Protein AF-A0A2D6LM91-F1 (afdb_monomer)

Structure (mmCIF, N/CA/C/O backbone):
data_AF-A0A2D6LM91-F1
#
_entry.id   AF-A0A2D6LM91-F1
#
loop_
_atom_site.group_PDB
_atom_site.id
_atom_site.type_symbol
_atom_site.label_atom_id
_atom_site.label_alt_id
_atom_site.label_comp_id
_atom_site.label_asym_id
_atom_site.label_entity_id
_atom_site.label_seq_id
_atom_site.pdbx_PDB_ins_code
_atom_site.Cartn_x
_atom_site.Cartn_y
_atom_site.Cartn_z
_atom_site.occupancy
_atom_site.B_iso_or_equiv
_atom_site.auth_seq_id
_atom_site.auth_comp_id
_atom_site.auth_asym_id
_atom_site.auth_atom_id
_atom_site.pdbx_PDB_model_num
ATOM 1 N N . MET A 1 1 ? 36.009 4.859 -90.977 1.00 39.59 1 MET A N 1
ATOM 2 C CA . MET A 1 1 ? 36.756 6.137 -90.877 1.00 39.59 1 MET A CA 1
ATOM 3 C C . MET A 1 1 ? 38.224 5.811 -91.125 1.00 39.59 1 MET A C 1
ATOM 5 O O . MET A 1 1 ? 38.986 5.700 -90.178 1.00 39.59 1 MET A O 1
ATOM 9 N N . ASP A 1 2 ? 38.650 5.380 -92.310 1.00 38.84 2 ASP A N 1
ATOM 10 C CA . ASP A 1 2 ? 38.504 5.938 -93.671 1.00 38.84 2 ASP A CA 1
ATOM 11 C C . ASP A 1 2 ? 39.080 7.343 -93.827 1.00 38.84 2 ASP A C 1
ATOM 13 O O . ASP A 1 2 ? 38.457 8.309 -93.394 1.00 38.84 2 ASP A O 1
ATOM 17 N N . SER A 1 3 ? 40.256 7.413 -94.463 1.00 40.16 3 SER A N 1
ATOM 18 C CA . SER A 1 3 ? 40.750 8.439 -95.414 1.00 40.16 3 SER A CA 1
ATOM 19 C C . SER A 1 3 ? 42.238 8.132 -95.680 1.00 40.16 3 SER A C 1
ATOM 21 O O . SER A 1 3 ? 43.041 8.197 -94.756 1.00 40.16 3 SER A O 1
ATOM 23 N N . GLN A 1 4 ? 42.622 7.497 -96.795 1.00 40.78 4 GLN A N 1
ATOM 24 C CA . GLN A 1 4 ? 42.906 8.073 -98.130 1.00 40.78 4 GLN A CA 1
ATOM 25 C C . GLN A 1 4 ? 43.958 9.200 -98.132 1.00 40.78 4 GLN A C 1
ATOM 27 O O . GLN A 1 4 ? 43.736 10.257 -97.558 1.00 40.78 4 GLN A O 1
ATOM 32 N N . GLY A 1 5 ? 45.123 8.952 -98.748 1.00 37.88 5 GLY A N 1
ATOM 33 C CA . GLY A 1 5 ? 45.613 9.672 -99.947 1.00 37.88 5 GLY A CA 1
ATOM 34 C C . GLY A 1 5 ? 46.953 10.359 -99.612 1.00 37.88 5 GLY A C 1
ATOM 35 O O . GLY A 1 5 ? 47.138 10.754 -98.472 1.00 37.88 5 GLY A O 1
ATOM 36 N N . SER A 1 6 ? 47.981 10.503 -100.450 1.00 39.81 6 SER A N 1
ATOM 37 C CA . SER A 1 6 ? 48.122 10.393 -101.901 1.00 39.81 6 SER A CA 1
ATOM 38 C C . SER A 1 6 ? 49.603 10.209 -102.278 1.00 39.81 6 SER A C 1
ATOM 40 O O . SER A 1 6 ? 50.510 10.588 -101.539 1.00 39.81 6 SER A O 1
ATOM 42 N N . LEU A 1 7 ? 49.803 9.640 -103.465 1.00 40.03 7 LEU A N 1
ATOM 43 C CA . LEU A 1 7 ? 51.051 9.473 -104.213 1.00 40.03 7 LEU A CA 1
ATOM 44 C C . LEU A 1 7 ? 51.684 10.815 -104.634 1.00 40.03 7 LEU A C 1
ATOM 46 O O . LEU A 1 7 ? 50.962 11.762 -104.935 1.00 40.03 7 LEU A O 1
ATOM 50 N N . SER A 1 8 ? 53.013 10.850 -104.796 1.00 40.34 8 SER A N 1
ATOM 51 C CA . SER A 1 8 ? 53.669 11.684 -105.815 1.00 40.34 8 SER A CA 1
ATOM 52 C C . SER A 1 8 ? 55.021 11.096 -106.236 1.00 40.34 8 SER A C 1
A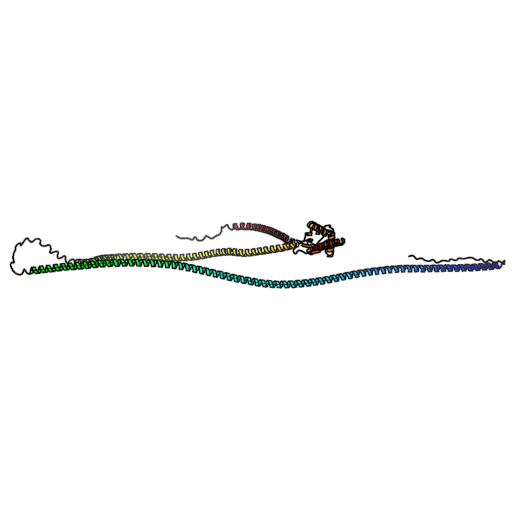TOM 54 O O . SER A 1 8 ? 55.717 10.434 -105.471 1.00 40.34 8 SER A O 1
ATOM 56 N N . SER A 1 9 ? 55.301 11.308 -107.511 1.00 37.00 9 SER A N 1
ATOM 57 C CA . SER A 1 9 ? 56.131 10.605 -108.482 1.00 37.00 9 SER A CA 1
ATOM 58 C C . SER A 1 9 ? 57.621 10.980 -108.517 1.00 37.00 9 SER A C 1
ATOM 60 O O . SER A 1 9 ? 58.015 12.107 -108.239 1.00 37.00 9 SER A O 1
ATOM 62 N N . VAL A 1 10 ? 58.415 10.008 -108.980 1.00 44.31 10 VAL A N 1
ATOM 63 C CA . VAL A 1 10 ? 59.812 10.064 -109.475 1.00 44.31 10 VAL A CA 1
ATOM 64 C C . VAL A 1 10 ? 59.932 11.045 -110.677 1.00 44.31 10 VAL A C 1
ATOM 66 O O . VAL A 1 10 ? 58.903 11.362 -111.276 1.00 44.31 10 VAL A O 1
ATOM 69 N N . PRO A 1 11 ? 61.137 11.493 -111.107 1.00 41.69 11 PRO A N 1
ATOM 70 C CA . PRO A 1 11 ? 61.817 10.748 -112.174 1.00 41.69 11 PRO A CA 1
ATOM 71 C C . PRO A 1 11 ? 63.355 10.668 -112.073 1.00 41.69 11 PRO A C 1
ATOM 73 O O . PRO A 1 11 ? 64.059 11.542 -111.580 1.00 41.69 11 PRO A O 1
ATOM 76 N N . ARG A 1 12 ? 63.832 9.552 -112.619 1.00 37.88 12 ARG A N 1
ATOM 77 C CA . ARG A 1 12 ? 65.200 9.077 -112.826 1.00 37.88 12 ARG A CA 1
ATOM 78 C C . ARG A 1 12 ? 65.598 9.471 -114.256 1.00 37.88 12 ARG A C 1
ATOM 80 O O . ARG A 1 12 ? 64.822 9.184 -115.164 1.00 37.88 12 ARG A O 1
ATOM 87 N N . GLN A 1 13 ? 66.768 10.064 -114.483 1.00 32.03 13 GLN A N 1
ATOM 88 C CA . GLN A 1 13 ? 67.328 10.234 -115.832 1.00 32.03 13 GLN A CA 1
ATOM 89 C C . GLN A 1 13 ? 68.817 9.866 -115.843 1.00 32.03 13 GLN A C 1
ATOM 91 O O . GLN A 1 13 ? 69.605 10.360 -115.045 1.00 32.03 13 GLN A O 1
ATOM 96 N N . HIS A 1 14 ? 69.156 8.959 -116.754 1.00 35.38 14 HIS A N 1
ATOM 97 C CA . HIS A 1 14 ? 70.492 8.565 -117.199 1.00 35.38 14 HIS A CA 1
ATOM 98 C C . HIS A 1 14 ? 70.474 8.605 -118.748 1.00 35.38 14 HIS A C 1
ATOM 100 O O . HIS A 1 14 ? 69.399 8.783 -119.327 1.00 35.38 14 HIS A O 1
ATOM 106 N N . PRO A 1 15 ? 71.638 8.525 -119.410 1.00 46.03 15 PRO A N 1
ATOM 107 C CA . PRO A 1 15 ? 72.042 9.396 -120.505 1.00 46.03 15 PRO A CA 1
ATOM 108 C C . PRO A 1 15 ? 71.783 8.773 -121.881 1.00 46.03 15 PRO A C 1
ATOM 110 O O . PRO A 1 15 ? 71.556 7.571 -121.999 1.00 46.03 15 PRO A O 1
ATOM 113 N N . SER A 1 16 ? 71.889 9.587 -122.927 1.00 34.00 16 SER A N 1
ATOM 114 C CA . SER A 1 16 ? 71.947 9.108 -124.306 1.00 34.00 16 SER A CA 1
ATOM 115 C C . SER A 1 16 ? 72.964 9.908 -125.110 1.00 34.00 16 SER A C 1
ATOM 117 O O . SER A 1 16 ? 72.944 11.139 -125.121 1.00 34.00 16 SER A O 1
ATOM 119 N N . ASP A 1 17 ? 73.836 9.141 -125.751 1.00 30.62 17 ASP A N 1
ATOM 120 C CA . ASP A 1 17 ? 74.862 9.502 -126.714 1.00 30.62 17 ASP A CA 1
ATOM 121 C C . ASP A 1 17 ? 74.346 10.357 -127.878 1.00 30.62 17 ASP A C 1
ATOM 123 O O . ASP A 1 17 ? 73.258 10.117 -128.397 1.00 30.62 17 ASP A O 1
ATOM 127 N N . THR A 1 18 ? 75.200 11.243 -128.395 1.00 42.41 18 THR A N 1
ATOM 128 C CA . THR A 1 18 ? 75.202 11.569 -129.828 1.00 42.41 18 THR A CA 1
ATOM 129 C C . THR A 1 18 ? 76.627 11.774 -130.331 1.00 42.41 18 THR A C 1
ATOM 131 O O . THR A 1 18 ? 77.363 12.660 -129.904 1.00 42.41 18 THR A O 1
ATOM 134 N N . THR A 1 19 ? 76.964 10.896 -131.263 1.00 36.47 19 THR A N 1
ATOM 135 C CA . THR A 1 19 ? 78.118 10.801 -132.152 1.00 36.47 19 THR A CA 1
ATOM 136 C C . THR A 1 19 ? 78.289 12.019 -133.067 1.00 36.47 19 THR A C 1
ATOM 138 O O . THR A 1 19 ? 77.338 12.425 -133.731 1.00 36.47 19 THR A O 1
ATOM 141 N N . GLY A 1 20 ? 79.520 12.521 -133.193 1.00 36.62 20 GLY A N 1
ATOM 142 C CA . GLY A 1 20 ? 79.939 13.493 -134.209 1.00 36.62 20 GLY A CA 1
ATOM 143 C C . GLY A 1 20 ? 81.249 13.049 -134.858 1.00 36.62 20 GLY A C 1
ATOM 144 O O . GLY A 1 20 ? 82.327 13.286 -134.328 1.00 36.62 20 GLY A O 1
ATOM 145 N N . SER A 1 21 ? 81.118 12.352 -135.985 1.00 33.28 21 SER A N 1
ATOM 146 C CA . SER A 1 21 ? 82.174 11.878 -136.884 1.00 33.28 21 SER A CA 1
ATOM 147 C C . SER A 1 21 ? 82.470 12.937 -137.951 1.00 33.28 21 SER A C 1
ATOM 149 O O . SER A 1 21 ? 81.521 13.378 -138.594 1.00 33.28 21 SER A O 1
ATOM 151 N N . ALA A 1 22 ? 83.740 13.310 -138.180 1.00 34.62 22 ALA A N 1
ATOM 152 C CA . ALA A 1 22 ? 84.210 13.816 -139.481 1.00 34.62 22 ALA A CA 1
ATOM 153 C C . ALA A 1 22 ? 85.750 13.936 -139.599 1.00 34.62 22 ALA A C 1
ATOM 155 O O . ALA A 1 22 ? 86.379 14.769 -138.956 1.00 34.62 22 ALA A O 1
ATOM 156 N N . ALA A 1 23 ? 86.285 13.153 -140.545 1.00 37.31 23 ALA A N 1
ATOM 157 C CA . ALA A 1 23 ? 87.358 13.467 -141.500 1.00 37.31 23 ALA A CA 1
ATOM 158 C C . ALA A 1 23 ? 88.812 13.668 -141.011 1.00 37.31 23 ALA A C 1
ATOM 160 O O . ALA A 1 23 ? 89.300 14.773 -140.786 1.00 37.31 23 ALA A O 1
ATOM 161 N N . VAL A 1 24 ? 89.540 12.547 -141.027 1.00 40.62 24 VAL A N 1
ATOM 162 C CA . VAL A 1 24 ? 91.002 12.411 -140.956 1.00 40.62 24 VAL A CA 1
ATOM 163 C C . VAL A 1 24 ? 91.647 12.856 -142.281 1.00 40.62 24 VAL A C 1
ATOM 165 O O . VAL A 1 24 ? 91.346 12.305 -143.339 1.00 40.62 24 VAL A O 1
ATOM 168 N N . LYS A 1 25 ? 92.555 13.838 -142.219 1.00 41.00 25 LYS A N 1
ATOM 169 C CA . LYS A 1 25 ? 93.574 14.141 -143.246 1.00 41.00 25 LYS A CA 1
ATOM 170 C C . LYS A 1 25 ? 94.855 13.347 -142.919 1.00 41.00 25 LYS A C 1
ATOM 172 O O . LYS A 1 25 ? 95.089 13.092 -141.742 1.00 41.00 25 LYS A O 1
ATOM 177 N N . PRO A 1 26 ? 95.681 12.938 -143.900 1.00 46.22 26 PRO A N 1
ATOM 178 C CA . PRO A 1 26 ? 96.886 12.150 -143.634 1.00 46.22 26 PRO A CA 1
ATOM 179 C C . PRO A 1 26 ? 97.956 13.014 -142.949 1.00 46.22 26 PRO A C 1
ATOM 181 O O . PRO A 1 26 ? 98.382 14.028 -143.501 1.00 46.22 26 PRO A O 1
ATOM 184 N N . LEU A 1 27 ? 98.338 12.623 -141.729 1.00 38.53 27 LEU A N 1
ATOM 185 C CA . LEU A 1 27 ? 99.221 13.378 -140.844 1.00 38.53 27 LEU A CA 1
ATOM 186 C C . LEU A 1 27 ? 100.698 13.014 -141.066 1.00 38.53 27 LEU A C 1
ATOM 188 O O . LEU A 1 27 ? 101.060 11.837 -141.075 1.00 38.53 27 LEU A O 1
ATOM 192 N N . GLY A 1 28 ? 101.542 14.036 -141.226 1.00 43.69 28 GLY A N 1
ATOM 193 C CA . GLY A 1 28 ? 103.000 13.917 -141.278 1.00 43.69 28 GLY A CA 1
ATOM 194 C C . GLY A 1 28 ? 103.593 13.640 -139.894 1.00 43.69 28 GLY A C 1
ATOM 195 O O . GLY A 1 28 ? 102.975 13.915 -138.870 1.00 43.69 28 GLY A O 1
ATOM 196 N N . THR A 1 29 ? 104.807 13.100 -139.850 1.00 54.94 29 THR A N 1
ATOM 197 C CA . THR A 1 29 ? 105.513 12.618 -138.647 1.00 54.94 29 THR A CA 1
ATOM 198 C C . THR A 1 29 ? 105.677 13.632 -137.499 1.00 54.94 29 THR A C 1
ATOM 200 O O . THR A 1 29 ? 105.970 13.212 -136.385 1.00 54.94 29 THR A O 1
ATOM 203 N N . GLU A 1 30 ? 105.424 14.929 -137.711 1.00 54.19 30 GLU A N 1
ATOM 204 C CA . GLU A 1 30 ? 105.335 15.945 -136.640 1.00 54.19 30 GLU A CA 1
ATOM 205 C C . GLU A 1 30 ? 104.031 15.869 -135.822 1.00 54.19 30 GLU A C 1
ATOM 207 O O . GLU A 1 30 ? 104.031 16.133 -134.626 1.00 54.19 30 GLU A O 1
ATOM 212 N N . GLN A 1 31 ? 102.923 15.415 -136.409 1.00 55.84 31 GLN A N 1
ATOM 213 C CA . GLN A 1 31 ? 101.627 15.347 -135.723 1.00 55.84 31 GLN A CA 1
ATOM 214 C C . GLN A 1 31 ? 101.467 14.128 -134.801 1.00 55.84 31 GLN A C 1
ATOM 216 O O . GLN A 1 31 ? 100.614 14.127 -133.916 1.00 55.84 31 GLN A O 1
ATOM 221 N N . VAL A 1 32 ? 102.287 13.087 -134.978 1.00 61.00 32 VAL A N 1
ATOM 222 C CA . VAL A 1 32 ? 102.331 11.950 -134.042 1.00 61.00 32 VAL A CA 1
ATOM 223 C C . VAL A 1 32 ? 102.897 12.398 -132.690 1.00 61.00 32 VAL A C 1
ATOM 225 O O . VAL A 1 32 ? 102.437 11.926 -131.655 1.00 61.00 32 VAL A O 1
ATOM 228 N N . LEU A 1 33 ? 103.831 13.355 -132.685 1.00 61.09 33 LEU A N 1
ATOM 229 C CA . LEU A 1 33 ? 104.359 13.973 -131.466 1.00 61.09 33 LEU A CA 1
ATOM 230 C C . LEU A 1 33 ? 103.324 14.883 -130.787 1.00 61.09 33 LEU A C 1
ATOM 232 O O . LEU A 1 33 ? 103.188 14.810 -129.568 1.00 61.09 33 LEU A O 1
ATOM 236 N N . ASP A 1 34 ? 102.528 15.637 -131.552 1.00 67.88 34 ASP A N 1
ATOM 237 C CA . ASP A 1 34 ? 101.407 16.418 -131.003 1.00 67.88 34 ASP A CA 1
ATOM 238 C C . ASP A 1 34 ? 100.311 15.524 -130.399 1.00 67.88 34 ASP A C 1
ATOM 240 O O . ASP A 1 34 ? 99.794 15.822 -129.326 1.00 67.88 34 ASP A O 1
ATOM 244 N N . LEU A 1 35 ? 99.991 14.386 -131.029 1.00 72.38 35 LEU A N 1
ATOM 245 C CA . LEU A 1 35 ? 99.043 13.395 -130.497 1.00 72.38 35 LEU A CA 1
ATOM 246 C C . LEU A 1 35 ? 99.548 12.724 -129.215 1.00 72.38 35 LEU A C 1
ATOM 248 O O . LEU A 1 35 ? 98.758 12.462 -128.308 1.00 72.38 35 LEU A O 1
ATOM 252 N N . VAL A 1 36 ? 100.852 12.453 -129.119 1.00 75.75 36 VAL A N 1
ATOM 253 C CA . VAL A 1 36 ? 101.470 11.941 -127.887 1.00 75.75 36 VAL A CA 1
ATOM 254 C C . VAL A 1 36 ? 101.452 13.016 -126.797 1.00 75.75 36 VAL A C 1
ATOM 256 O O . VAL A 1 36 ? 101.045 12.713 -125.678 1.00 75.75 36 VAL A O 1
ATOM 259 N N . GLY A 1 37 ? 101.762 14.274 -127.125 1.00 77.19 37 GLY A N 1
ATOM 260 C CA . GLY A 1 37 ? 101.629 15.406 -126.202 1.00 77.19 37 GLY A CA 1
ATOM 261 C C . GLY A 1 37 ? 100.185 15.635 -125.737 1.00 77.19 37 GLY A C 1
ATOM 262 O O . GLY A 1 37 ? 99.937 15.902 -124.559 1.00 77.19 37 GLY A O 1
ATOM 263 N N . GLU A 1 38 ? 99.202 15.450 -126.622 1.00 80.44 38 GLU A N 1
ATOM 264 C CA . GLU A 1 38 ? 97.782 15.528 -126.280 1.00 80.44 38 GLU A CA 1
ATOM 265 C C . GLU A 1 38 ? 97.333 14.343 -125.410 1.00 80.44 38 GLU A C 1
ATOM 267 O O . GLU A 1 38 ? 96.575 14.534 -124.459 1.00 80.44 38 GLU A O 1
ATOM 272 N N . LEU A 1 39 ? 97.819 13.125 -125.668 1.00 81.25 39 LEU A N 1
ATOM 273 C CA . LEU A 1 39 ? 97.549 11.957 -124.825 1.00 81.25 39 LEU A CA 1
ATOM 274 C C . LEU A 1 39 ? 98.181 12.092 -123.439 1.00 81.25 39 LEU A C 1
ATOM 276 O O . LEU A 1 39 ? 97.534 11.754 -122.450 1.00 81.25 39 LEU A O 1
ATOM 280 N N . GLU A 1 40 ? 99.399 12.619 -123.340 1.00 81.00 40 GLU A N 1
ATOM 281 C CA . GLU A 1 40 ? 100.050 12.915 -122.062 1.00 81.00 40 GLU A CA 1
ATOM 282 C C . GLU A 1 40 ? 99.308 14.013 -121.294 1.00 81.00 40 GLU A C 1
ATOM 284 O O . GLU A 1 40 ? 99.076 13.871 -120.090 1.00 81.00 40 GLU A O 1
ATOM 289 N N . SER A 1 41 ? 98.842 15.054 -121.989 1.00 83.94 41 SER A N 1
ATOM 290 C CA . SER A 1 41 ? 97.982 16.098 -121.424 1.00 83.94 41 SER A CA 1
ATOM 291 C C . SER A 1 41 ? 96.649 15.528 -120.923 1.00 83.94 41 SER A C 1
ATOM 293 O O . SER A 1 41 ? 96.255 15.768 -119.779 1.00 83.94 41 SER A O 1
ATOM 295 N N . ARG A 1 42 ? 95.985 14.674 -121.716 1.00 82.25 42 ARG A N 1
ATOM 296 C CA . ARG A 1 42 ? 94.746 13.977 -121.330 1.00 82.25 42 ARG A CA 1
ATOM 297 C C . ARG A 1 42 ? 94.963 13.004 -120.174 1.00 82.25 42 ARG A C 1
ATOM 299 O O . ARG A 1 42 ? 94.108 12.917 -119.299 1.00 82.25 42 ARG A O 1
ATOM 306 N N . LEU A 1 43 ? 96.093 12.300 -120.119 1.00 85.19 43 LEU A N 1
ATOM 307 C CA . LEU A 1 43 ? 96.448 11.416 -119.007 1.00 85.19 43 LEU A CA 1
ATOM 308 C C . LEU A 1 43 ? 96.761 12.221 -117.735 1.00 85.19 43 LEU A C 1
ATOM 310 O O . LEU A 1 43 ? 96.390 11.810 -116.635 1.00 85.19 43 LEU A O 1
ATOM 314 N N . GLY A 1 44 ? 97.397 13.386 -117.879 1.00 85.88 44 GLY A N 1
ATOM 315 C CA . GLY A 1 44 ? 97.590 14.368 -116.814 1.00 85.88 44 GLY A CA 1
ATOM 316 C C . GLY A 1 44 ? 96.257 14.877 -116.261 1.00 85.88 44 GLY A C 1
ATOM 317 O O . GLY A 1 44 ? 96.045 14.825 -115.047 1.00 85.88 44 GLY A O 1
ATOM 318 N N . ALA A 1 45 ? 95.333 15.259 -117.147 1.00 86.38 45 ALA A N 1
ATOM 319 C CA . ALA A 1 45 ? 93.974 15.673 -116.810 1.00 86.38 45 ALA A CA 1
ATOM 320 C C . ALA A 1 45 ? 93.167 14.537 -116.165 1.00 86.38 45 ALA A C 1
ATOM 322 O O . ALA A 1 45 ? 92.493 14.764 -115.167 1.00 86.38 45 ALA A O 1
ATOM 323 N N . LEU A 1 46 ? 93.292 13.296 -116.648 1.00 89.44 46 LEU A N 1
ATOM 324 C CA . LEU A 1 46 ? 92.630 12.125 -116.068 1.00 89.44 46 LEU A CA 1
ATOM 325 C C . LEU A 1 46 ? 93.168 11.810 -114.668 1.00 89.44 46 LEU A C 1
ATOM 327 O O . LEU A 1 46 ? 92.391 11.551 -113.757 1.00 89.44 46 LEU A O 1
ATOM 331 N N . LYS A 1 47 ? 94.488 11.872 -114.455 1.00 88.75 47 LYS A N 1
ATOM 332 C CA . LYS A 1 47 ? 95.097 11.709 -113.122 1.00 88.75 47 LYS A CA 1
ATOM 333 C C . LYS A 1 47 ? 94.719 12.847 -112.179 1.00 88.75 47 LYS A C 1
ATOM 335 O O . LYS A 1 47 ? 94.641 12.644 -110.968 1.00 88.75 47 LYS A O 1
ATOM 340 N N . GLN A 1 48 ? 94.557 14.062 -112.695 1.00 90.69 48 GLN A N 1
ATOM 341 C CA . GLN A 1 48 ? 94.067 15.198 -111.920 1.00 90.69 48 GLN A CA 1
ATOM 342 C C . GLN A 1 48 ? 92.597 15.002 -111.545 1.00 90.69 48 GLN A C 1
ATOM 344 O O . GLN A 1 48 ? 92.278 15.094 -110.365 1.00 90.69 48 GLN A O 1
ATOM 349 N N . TRP A 1 49 ? 91.754 14.609 -112.500 1.00 92.12 49 TRP A N 1
ATOM 350 C CA . TRP A 1 49 ? 90.354 14.261 -112.284 1.00 92.12 49 TRP A CA 1
ATOM 351 C C . TRP A 1 49 ? 90.203 13.085 -111.319 1.00 92.12 49 TRP A C 1
ATOM 353 O O . TRP A 1 49 ? 89.380 13.140 -110.423 1.00 92.12 49 TRP A O 1
ATOM 363 N N . GLN A 1 50 ? 91.038 12.048 -111.409 1.00 92.00 50 GLN A N 1
ATOM 364 C CA . GLN A 1 50 ? 91.034 10.928 -110.467 1.00 92.00 50 GLN A CA 1
ATOM 365 C C . GLN A 1 50 ? 91.411 11.386 -109.053 1.00 92.00 50 GLN A C 1
ATOM 367 O O . GLN A 1 50 ? 90.777 10.968 -108.090 1.00 92.00 50 GLN A O 1
ATOM 372 N N . ARG A 1 51 ? 92.415 12.263 -108.912 1.00 91.44 51 ARG A N 1
ATOM 373 C CA . ARG A 1 51 ? 92.771 12.864 -107.616 1.00 91.44 51 ARG A CA 1
ATOM 374 C C . ARG A 1 51 ? 91.646 13.742 -107.073 1.00 91.44 51 ARG A C 1
ATOM 376 O O . ARG A 1 51 ? 91.391 13.720 -105.877 1.00 91.44 51 ARG A O 1
ATOM 383 N N . GLU A 1 52 ? 90.981 14.503 -107.930 1.00 91.94 52 GLU A N 1
ATOM 384 C CA . GLU A 1 52 ? 89.844 15.352 -107.574 1.00 91.94 52 GLU A CA 1
ATOM 385 C C . GLU A 1 52 ? 88.617 14.524 -107.183 1.00 91.94 52 GLU A C 1
ATOM 387 O O . GLU A 1 52 ? 88.012 14.767 -106.146 1.00 91.94 52 GLU A O 1
ATOM 392 N N . ASN A 1 53 ? 88.317 13.466 -107.929 1.00 90.94 53 ASN A N 1
ATOM 393 C CA . ASN A 1 53 ? 87.227 12.551 -107.634 1.00 90.94 53 ASN A CA 1
ATOM 394 C C . ASN A 1 53 ? 87.510 11.752 -106.353 1.00 90.94 53 ASN A C 1
ATOM 396 O O . ASN A 1 53 ? 86.615 11.571 -105.536 1.00 90.94 53 ASN A O 1
ATOM 400 N N . GLN A 1 54 ? 88.766 11.361 -106.107 1.00 93.25 54 GLN A N 1
ATOM 401 C CA . GLN A 1 54 ? 89.168 10.766 -104.832 1.00 93.25 54 GLN A CA 1
ATOM 402 C C . GLN A 1 54 ? 88.983 11.756 -103.677 1.00 93.25 54 GLN A C 1
ATOM 404 O O . GLN A 1 54 ? 88.427 11.380 -102.654 1.00 93.25 54 GLN A O 1
ATOM 409 N N . ARG A 1 55 ? 89.351 13.034 -103.854 1.00 93.44 55 ARG A N 1
ATOM 410 C CA . ARG A 1 55 ? 89.076 14.082 -102.855 1.00 93.44 55 ARG A CA 1
ATOM 411 C C . ARG A 1 55 ? 87.579 14.260 -102.613 1.00 93.44 55 ARG A C 1
ATOM 413 O O . ARG A 1 55 ? 87.186 14.409 -101.462 1.00 93.44 55 ARG A O 1
ATOM 420 N N . HIS A 1 56 ? 86.745 14.220 -103.653 1.00 93.50 56 HIS A N 1
ATOM 421 C CA . HIS A 1 56 ? 85.290 14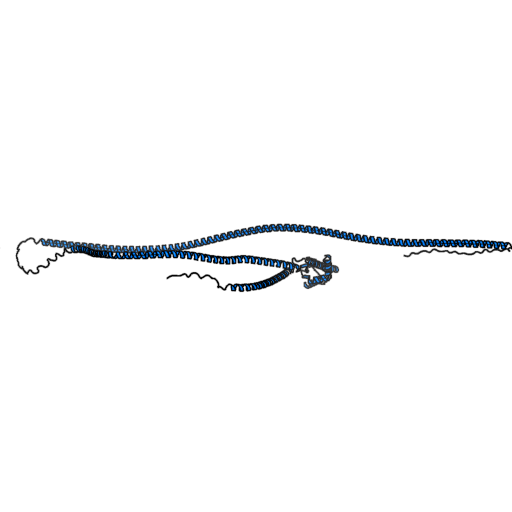.277 -103.505 1.00 93.50 56 HIS A CA 1
ATOM 422 C C . HIS A 1 56 ? 84.734 13.053 -102.779 1.00 93.50 56 HIS A C 1
ATOM 424 O O . HIS A 1 56 ? 83.879 13.210 -101.916 1.00 93.50 56 HIS A O 1
ATOM 430 N N . VAL A 1 57 ? 85.230 11.849 -103.070 1.00 93.00 57 VAL A N 1
ATOM 431 C CA . VAL A 1 57 ? 84.858 10.629 -102.340 1.00 93.00 57 VAL A CA 1
ATOM 432 C C . VAL A 1 57 ? 85.300 10.724 -100.881 1.00 93.00 57 VAL A C 1
ATOM 434 O O . VAL A 1 57 ? 84.508 10.457 -99.983 1.00 93.00 57 VAL A O 1
ATOM 437 N N . ASP A 1 58 ? 86.522 11.172 -100.611 1.00 93.44 58 ASP A N 1
ATOM 438 C CA . ASP A 1 58 ? 87.020 11.364 -99.249 1.00 93.44 58 ASP A CA 1
ATOM 439 C C . ASP A 1 58 ? 86.190 12.428 -98.507 1.00 93.44 58 ASP A C 1
ATOM 441 O O . ASP A 1 58 ? 85.829 12.237 -97.347 1.00 93.44 58 ASP A O 1
ATOM 445 N N . GLN A 1 59 ? 85.793 13.506 -99.189 1.00 94.56 59 GLN A N 1
ATOM 446 C CA . GLN A 1 59 ? 84.914 14.541 -98.647 1.00 94.56 59 GLN A CA 1
ATOM 447 C C . GLN A 1 59 ? 83.496 14.020 -98.386 1.00 94.56 59 GLN A C 1
ATOM 449 O O . GLN A 1 59 ? 82.945 14.287 -97.323 1.00 94.56 59 GLN A O 1
ATOM 454 N N . LEU A 1 60 ? 82.914 13.247 -99.304 1.00 92.50 60 LEU A N 1
ATOM 455 C CA . LEU A 1 60 ? 81.598 12.628 -99.131 1.00 92.50 60 LEU A CA 1
ATOM 456 C C . LEU A 1 60 ? 81.616 11.584 -98.016 1.00 92.50 60 LEU A C 1
ATOM 458 O O . LEU A 1 60 ? 80.678 11.525 -97.232 1.00 92.50 60 LEU A O 1
ATOM 462 N N . THR A 1 61 ? 82.684 10.792 -97.887 1.00 92.94 61 THR A N 1
ATOM 463 C CA . THR A 1 61 ? 82.823 9.847 -96.768 1.00 92.94 61 THR A CA 1
ATOM 464 C C . THR A 1 61 ? 83.045 10.572 -95.443 1.00 92.94 61 THR A C 1
ATOM 466 O O . THR A 1 61 ? 82.562 10.111 -94.413 1.00 92.94 61 THR A O 1
ATOM 469 N N . ALA A 1 62 ? 83.740 11.713 -95.434 1.00 92.12 62 ALA A N 1
ATOM 470 C CA . ALA A 1 62 ? 83.844 12.568 -94.255 1.00 92.12 62 ALA A CA 1
ATOM 471 C C . ALA A 1 62 ? 82.481 13.174 -93.875 1.00 92.12 62 ALA A C 1
ATOM 473 O O . ALA A 1 62 ? 82.099 13.098 -92.709 1.00 92.12 62 ALA A O 1
ATOM 474 N N . GLN A 1 63 ? 81.721 13.680 -94.852 1.00 94.31 63 GLN A N 1
ATOM 475 C CA . GLN A 1 63 ? 80.356 14.174 -94.651 1.00 94.31 63 GLN A CA 1
ATOM 476 C C . GLN A 1 63 ? 79.411 13.066 -94.178 1.00 94.31 63 GLN A C 1
ATOM 478 O O . GLN A 1 63 ? 78.631 13.288 -93.258 1.00 94.31 63 GLN A O 1
ATOM 483 N N . ASP A 1 64 ? 79.499 11.858 -94.737 1.00 94.25 64 ASP A N 1
ATOM 484 C CA . ASP A 1 64 ? 78.688 10.723 -94.295 1.00 94.25 64 ASP A CA 1
ATOM 485 C C . ASP A 1 64 ? 79.022 10.335 -92.848 1.00 94.25 64 ASP A C 1
ATOM 487 O O . ASP A 1 64 ? 78.116 10.157 -92.036 1.00 94.25 64 ASP A O 1
ATOM 491 N N . ARG A 1 65 ? 80.309 10.309 -92.468 1.00 93.69 65 ARG A N 1
ATOM 492 C CA . ARG A 1 65 ? 80.717 10.099 -91.066 1.00 93.69 65 ARG A CA 1
ATOM 493 C C . ARG A 1 65 ? 80.169 11.186 -90.139 1.00 93.69 65 ARG A C 1
ATOM 495 O O . ARG A 1 65 ? 79.713 10.864 -89.042 1.00 93.69 65 ARG A O 1
ATOM 502 N N . GLU A 1 66 ? 80.185 12.448 -90.562 1.00 95.12 66 GLU A N 1
ATOM 503 C CA . GLU A 1 66 ? 79.623 13.559 -89.787 1.00 95.12 66 GLU A CA 1
ATOM 504 C C . GLU A 1 66 ? 78.104 13.418 -89.620 1.00 95.12 66 GLU A C 1
ATOM 506 O O . GLU A 1 66 ? 77.596 13.481 -88.499 1.00 95.12 66 GLU A O 1
ATOM 511 N N . VAL A 1 67 ? 77.378 13.133 -90.704 1.00 94.75 67 VAL A N 1
ATOM 512 C CA . VAL A 1 67 ? 75.927 12.896 -90.683 1.00 94.75 67 VAL A CA 1
ATOM 513 C C . VAL A 1 67 ? 75.580 11.685 -89.816 1.00 94.75 67 VAL A C 1
ATOM 515 O O . VAL A 1 67 ? 74.623 11.735 -89.040 1.00 94.75 67 VAL A O 1
ATOM 518 N N . GLN A 1 68 ? 76.361 10.605 -89.879 1.00 93.94 68 GLN A N 1
ATOM 519 C CA . GLN A 1 68 ? 76.200 9.449 -88.994 1.00 93.94 68 GLN A CA 1
ATOM 520 C C . GLN A 1 68 ? 76.435 9.822 -87.524 1.00 93.94 68 GLN A C 1
ATOM 522 O O . GLN A 1 68 ? 75.662 9.397 -86.659 1.00 93.94 68 GLN A O 1
ATOM 527 N N . GLY A 1 69 ? 77.439 10.656 -87.237 1.00 94.69 69 GLY A N 1
ATOM 528 C CA . GLY A 1 69 ? 77.691 11.214 -85.908 1.00 94.69 69 GLY A CA 1
ATOM 529 C C . GLY A 1 69 ? 76.501 12.025 -85.389 1.00 94.69 69 GLY A C 1
ATOM 530 O O . GLY A 1 69 ? 75.963 11.723 -84.320 1.00 94.69 69 GLY A O 1
ATOM 531 N N . GLN A 1 70 ? 76.011 12.977 -86.188 1.00 95.44 70 GLN A N 1
ATOM 532 C CA . GLN A 1 70 ? 74.836 13.794 -85.871 1.00 95.44 70 GLN A CA 1
ATOM 533 C C . GLN A 1 70 ? 73.577 12.940 -85.674 1.00 95.44 70 GLN A C 1
ATOM 535 O O . GLN A 1 70 ? 72.802 13.170 -84.745 1.00 95.44 70 GLN A O 1
ATOM 540 N N . ARG A 1 71 ? 73.376 11.902 -86.496 1.00 95.38 71 ARG A N 1
ATOM 541 C CA . ARG A 1 71 ? 72.267 10.949 -86.347 1.00 95.38 71 ARG A CA 1
ATOM 542 C C . ARG A 1 71 ? 72.381 10.153 -85.048 1.00 95.38 71 ARG A C 1
ATOM 544 O O . ARG A 1 71 ? 71.367 9.925 -84.387 1.00 95.38 71 ARG A O 1
ATOM 551 N N . GLY A 1 72 ? 73.594 9.759 -84.663 1.00 95.06 72 GLY A N 1
ATOM 552 C CA . GLY A 1 72 ? 73.877 9.117 -83.381 1.00 95.06 72 GLY A CA 1
ATOM 553 C C . GLY A 1 72 ? 73.545 10.021 -82.191 1.00 95.06 72 GLY A C 1
ATOM 554 O O . GLY A 1 72 ? 72.871 9.587 -81.255 1.00 95.06 72 GLY A O 1
ATOM 555 N N . GLU A 1 73 ? 73.945 11.291 -82.240 1.00 95.81 73 GLU A N 1
ATOM 556 C CA . GLU A 1 73 ? 73.600 12.281 -81.213 1.00 95.81 73 GLU A CA 1
ATOM 557 C C . GLU A 1 73 ? 72.100 12.567 -81.147 1.00 95.81 73 GLU A C 1
ATOM 559 O O . GLU A 1 73 ? 71.525 12.617 -80.057 1.00 95.81 73 GLU A O 1
ATOM 564 N N . LEU A 1 74 ? 71.446 12.724 -82.300 1.00 95.62 74 LEU A N 1
ATOM 565 C CA . LEU A 1 74 ? 70.009 12.954 -82.372 1.00 95.62 74 LEU A CA 1
ATOM 566 C C . LEU A 1 74 ? 69.243 11.762 -81.797 1.00 95.62 74 LEU A C 1
ATOM 568 O O . LEU A 1 74 ? 68.313 11.965 -81.021 1.00 95.62 74 LEU A O 1
ATOM 572 N N . LYS A 1 75 ? 69.673 10.530 -82.093 1.00 96.25 75 LYS A N 1
ATOM 573 C CA . LYS A 1 75 ? 69.100 9.316 -81.501 1.00 96.25 75 LYS A CA 1
ATOM 574 C C . LYS A 1 75 ? 69.212 9.335 -79.975 1.00 96.25 75 LYS A C 1
ATOM 576 O O . LYS A 1 75 ? 68.202 9.179 -79.299 1.00 96.25 75 LYS A O 1
ATOM 581 N N . ARG A 1 76 ? 70.394 9.643 -79.425 1.00 95.81 76 ARG A N 1
ATOM 582 C CA . ARG A 1 76 ? 70.583 9.781 -77.967 1.00 95.81 76 ARG A CA 1
ATOM 583 C C . ARG A 1 76 ? 69.690 10.872 -77.365 1.00 95.81 76 ARG A C 1
ATOM 585 O O . ARG A 1 76 ? 69.120 10.670 -76.296 1.00 95.81 76 ARG A O 1
ATOM 592 N N . LYS A 1 77 ? 69.534 12.017 -78.044 1.00 96.69 77 LYS A N 1
ATOM 593 C CA . LYS A 1 77 ? 68.622 13.096 -77.618 1.00 96.69 77 LYS A CA 1
ATOM 594 C C . LYS A 1 77 ? 67.160 12.644 -77.643 1.00 96.69 77 LYS A C 1
ATOM 596 O O . LYS A 1 77 ? 66.424 12.953 -76.709 1.00 96.69 77 LYS A O 1
ATOM 601 N N . VAL A 1 78 ? 66.740 11.900 -78.666 1.00 96.56 78 VAL A N 1
ATOM 602 C CA . VAL A 1 78 ? 65.389 11.324 -78.762 1.00 96.56 78 VAL A CA 1
ATOM 603 C C . VAL A 1 78 ? 65.144 10.328 -77.630 1.00 96.56 78 VAL A C 1
ATOM 605 O O . VAL A 1 78 ? 64.127 10.449 -76.948 1.00 96.56 78 VAL A O 1
ATOM 608 N N . ASP A 1 79 ? 66.086 9.423 -77.364 1.00 95.06 79 ASP A N 1
ATOM 609 C CA . ASP A 1 79 ? 65.989 8.444 -76.275 1.00 95.06 79 ASP A CA 1
ATOM 610 C C . ASP A 1 79 ? 65.907 9.146 -74.907 1.00 95.06 79 ASP A C 1
ATOM 612 O O . ASP A 1 79 ? 65.033 8.840 -74.091 1.00 95.06 79 ASP A O 1
ATOM 616 N N . TYR A 1 80 ? 66.738 10.171 -74.681 1.00 96.62 80 TYR A N 1
ATOM 617 C CA . TYR A 1 80 ? 66.695 11.001 -73.472 1.00 96.62 80 TYR A CA 1
ATOM 618 C C . TYR A 1 80 ? 65.349 11.724 -73.302 1.00 96.62 80 TYR A C 1
ATOM 620 O O . TYR A 1 80 ? 64.765 11.719 -72.214 1.00 96.62 80 TYR A O 1
ATOM 628 N N . LEU A 1 81 ? 64.822 12.335 -74.367 1.00 96.56 81 LEU A N 1
ATOM 629 C CA . LEU A 1 81 ? 63.523 13.011 -74.332 1.00 96.56 81 LEU A CA 1
ATOM 630 C C . LEU A 1 81 ? 62.367 12.025 -74.146 1.00 96.56 81 LEU A C 1
ATOM 632 O O . LEU A 1 81 ? 61.393 12.371 -73.476 1.00 96.56 81 LEU A O 1
ATOM 636 N N . SER A 1 82 ? 62.465 10.816 -74.704 1.00 95.38 82 SER A N 1
ATOM 637 C CA . SER A 1 82 ? 61.498 9.741 -74.472 1.00 95.38 82 SER A CA 1
ATOM 638 C C . SER A 1 82 ? 61.486 9.349 -72.998 1.00 95.38 82 SER A C 1
ATOM 640 O O . SER A 1 82 ? 60.445 9.431 -72.351 1.00 95.38 82 SER A O 1
ATOM 642 N N . HIS A 1 83 ? 62.657 9.070 -72.423 1.00 96.19 83 HIS A N 1
ATOM 643 C CA . HIS A 1 83 ? 62.778 8.721 -71.010 1.00 96.19 83 HIS A CA 1
ATOM 644 C C . HIS A 1 83 ? 62.269 9.839 -70.083 1.00 96.19 83 HIS A C 1
ATOM 646 O O . HIS A 1 83 ? 61.531 9.595 -69.126 1.00 96.19 83 HIS A O 1
ATOM 652 N N . ARG A 1 84 ? 62.592 11.104 -70.390 1.00 96.88 84 ARG A N 1
ATOM 653 C CA . ARG A 1 84 ? 62.081 12.264 -69.640 1.00 96.88 84 ARG A CA 1
ATOM 654 C C . ARG A 1 84 ? 60.559 12.386 -69.743 1.00 96.88 84 ARG A C 1
ATOM 656 O O . ARG A 1 84 ? 59.912 12.728 -68.753 1.00 96.88 84 ARG A O 1
ATOM 663 N N . ARG A 1 85 ? 59.979 12.113 -70.914 1.00 97.19 85 ARG A N 1
ATOM 664 C CA . ARG A 1 85 ? 58.526 12.125 -71.133 1.00 97.19 85 ARG A CA 1
ATOM 665 C C . ARG A 1 85 ? 57.834 11.038 -70.320 1.00 97.19 85 ARG A C 1
ATOM 667 O O . ARG A 1 85 ? 56.830 11.334 -69.675 1.00 97.19 85 ARG A O 1
ATOM 674 N N . ASP A 1 86 ? 58.390 9.831 -70.291 1.00 96.06 86 ASP A N 1
ATOM 675 C CA . ASP A 1 86 ? 57.856 8.724 -69.495 1.00 96.06 86 ASP A CA 1
ATOM 676 C C . ASP A 1 86 ? 57.919 9.036 -67.998 1.00 96.06 86 ASP A C 1
ATOM 678 O O . ASP A 1 86 ? 56.920 8.878 -67.293 1.00 96.06 86 ASP A O 1
ATOM 682 N N . ARG A 1 87 ? 59.030 9.612 -67.521 1.00 97.62 87 ARG A N 1
ATOM 683 C CA . ARG A 1 87 ? 59.151 10.087 -66.135 1.00 97.62 87 ARG A CA 1
ATOM 684 C C . ARG A 1 87 ? 58.110 11.158 -65.796 1.00 97.62 87 ARG A C 1
ATOM 686 O O . ARG A 1 87 ? 57.475 11.087 -64.746 1.00 97.62 87 ARG A O 1
ATOM 693 N N . LEU A 1 88 ? 57.884 12.133 -66.679 1.00 95.50 88 LEU A N 1
ATOM 694 C CA . LEU A 1 88 ? 56.843 13.152 -66.485 1.00 95.50 88 LEU A CA 1
ATOM 695 C C . LEU A 1 88 ? 55.434 12.545 -66.486 1.00 95.50 88 LEU A C 1
ATOM 697 O O . LEU A 1 88 ? 54.581 12.978 -65.709 1.00 95.50 88 LEU A O 1
ATOM 701 N N . ARG A 1 89 ? 55.184 11.527 -67.318 1.00 96.62 89 ARG A N 1
ATOM 702 C CA . ARG A 1 89 ? 53.916 10.786 -67.341 1.00 96.62 89 ARG A CA 1
ATOM 703 C C . ARG A 1 89 ? 53.683 10.050 -66.022 1.00 96.62 89 ARG A C 1
ATOM 705 O O . ARG A 1 89 ? 52.590 10.150 -65.471 1.00 96.62 89 ARG A O 1
ATOM 712 N N . GLN A 1 90 ? 54.713 9.392 -65.489 1.00 95.88 90 GLN A N 1
ATOM 713 C CA . GLN A 1 90 ? 54.673 8.732 -64.181 1.00 95.88 90 GLN A CA 1
ATOM 714 C C . GLN A 1 90 ? 54.427 9.734 -63.047 1.00 95.88 90 GLN A C 1
ATOM 716 O O . GLN A 1 90 ? 53.547 9.515 -62.219 1.00 95.88 90 GLN A O 1
ATOM 721 N N . MET A 1 91 ? 55.128 10.873 -63.035 1.00 96.25 91 MET A N 1
ATOM 722 C CA . MET A 1 91 ? 54.902 11.929 -62.039 1.00 96.25 91 MET A CA 1
ATOM 723 C C . MET A 1 91 ? 53.478 12.488 -62.110 1.00 96.25 91 MET A C 1
ATOM 725 O O . MET A 1 91 ? 52.839 12.674 -61.077 1.00 96.25 91 MET A O 1
ATOM 729 N N . ARG A 1 92 ? 52.947 12.720 -63.318 1.00 97.00 92 ARG A N 1
ATOM 730 C CA . ARG A 1 92 ? 51.564 13.181 -63.504 1.00 97.00 92 ARG A CA 1
ATOM 731 C C . ARG A 1 92 ? 50.556 12.153 -62.989 1.00 97.00 92 ARG A C 1
ATOM 733 O O . ARG A 1 92 ? 49.599 12.541 -62.326 1.00 97.00 92 ARG A O 1
ATOM 740 N N . ALA A 1 93 ? 50.786 10.866 -63.250 1.00 94.75 93 ALA A N 1
ATOM 741 C CA . ALA A 1 93 ? 49.950 9.791 -62.724 1.00 94.75 93 ALA A CA 1
ATOM 742 C C . ALA A 1 93 ? 49.991 9.737 -61.185 1.00 94.75 93 ALA A C 1
ATOM 744 O O . ALA A 1 93 ? 48.939 9.688 -60.553 1.00 94.75 93 ALA A O 1
ATOM 745 N N . ALA A 1 94 ? 51.178 9.844 -60.578 1.00 95.44 94 ALA A N 1
ATOM 746 C CA . ALA A 1 94 ? 51.343 9.862 -59.123 1.00 95.44 94 ALA A CA 1
ATOM 747 C C . ALA A 1 94 ? 50.666 11.079 -58.463 1.00 95.44 94 ALA A C 1
ATOM 749 O O . ALA A 1 94 ? 50.032 10.947 -57.417 1.00 95.44 94 ALA A O 1
ATOM 750 N N . ILE A 1 95 ? 50.750 12.263 -59.082 1.00 96.25 95 ILE A N 1
ATOM 751 C CA . ILE A 1 95 ? 50.027 13.461 -58.626 1.00 96.25 95 ILE A CA 1
ATOM 752 C C . ILE A 1 95 ? 48.512 13.246 -58.729 1.00 96.25 95 ILE A C 1
ATOM 754 O O . ILE A 1 95 ? 47.787 13.591 -57.797 1.00 96.25 95 ILE A O 1
ATOM 758 N N . GLY A 1 96 ? 48.037 12.642 -59.823 1.00 96.00 96 GLY A N 1
ATOM 759 C CA . GLY A 1 96 ? 46.630 12.273 -59.991 1.00 96.00 96 GLY A CA 1
ATOM 760 C C . GLY A 1 96 ? 46.135 11.353 -58.873 1.00 96.00 96 GLY A C 1
ATOM 761 O O . GLY A 1 96 ? 45.128 11.657 -58.239 1.00 96.00 96 GLY A O 1
ATOM 762 N N . GLN A 1 97 ? 46.890 10.295 -58.560 1.00 95.88 97 GLN A N 1
ATOM 763 C CA . GLN A 1 97 ? 46.570 9.374 -57.463 1.00 95.88 97 GLN A CA 1
ATOM 764 C C . GLN A 1 97 ? 46.536 10.080 -56.102 1.00 95.88 97 GLN A C 1
ATOM 766 O O . GLN A 1 97 ? 45.554 9.954 -55.370 1.00 95.88 97 GLN A O 1
ATOM 771 N N . ARG A 1 98 ? 47.553 10.892 -55.780 1.00 96.19 98 ARG A N 1
ATOM 772 C CA . ARG A 1 98 ? 47.579 11.663 -54.525 1.00 96.19 98 ARG A CA 1
ATOM 773 C C . ARG A 1 98 ? 46.401 12.625 -54.409 1.00 96.19 98 ARG A C 1
ATOM 775 O O . ARG A 1 98 ? 45.843 12.764 -53.327 1.00 96.19 98 ARG A O 1
ATOM 782 N N . ARG A 1 99 ? 45.991 13.265 -55.509 1.00 97.06 99 ARG A N 1
ATOM 783 C CA . ARG A 1 99 ? 44.812 14.141 -55.524 1.00 97.06 99 ARG A CA 1
ATOM 784 C C . ARG A 1 99 ? 43.537 13.362 -55.203 1.00 97.06 99 ARG A C 1
ATOM 786 O O . ARG A 1 99 ? 42.775 13.806 -54.354 1.00 97.06 99 ARG A O 1
ATOM 793 N N . THR A 1 100 ? 43.340 12.196 -55.821 1.00 95.38 100 THR A N 1
ATOM 794 C CA . THR A 1 100 ? 42.178 11.342 -55.518 1.00 95.38 100 THR A CA 1
ATOM 795 C C . THR A 1 100 ? 42.200 10.811 -54.083 1.00 95.38 100 THR A C 1
ATOM 797 O O . THR A 1 100 ? 41.158 10.732 -53.439 1.00 95.38 100 THR A O 1
ATOM 800 N N . GLU A 1 101 ? 43.379 10.495 -53.539 1.00 96.81 101 GLU A N 1
ATOM 801 C CA . GLU A 1 101 ? 43.520 10.070 -52.144 1.00 96.81 101 GLU A CA 1
ATOM 802 C C . GLU A 1 101 ? 43.171 11.205 -51.172 1.00 96.81 101 GLU A C 1
ATOM 804 O O . GLU A 1 101 ? 42.446 10.977 -50.204 1.00 96.81 101 GLU A O 1
ATOM 809 N N . LEU A 1 102 ? 43.642 12.427 -51.439 1.00 96.12 102 LEU A N 1
ATOM 810 C CA . LEU A 1 102 ? 43.310 13.606 -50.638 1.00 96.12 102 LEU A CA 1
ATOM 811 C C . LEU A 1 102 ? 41.814 13.922 -50.686 1.00 96.12 102 LEU A C 1
ATOM 813 O O . LEU A 1 102 ? 41.224 14.133 -49.633 1.00 96.12 102 LEU A O 1
ATOM 817 N N . GLU A 1 103 ? 41.191 13.869 -51.865 1.00 96.62 103 GLU A N 1
ATOM 818 C CA . GLU A 1 103 ? 39.744 14.073 -52.011 1.00 96.62 103 GLU A CA 1
ATOM 819 C C . GLU A 1 103 ? 38.945 13.020 -51.223 1.00 96.62 103 GLU A C 1
ATOM 821 O O . GLU A 1 103 ? 37.973 13.335 -50.536 1.00 96.62 103 GLU A O 1
ATOM 826 N N . ASN A 1 104 ? 39.381 11.758 -51.256 1.00 95.44 104 ASN A N 1
ATOM 827 C CA . ASN A 1 104 ? 38.760 10.702 -50.460 1.00 95.44 104 ASN A CA 1
ATOM 828 C C . ASN A 1 104 ? 38.948 10.941 -48.955 1.00 95.44 104 ASN A C 1
ATOM 830 O O . ASN A 1 104 ? 37.997 10.784 -48.189 1.00 95.44 104 ASN A O 1
ATOM 834 N N . ARG A 1 105 ? 40.142 11.360 -48.515 1.00 96.19 105 ARG A N 1
ATOM 835 C CA . ARG A 1 105 ? 40.397 11.704 -47.108 1.00 96.19 105 ARG A CA 1
ATOM 836 C C . ARG A 1 105 ? 39.529 12.874 -46.655 1.00 96.19 105 ARG A C 1
ATOM 838 O O . ARG A 1 105 ? 38.913 12.773 -45.598 1.00 96.19 105 ARG A O 1
ATOM 845 N N . GLU A 1 106 ? 39.413 13.925 -47.457 1.00 96.56 106 GLU A N 1
ATOM 846 C CA . GLU A 1 106 ? 38.547 15.077 -47.189 1.00 96.56 106 GLU A CA 1
ATOM 847 C C . GLU A 1 106 ? 37.085 14.648 -47.012 1.00 96.56 106 GLU A C 1
ATOM 849 O O . GLU A 1 106 ? 36.475 14.960 -45.989 1.00 96.56 106 GLU A O 1
ATOM 854 N N . LYS A 1 107 ? 36.559 13.804 -47.913 1.00 95.50 107 LYS A N 1
ATOM 855 C CA . LYS A 1 107 ? 35.216 13.214 -47.767 1.00 95.50 107 LYS A CA 1
ATOM 856 C C . LYS A 1 107 ? 35.070 12.418 -46.466 1.00 95.50 107 LYS A C 1
ATOM 858 O O . LYS A 1 107 ? 34.044 12.524 -45.793 1.00 95.50 107 LYS A O 1
ATOM 863 N N . THR A 1 108 ? 36.082 11.639 -46.069 1.00 96.19 108 THR A N 1
ATOM 864 C CA . THR A 1 108 ? 36.029 10.898 -44.794 1.00 96.19 108 THR A CA 1
ATOM 865 C C . THR A 1 108 ? 36.090 11.808 -43.569 1.00 96.19 108 THR A C 1
ATOM 867 O O . THR A 1 108 ? 35.432 11.509 -42.572 1.00 96.19 108 THR A O 1
ATOM 870 N N . PHE A 1 109 ? 36.838 12.914 -43.625 1.00 96.06 109 PHE A N 1
ATOM 871 C CA . PHE A 1 109 ? 36.885 13.899 -42.545 1.00 96.06 109 PHE A CA 1
ATOM 872 C C . PHE A 1 109 ? 35.559 14.642 -42.418 1.00 96.06 109 PHE A C 1
ATOM 874 O O . PHE A 1 109 ? 35.007 14.655 -41.321 1.00 96.06 109 PHE A O 1
ATOM 881 N N . ALA A 1 110 ? 34.984 15.120 -43.523 1.00 95.50 110 ALA A N 1
ATOM 882 C CA . ALA A 1 110 ? 33.660 15.740 -43.530 1.00 95.50 110 ALA A CA 1
ATOM 883 C C . ALA A 1 110 ? 32.582 14.792 -42.967 1.00 95.50 110 ALA A C 1
ATOM 885 O O . ALA A 1 110 ? 31.761 15.180 -42.136 1.00 95.50 110 ALA A O 1
ATOM 886 N N . ALA A 1 111 ? 32.623 13.506 -43.336 1.00 94.62 111 ALA A N 1
ATOM 887 C CA . ALA A 1 111 ? 31.712 12.502 -42.785 1.00 94.62 111 ALA A CA 1
ATOM 888 C C . ALA A 1 111 ? 31.920 12.261 -41.276 1.00 94.62 111 ALA A C 1
ATOM 890 O O . ALA A 1 111 ? 30.958 12.014 -40.545 1.00 94.62 111 ALA A O 1
ATOM 891 N N . ARG A 1 112 ? 33.166 12.311 -40.786 1.00 96.50 112 ARG A N 1
ATOM 892 C CA . ARG A 1 112 ? 33.474 12.204 -39.349 1.00 96.50 112 ARG A CA 1
ATOM 893 C C . ARG A 1 112 ? 33.004 13.434 -38.582 1.00 96.50 112 ARG A C 1
ATOM 895 O O . ARG A 1 112 ? 32.413 13.269 -37.520 1.00 96.50 112 ARG A O 1
ATOM 902 N N . GLU A 1 113 ? 33.212 14.625 -39.126 1.00 96.88 113 GLU A N 1
ATOM 903 C CA . GLU A 1 113 ? 32.750 15.883 -38.545 1.00 96.88 113 GLU A CA 1
ATOM 904 C C . GLU A 1 113 ? 31.223 15.897 -38.421 1.00 96.88 113 GLU A C 1
ATOM 906 O O . GLU A 1 113 ? 30.705 16.092 -37.325 1.00 96.88 113 GLU A O 1
ATOM 911 N N . ALA A 1 114 ? 30.500 15.519 -39.480 1.00 94.50 114 ALA A N 1
ATOM 912 C CA . ALA A 1 114 ? 29.043 15.372 -39.444 1.00 94.50 114 ALA A CA 1
ATOM 913 C C . ALA A 1 114 ? 28.560 14.340 -38.401 1.00 94.50 114 ALA A C 1
ATOM 915 O O . ALA A 1 114 ? 27.509 14.501 -37.778 1.00 94.50 114 ALA A O 1
ATOM 916 N N . ARG A 1 115 ? 29.321 13.260 -38.171 1.00 96.44 115 ARG A N 1
ATOM 917 C CA . ARG A 1 115 ? 29.014 12.294 -37.100 1.00 96.44 115 ARG A CA 1
ATOM 918 C C . ARG A 1 115 ? 29.248 12.883 -35.712 1.00 96.44 115 ARG A C 1
ATOM 920 O O . ARG A 1 115 ? 28.479 12.575 -34.804 1.00 96.44 115 ARG A O 1
ATOM 927 N N . LEU A 1 116 ? 30.299 13.681 -35.531 1.00 95.75 116 LEU A N 1
ATOM 928 C CA . LEU A 1 116 ? 30.596 14.336 -34.258 1.00 95.75 116 LEU A CA 1
ATOM 929 C C . LEU A 1 116 ? 29.562 15.412 -33.931 1.00 95.75 116 LEU A C 1
ATOM 931 O O . LEU A 1 116 ? 29.066 15.426 -32.810 1.00 95.75 116 LEU A O 1
ATOM 935 N N . THR A 1 117 ? 29.158 16.232 -34.902 1.00 96.06 117 THR A N 1
ATOM 936 C CA . THR A 1 117 ? 28.103 17.235 -34.697 1.00 96.06 117 THR A CA 1
ATOM 937 C C . THR A 1 117 ? 26.764 16.583 -34.348 1.00 96.06 117 THR A C 1
ATOM 939 O O . THR A 1 117 ? 26.091 17.021 -33.419 1.00 96.06 117 THR A O 1
ATOM 942 N N . ASN A 1 118 ? 26.413 15.468 -34.998 1.00 96.06 118 ASN A N 1
ATOM 943 C CA . ASN A 1 118 ? 25.222 14.690 -34.649 1.00 96.06 118 ASN A CA 1
ATOM 944 C C . ASN A 1 118 ? 25.314 14.106 -33.226 1.00 96.06 118 ASN A C 1
ATOM 946 O O . ASN A 1 118 ? 24.367 14.211 -32.448 1.00 96.06 118 ASN A O 1
ATOM 950 N N . LYS A 1 119 ? 26.465 13.534 -32.844 1.00 96.88 119 LYS A N 1
ATOM 951 C CA . LYS A 1 119 ? 26.688 13.067 -31.465 1.00 96.88 119 LYS A CA 1
ATOM 952 C C . LYS A 1 119 ? 26.577 14.206 -30.451 1.00 96.88 119 LYS A C 1
ATOM 954 O O . LYS A 1 119 ? 25.960 14.002 -29.413 1.00 96.88 119 LYS A O 1
ATOM 959 N N . GLN A 1 120 ? 27.114 15.385 -30.759 1.00 96.88 120 GLN A N 1
ATOM 960 C CA . GLN A 1 120 ? 27.015 16.559 -29.894 1.00 96.88 120 GLN A CA 1
ATOM 961 C C . GLN A 1 120 ? 25.561 17.005 -29.716 1.00 96.88 120 GLN A C 1
ATOM 963 O O . GLN A 1 120 ? 25.123 17.215 -28.591 1.00 96.88 120 GLN A O 1
ATOM 968 N N . ALA A 1 121 ? 24.788 17.076 -30.803 1.00 95.25 121 ALA A N 1
ATOM 969 C CA . ALA A 1 121 ? 23.366 17.401 -30.733 1.00 95.25 121 ALA A CA 1
ATOM 970 C C . ALA A 1 121 ? 22.588 16.381 -29.882 1.00 95.25 121 ALA A C 1
ATOM 972 O O . ALA A 1 121 ? 21.764 16.762 -29.057 1.00 95.25 121 ALA A O 1
ATOM 973 N N . LYS A 1 122 ? 22.894 15.083 -30.016 1.00 96.38 122 LYS A N 1
ATOM 974 C CA . LYS A 1 122 ? 22.297 14.035 -29.172 1.00 96.38 122 LYS A CA 1
ATOM 975 C C . LYS A 1 122 ? 22.660 14.182 -27.696 1.00 96.38 122 LYS A C 1
ATOM 977 O O . LYS A 1 122 ? 21.794 13.974 -26.856 1.00 96.38 122 LYS A O 1
ATOM 982 N N . LEU A 1 123 ? 23.912 14.518 -27.381 1.00 96.56 123 LEU A N 1
ATOM 983 C CA . LEU A 1 123 ? 24.340 14.747 -25.999 1.00 96.56 123 LEU A CA 1
ATOM 984 C C . LEU A 1 123 ? 23.626 15.950 -25.382 1.00 96.56 123 LEU A C 1
ATOM 986 O O . LEU A 1 123 ? 23.143 15.835 -24.261 1.00 96.56 123 LEU A O 1
ATOM 990 N N . ASN A 1 124 ? 23.489 17.049 -26.126 1.00 95.81 124 ASN A N 1
ATOM 991 C CA . ASN A 1 124 ? 22.743 18.219 -25.666 1.00 95.81 124 ASN A CA 1
ATOM 992 C C . ASN A 1 124 ? 21.265 17.869 -25.410 1.00 95.81 124 ASN A C 1
ATOM 994 O O . ASN A 1 124 ? 20.748 18.162 -24.340 1.00 95.81 124 ASN A O 1
ATOM 998 N N . ASN A 1 125 ? 20.617 17.138 -26.325 1.00 96.25 125 ASN A N 1
ATOM 999 C CA . ASN A 1 125 ? 19.229 16.702 -26.133 1.00 96.25 125 ASN A CA 1
ATOM 1000 C C . ASN A 1 125 ? 19.061 15.792 -24.902 1.00 96.25 125 ASN A C 1
ATOM 1002 O O . ASN A 1 125 ? 18.090 15.927 -24.164 1.00 96.25 125 ASN A O 1
ATOM 1006 N N . LEU A 1 126 ? 19.999 14.866 -24.668 1.00 96.88 126 LEU A N 1
ATOM 1007 C CA . LEU A 1 126 ? 19.985 14.017 -23.471 1.00 96.88 126 LEU A CA 1
ATOM 1008 C C . LEU A 1 126 ? 20.202 14.834 -22.195 1.00 96.88 126 LEU A C 1
ATOM 1010 O O . LEU A 1 126 ? 19.591 14.540 -21.172 1.00 96.88 126 LEU A O 1
ATOM 1014 N N . GLN A 1 127 ? 21.059 15.854 -22.242 1.00 96.81 127 GLN A N 1
ATOM 1015 C CA . GLN A 1 127 ? 21.278 16.763 -21.122 1.00 96.81 127 GLN A CA 1
ATOM 1016 C C . GLN A 1 127 ? 20.009 17.560 -20.793 1.00 96.81 127 GLN A C 1
ATOM 1018 O O . GLN A 1 127 ? 19.647 17.654 -19.620 1.00 96.81 127 GLN A O 1
ATOM 1023 N N . ASP A 1 128 ? 19.299 18.053 -21.809 1.00 96.25 128 ASP A N 1
ATOM 1024 C CA . ASP A 1 128 ? 18.020 18.745 -21.634 1.00 96.25 128 ASP A CA 1
ATOM 1025 C C . ASP A 1 128 ? 16.948 17.806 -21.056 1.00 96.25 128 ASP A C 1
ATOM 1027 O O . ASP A 1 128 ? 16.231 18.179 -20.127 1.00 96.25 128 ASP A O 1
ATOM 1031 N N . GLU A 1 129 ? 16.874 16.558 -21.535 1.00 96.69 129 GLU A N 1
ATOM 1032 C CA . GLU A 1 129 ? 15.948 15.548 -21.008 1.00 96.69 129 GLU A CA 1
ATOM 1033 C C . GLU A 1 129 ? 16.254 15.199 -19.541 1.00 96.69 129 GLU A C 1
ATOM 1035 O O . GLU A 1 129 ? 15.341 15.097 -18.717 1.00 96.69 129 GLU A O 1
ATOM 1040 N N . ILE A 1 130 ? 17.535 15.057 -19.185 1.00 95.88 130 ILE A N 1
ATOM 1041 C CA . ILE A 1 130 ? 17.960 14.860 -17.793 1.00 95.88 130 ILE A CA 1
ATOM 1042 C C . ILE A 1 130 ? 17.547 16.063 -16.938 1.00 95.88 130 ILE A C 1
ATOM 1044 O O . ILE A 1 130 ? 17.001 15.862 -15.853 1.00 95.88 130 ILE A O 1
ATOM 1048 N N . GLY A 1 131 ? 17.744 17.291 -17.427 1.00 97.31 131 GLY A N 1
ATOM 1049 C CA . GLY A 1 131 ? 17.318 18.511 -16.738 1.00 97.31 131 GLY A CA 1
ATOM 1050 C C . GLY A 1 131 ? 15.807 18.543 -16.487 1.00 97.31 131 GLY A C 1
ATOM 1051 O O . GLY A 1 131 ? 15.371 18.761 -15.358 1.00 97.31 131 GLY A O 1
ATOM 1052 N N . GLN A 1 132 ? 15.000 18.224 -17.503 1.00 96.56 132 GLN A N 1
ATOM 1053 C CA . GLN A 1 132 ? 13.541 18.144 -17.375 1.00 96.56 132 GLN A CA 1
ATOM 1054 C C . GLN A 1 132 ? 13.105 17.081 -16.360 1.00 96.56 132 GLN A C 1
ATOM 1056 O O . GLN A 1 132 ? 12.261 17.354 -15.503 1.00 96.56 132 GLN A O 1
ATOM 1061 N N . ARG A 1 133 ? 13.708 15.885 -16.401 1.00 96.19 133 ARG A N 1
ATOM 1062 C CA . ARG A 1 133 ? 13.423 14.817 -15.430 1.00 96.19 133 ARG A CA 1
ATOM 1063 C C . ARG A 1 133 ? 13.820 15.215 -14.010 1.00 96.19 133 ARG A C 1
ATOM 1065 O O . ARG A 1 133 ? 13.086 14.907 -13.078 1.00 96.19 133 ARG A O 1
ATOM 1072 N N . GLN A 1 134 ? 14.939 15.916 -13.827 1.00 96.19 134 GLN A N 1
ATOM 1073 C CA . GLN A 1 134 ? 15.342 16.441 -12.519 1.00 96.19 134 GLN A CA 1
ATOM 1074 C C . GLN A 1 134 ? 14.341 17.473 -11.990 1.00 96.19 134 GLN A C 1
ATOM 1076 O O . GLN A 1 134 ? 13.966 17.402 -10.821 1.00 96.19 134 GLN A O 1
ATOM 1081 N N . SER A 1 135 ? 13.852 18.385 -12.836 1.00 94.88 135 SER A N 1
ATOM 1082 C CA . SER A 1 135 ? 12.801 19.333 -12.447 1.00 94.88 135 SER A CA 1
ATOM 1083 C C . SER A 1 135 ? 11.487 18.630 -12.090 1.00 94.88 135 SER A C 1
ATOM 1085 O O . SER A 1 135 ? 10.861 18.989 -11.095 1.00 94.88 135 SER A O 1
ATOM 1087 N N . GLN A 1 136 ? 11.092 17.601 -12.847 1.00 96.81 136 GLN A N 1
ATOM 1088 C CA . GLN A 1 136 ? 9.897 16.800 -12.564 1.00 96.81 136 GLN A CA 1
ATOM 1089 C C . GLN A 1 136 ? 10.021 16.007 -11.255 1.00 96.81 136 GLN A C 1
ATOM 1091 O O . GLN A 1 136 ? 9.081 15.961 -10.468 1.00 96.81 136 GLN A O 1
ATOM 1096 N N . LEU A 1 137 ? 11.180 15.401 -10.988 1.00 95.94 137 LEU A N 1
ATOM 1097 C CA . LEU A 1 137 ? 11.437 14.747 -9.704 1.00 95.94 137 LEU A CA 1
ATOM 1098 C C . LEU A 1 137 ? 11.429 15.766 -8.560 1.00 95.94 137 LEU A C 1
ATOM 1100 O O . LEU A 1 137 ? 10.877 15.489 -7.500 1.00 95.94 137 LEU A O 1
ATOM 1104 N N . GLY A 1 138 ? 11.982 16.961 -8.778 1.00 97.56 138 GLY A N 1
ATOM 1105 C CA . GLY A 1 138 ? 11.941 18.054 -7.809 1.00 97.56 138 GLY A CA 1
ATOM 1106 C C . GLY A 1 138 ? 10.515 18.474 -7.445 1.00 97.56 138 GLY A C 1
ATOM 1107 O O . GLY A 1 138 ? 10.211 18.627 -6.261 1.00 97.56 138 GLY A O 1
ATOM 1108 N N . SER A 1 139 ? 9.621 18.606 -8.431 1.00 95.81 139 SER A N 1
ATOM 1109 C CA . SER A 1 139 ? 8.215 18.938 -8.174 1.00 95.81 139 SER A CA 1
ATOM 1110 C C . SER A 1 139 ? 7.458 17.799 -7.486 1.00 95.81 139 SER A C 1
ATOM 1112 O O . SER A 1 139 ? 6.700 18.064 -6.557 1.00 95.81 139 SER A O 1
ATOM 1114 N N . GLN A 1 140 ? 7.714 16.541 -7.858 1.00 96.44 140 GLN A N 1
ATOM 1115 C CA . GLN A 1 140 ? 7.136 15.374 -7.178 1.00 96.44 140 GLN A CA 1
ATOM 1116 C C . GLN A 1 140 ? 7.590 15.270 -5.718 1.00 96.44 140 GLN A C 1
ATOM 1118 O O . GLN A 1 140 ? 6.774 15.013 -4.840 1.00 96.44 140 GLN A O 1
ATOM 1123 N N . ILE A 1 141 ? 8.871 15.520 -5.430 1.00 96.38 141 ILE A N 1
ATOM 1124 C CA . ILE A 1 141 ? 9.386 15.552 -4.052 1.00 96.38 141 ILE A CA 1
ATO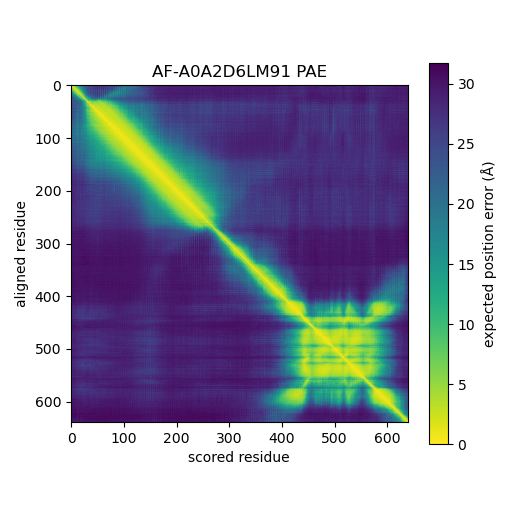M 1125 C C . ILE A 1 141 ? 8.705 16.664 -3.244 1.00 96.38 141 ILE A C 1
ATOM 1127 O O . ILE A 1 141 ? 8.400 16.465 -2.070 1.00 96.38 141 ILE A O 1
ATOM 1131 N N . ALA A 1 142 ? 8.469 17.832 -3.847 1.00 94.88 142 ALA A N 1
ATOM 1132 C CA . ALA A 1 142 ? 7.760 18.920 -3.179 1.00 94.88 142 ALA A CA 1
ATOM 1133 C C . ALA A 1 142 ? 6.293 18.562 -2.888 1.00 94.88 142 ALA A C 1
ATOM 1135 O O . ALA A 1 142 ? 5.826 18.841 -1.789 1.00 94.88 142 ALA A O 1
ATOM 1136 N N . GLN A 1 143 ? 5.607 17.903 -3.828 1.00 96.88 143 GLN A N 1
ATOM 1137 C CA . GLN A 1 143 ? 4.241 17.402 -3.632 1.00 96.88 143 GLN A CA 1
ATOM 1138 C C . GLN A 1 143 ? 4.177 16.360 -2.516 1.00 96.88 143 GLN A C 1
ATOM 1140 O O . GLN A 1 143 ? 3.410 16.536 -1.581 1.00 96.88 143 GLN A O 1
ATOM 1145 N N . PHE A 1 144 ? 5.055 15.352 -2.529 1.00 96.62 144 PHE A N 1
ATOM 1146 C CA . PHE A 1 144 ? 5.073 14.339 -1.470 1.00 96.62 144 PHE A CA 1
ATOM 1147 C C . PHE A 1 144 ? 5.327 14.925 -0.079 1.00 96.62 144 PHE A C 1
ATOM 1149 O O . PHE A 1 144 ? 4.751 14.448 0.891 1.00 96.62 144 PHE A O 1
ATOM 1156 N N . LYS A 1 145 ? 6.156 15.970 0.033 1.00 96.62 145 LYS A N 1
ATOM 1157 C CA . LYS A 1 145 ? 6.363 16.673 1.308 1.00 96.62 145 LYS A CA 1
ATOM 1158 C C . LYS A 1 145 ? 5.127 17.436 1.777 1.00 96.62 145 LYS A C 1
ATOM 1160 O O . LYS A 1 145 ? 4.964 17.620 2.978 1.00 96.62 145 LYS A O 1
ATOM 1165 N N . GLU A 1 146 ? 4.310 17.933 0.855 1.00 96.75 146 GLU A N 1
ATOM 1166 C CA . GLU A 1 146 ? 3.060 18.603 1.207 1.00 96.75 146 GLU A CA 1
ATOM 1167 C C . GLU A 1 146 ? 2.001 17.584 1.633 1.00 96.75 146 GLU A C 1
ATOM 1169 O O . GLU A 1 146 ? 1.412 17.743 2.699 1.00 96.75 146 GLU A O 1
ATOM 1174 N N . ASP A 1 147 ? 1.869 16.482 0.893 1.00 95.88 147 ASP A N 1
ATOM 1175 C CA . ASP A 1 147 ? 0.992 15.365 1.258 1.00 95.88 147 ASP A CA 1
ATOM 1176 C C . ASP A 1 147 ? 1.374 14.786 2.634 1.00 95.88 147 ASP A C 1
ATOM 1178 O O . ASP A 1 147 ? 0.511 14.518 3.466 1.00 95.88 147 ASP A O 1
ATOM 1182 N N . GLU A 1 148 ? 2.674 14.636 2.924 1.00 97.00 148 GLU A N 1
ATOM 1183 C CA . GLU A 1 148 ? 3.173 14.183 4.231 1.00 97.00 148 GLU A CA 1
ATOM 1184 C C . GLU A 1 148 ? 2.739 15.122 5.370 1.00 97.00 148 GLU A C 1
ATOM 1186 O O . GLU A 1 148 ? 2.283 14.658 6.417 1.00 97.00 148 GLU A O 1
ATOM 1191 N N . ARG A 1 149 ? 2.798 16.445 5.157 1.00 95.75 149 ARG A N 1
ATOM 1192 C CA . ARG A 1 149 ? 2.299 17.431 6.132 1.00 95.75 149 ARG A CA 1
ATOM 1193 C C . ARG A 1 149 ? 0.789 17.352 6.307 1.00 95.75 149 ARG A C 1
ATOM 1195 O O . ARG A 1 149 ? 0.310 17.506 7.432 1.00 95.75 149 ARG A O 1
ATOM 1202 N N . GLU A 1 150 ? 0.045 17.131 5.226 1.00 97.06 150 GLU A N 1
ATOM 1203 C CA . GLU A 1 150 ? -1.405 16.965 5.288 1.00 97.06 150 GLU A CA 1
ATOM 1204 C C . GLU A 1 150 ? -1.772 15.714 6.093 1.00 97.06 150 GLU A C 1
ATOM 1206 O O . GLU A 1 150 ? -2.586 15.798 7.015 1.00 97.06 150 GLU A O 1
ATOM 1211 N N . PHE A 1 151 ? -1.118 14.579 5.829 1.00 96.38 151 PHE A N 1
ATOM 1212 C CA . PHE A 1 151 ? -1.327 13.344 6.584 1.00 96.38 151 PHE A CA 1
ATOM 1213 C C . PHE A 1 151 ? -0.962 13.492 8.062 1.00 96.38 151 PHE A C 1
ATOM 1215 O O . PHE A 1 151 ? -1.707 13.017 8.921 1.00 96.38 151 PHE A O 1
ATOM 1222 N N . ASP A 1 152 ? 0.128 14.188 8.389 1.00 96.12 152 ASP A N 1
ATOM 1223 C CA . ASP A 1 152 ? 0.477 14.498 9.779 1.00 96.12 152 ASP A CA 1
ATOM 1224 C C . ASP A 1 152 ? -0.573 15.393 10.453 1.00 96.12 152 ASP A C 1
ATOM 1226 O O . ASP A 1 152 ? -0.907 15.197 11.629 1.00 96.12 152 ASP A O 1
ATOM 1230 N N . GLY A 1 153 ? -1.132 16.356 9.715 1.00 96.31 153 GLY A N 1
ATOM 1231 C CA . GLY A 1 153 ? -2.256 17.178 10.159 1.00 96.31 153 GLY A CA 1
ATOM 1232 C C . GLY A 1 153 ? -3.498 16.336 10.453 1.00 96.31 153 GLY A C 1
ATOM 1233 O O . GLY A 1 153 ? -4.035 16.390 11.561 1.00 96.31 153 GLY A O 1
ATOM 1234 N N . GLN A 1 154 ? -3.909 15.493 9.504 1.00 96.75 154 GLN A N 1
ATOM 1235 C CA . GLN A 1 154 ? -5.043 14.579 9.661 1.00 96.75 154 GLN A CA 1
ATOM 1236 C C . GLN A 1 154 ? -4.832 13.617 10.837 1.00 96.75 154 GLN A C 1
ATOM 1238 O O . GLN A 1 154 ? -5.738 13.420 11.648 1.00 96.75 154 GLN A O 1
ATOM 1243 N N . ARG A 1 155 ? -3.624 13.065 10.997 1.00 96.69 155 ARG A N 1
ATOM 1244 C CA . ARG A 1 155 ? -3.274 12.173 12.109 1.00 96.69 155 ARG A CA 1
ATOM 1245 C C . ARG A 1 155 ? -3.423 12.859 13.465 1.00 96.69 155 ARG A C 1
ATOM 1247 O O . ARG A 1 155 ? -3.939 12.239 14.394 1.00 96.69 155 ARG A O 1
ATOM 1254 N N . LYS A 1 156 ? -3.016 14.128 13.589 1.00 96.56 156 LYS A N 1
ATOM 1255 C CA . LYS A 1 156 ? -3.234 14.921 14.812 1.00 96.56 156 LYS A CA 1
ATOM 1256 C C . LYS A 1 156 ? -4.721 15.133 15.087 1.00 96.56 156 LYS A C 1
ATOM 1258 O O . LYS A 1 156 ? -5.141 14.958 16.227 1.00 96.56 156 LYS A O 1
ATOM 1263 N N . THR A 1 157 ? -5.519 15.434 14.063 1.00 96.88 157 THR A N 1
ATOM 1264 C CA . THR A 1 157 ? -6.977 15.579 14.208 1.00 96.88 157 THR A CA 1
ATOM 1265 C C . THR A 1 157 ? -7.636 14.273 14.653 1.00 96.88 157 THR A C 1
ATOM 1267 O O . THR A 1 157 ? -8.402 14.277 15.614 1.00 96.88 157 THR A O 1
ATOM 1270 N N . TYR A 1 158 ? -7.298 13.138 14.032 1.00 95.75 158 TYR A N 1
ATOM 1271 C CA . TYR A 1 158 ? -7.815 11.831 14.449 1.00 95.75 158 TYR A CA 1
ATOM 1272 C C . TYR A 1 158 ? -7.377 11.458 15.865 1.00 95.75 158 TYR A C 1
ATOM 1274 O O . TYR A 1 158 ? -8.196 10.983 16.645 1.00 95.75 158 TYR A O 1
ATOM 1282 N N . SER A 1 159 ? -6.121 11.725 16.231 1.00 96.19 159 SER A N 1
ATOM 1283 C CA . SER A 1 159 ? -5.647 11.533 17.604 1.00 96.19 159 SER A CA 1
ATOM 1284 C C . SER A 1 159 ? -6.425 12.390 18.605 1.00 96.19 159 SER A C 1
ATOM 1286 O O . SER A 1 159 ? -6.712 11.919 19.701 1.00 96.19 159 SER A O 1
ATOM 1288 N N . GLY A 1 160 ? -6.782 13.624 18.237 1.00 97.38 160 GLY A N 1
ATOM 1289 C CA . GLY A 1 160 ? -7.630 14.493 19.052 1.00 97.38 160 GLY A CA 1
ATOM 1290 C C . GLY A 1 160 ? -9.044 13.937 19.222 1.00 97.38 160 GLY A C 1
ATOM 1291 O O . GLY A 1 160 ? -9.547 13.888 20.339 1.00 97.38 160 GLY A O 1
ATOM 1292 N N . HIS A 1 161 ? -9.663 13.448 18.143 1.00 96.94 161 HIS A N 1
ATOM 1293 C CA . HIS A 1 161 ? -10.981 12.810 18.215 1.00 96.94 161 HIS A CA 1
ATOM 1294 C C . HIS A 1 161 ? -10.978 11.531 19.058 1.00 96.94 161 HIS A C 1
ATOM 1296 O O . HIS A 1 161 ? -11.929 11.299 19.793 1.00 96.94 161 HIS A O 1
ATOM 1302 N N . ILE A 1 162 ? -9.922 10.714 18.981 1.00 96.38 162 ILE A N 1
ATOM 1303 C CA . ILE A 1 162 ? -9.792 9.513 19.818 1.00 96.38 162 ILE A CA 1
ATOM 1304 C C . ILE A 1 162 ? -9.720 9.905 21.298 1.00 96.38 162 ILE A C 1
ATOM 1306 O O . ILE A 1 162 ? -10.474 9.359 22.095 1.00 96.38 162 ILE A O 1
ATOM 1310 N N . ALA A 1 163 ? -8.895 10.894 21.654 1.00 94.94 163 ALA A N 1
ATOM 1311 C CA . ALA A 1 163 ? -8.797 11.373 23.034 1.00 94.94 163 ALA A CA 1
ATOM 1312 C C . ALA A 1 163 ? -10.130 11.950 23.554 1.00 94.94 163 ALA A C 1
ATOM 1314 O O . ALA A 1 163 ? -10.488 11.752 24.714 1.00 94.94 163 ALA A O 1
ATOM 1315 N N . GLU A 1 164 ? -10.889 12.639 22.696 1.00 96.88 164 GLU A N 1
ATOM 1316 C CA . GLU A 1 164 ? -12.224 13.140 23.040 1.00 96.88 164 GLU A CA 1
ATOM 1317 C C . GLU A 1 164 ? -13.237 11.999 23.231 1.00 96.88 164 GLU A C 1
ATOM 1319 O O . GLU A 1 164 ? -14.001 12.010 24.194 1.00 96.88 164 GLU A O 1
ATOM 1324 N N . LEU A 1 165 ? -13.214 10.975 22.373 1.00 96.06 165 LEU A N 1
ATOM 1325 C CA . LEU A 1 165 ? -14.062 9.789 22.528 1.00 96.06 165 LEU A CA 1
ATOM 1326 C C . LEU A 1 165 ? -13.731 9.006 23.804 1.00 96.06 165 LEU A C 1
ATOM 1328 O O . LEU A 1 165 ? -14.642 8.572 24.505 1.00 96.06 165 LEU A O 1
ATOM 1332 N N . GLU A 1 166 ? -12.449 8.857 24.143 1.00 95.81 166 GLU A N 1
ATOM 1333 C CA . GLU A 1 166 ? -12.014 8.240 25.403 1.00 95.81 166 GLU A CA 1
ATOM 1334 C C . GLU A 1 166 ? -12.517 9.032 26.617 1.00 95.81 166 GLU A C 1
ATOM 1336 O O . GLU A 1 166 ? -13.006 8.446 27.584 1.00 95.81 166 GLU A O 1
ATOM 1341 N N . ARG A 1 167 ? -12.472 10.370 26.551 1.00 96.81 167 ARG A N 1
ATOM 1342 C CA . ARG A 1 167 ? -13.020 11.245 27.595 1.00 96.81 167 ARG A CA 1
ATOM 1343 C C . ARG A 1 167 ? -14.531 11.065 27.751 1.00 96.81 167 ARG A C 1
ATOM 1345 O O . ARG A 1 167 ? -15.009 10.947 28.878 1.00 96.81 167 ARG A O 1
ATOM 1352 N N . GLN A 1 168 ? -15.272 11.020 26.646 1.00 96.38 168 GLN A N 1
ATOM 1353 C CA . GLN A 1 168 ? -16.721 10.799 26.665 1.00 96.38 168 GLN A CA 1
ATOM 1354 C C . GLN A 1 168 ? -17.079 9.417 27.211 1.00 96.38 168 GLN A C 1
ATOM 1356 O O . GLN A 1 168 ? -18.018 9.295 27.994 1.00 96.38 168 GLN A O 1
ATOM 1361 N N . HIS A 1 169 ? -16.315 8.385 26.854 1.00 95.12 169 HIS A N 1
ATOM 1362 C CA . HIS A 1 169 ? -16.507 7.049 27.407 1.00 95.12 169 HIS A CA 1
ATOM 1363 C C . HIS A 1 169 ? -16.266 7.033 28.920 1.00 95.12 169 HIS A C 1
ATOM 1365 O O . HIS A 1 169 ? -17.067 6.462 29.653 1.00 95.12 169 HIS A O 1
ATOM 1371 N N . ALA A 1 170 ? -15.206 7.685 29.407 1.00 93.62 170 ALA A N 1
ATOM 1372 C CA . ALA A 1 170 ? -14.944 7.789 30.842 1.00 93.62 170 ALA A CA 1
ATOM 1373 C C . ALA A 1 170 ? -16.076 8.527 31.582 1.00 93.62 170 ALA A C 1
ATOM 1375 O O . ALA A 1 170 ? -16.494 8.097 32.656 1.00 93.62 170 ALA A O 1
ATOM 1376 N N . GLU A 1 171 ? -16.617 9.599 30.993 1.00 96.38 171 GLU A N 1
ATOM 1377 C CA . GLU A 1 171 ? -17.763 10.322 31.556 1.00 96.38 171 GLU A CA 1
ATOM 1378 C C . GLU A 1 171 ? -19.036 9.460 31.582 1.00 96.38 171 GLU A C 1
ATOM 1380 O O . GLU A 1 171 ? -19.779 9.482 32.564 1.00 96.38 171 GLU A O 1
ATOM 1385 N N . LEU A 1 172 ? -19.292 8.674 30.532 1.00 94.38 172 LEU A N 1
ATOM 1386 C CA . LEU A 1 172 ? -20.428 7.752 30.483 1.00 94.38 172 LEU A CA 1
ATOM 1387 C C . LEU A 1 172 ? -20.315 6.647 31.530 1.00 94.38 172 LEU A C 1
ATOM 1389 O O . LEU A 1 172 ? -21.279 6.413 32.251 1.00 94.38 172 LEU A O 1
ATOM 1393 N N . THR A 1 173 ? -19.140 6.038 31.677 1.00 95.81 173 THR A N 1
ATOM 1394 C CA . THR A 1 173 ? -18.882 5.031 32.714 1.00 95.81 173 THR A CA 1
ATOM 1395 C C . THR A 1 173 ? -19.093 5.610 34.114 1.00 95.81 173 THR A C 1
ATOM 1397 O O . THR A 1 173 ? -19.774 5.004 34.935 1.00 95.81 173 THR A O 1
ATOM 1400 N N . GLN A 1 174 ? -18.614 6.830 34.375 1.00 95.50 174 GLN A N 1
ATOM 1401 C CA . GLN A 1 174 ? -18.879 7.505 35.648 1.00 95.50 174 GLN A CA 1
ATOM 1402 C C . GLN A 1 174 ? -20.385 7.733 35.870 1.00 95.50 174 GLN A C 1
ATOM 1404 O O . GLN A 1 174 ? -20.889 7.558 36.979 1.00 95.50 174 GLN A O 1
ATOM 1409 N N . ARG A 1 175 ? -21.132 8.117 34.826 1.00 94.56 175 ARG A N 1
ATOM 1410 C CA . ARG A 1 175 ? -22.593 8.268 34.920 1.00 94.56 175 ARG A CA 1
ATOM 1411 C C . ARG A 1 175 ? -23.283 6.938 35.206 1.00 94.56 175 ARG A C 1
ATOM 1413 O O . ARG A 1 175 ? -24.179 6.915 36.045 1.00 94.56 175 ARG A O 1
ATOM 1420 N N . GLU A 1 176 ? -22.867 5.851 34.567 1.00 94.69 176 GLU A N 1
ATOM 1421 C CA . GLU A 1 176 ? -23.377 4.503 34.845 1.00 94.69 176 GLU A CA 1
ATOM 1422 C C . GLU A 1 176 ? -23.146 4.103 36.307 1.00 94.69 176 GLU A C 1
ATOM 1424 O O . GLU A 1 176 ? -24.090 3.683 36.974 1.00 94.69 176 GLU A O 1
ATOM 1429 N N . GLU A 1 177 ? -21.949 4.336 36.851 1.00 94.00 177 GLU A N 1
ATOM 1430 C CA . GLU A 1 177 ? -21.655 4.091 38.270 1.00 94.00 177 GLU A CA 1
ATOM 1431 C C . GLU A 1 177 ? -22.571 4.913 39.192 1.00 94.00 177 GLU A C 1
ATOM 1433 O O . GLU A 1 177 ? -23.146 4.383 40.144 1.00 94.00 177 GLU A O 1
ATOM 1438 N N . THR A 1 178 ? -22.785 6.201 38.891 1.00 95.56 178 THR A N 1
ATOM 1439 C CA . THR A 1 178 ? -23.703 7.033 39.690 1.00 95.56 178 THR A CA 1
ATOM 1440 C C . THR A 1 178 ? -25.160 6.578 39.600 1.00 95.56 178 THR A C 1
ATOM 1442 O O . THR A 1 178 ? -25.901 6.715 40.577 1.00 95.56 178 THR A O 1
ATOM 1445 N N . LEU A 1 179 ? -25.587 6.036 38.454 1.00 93.69 179 LEU A N 1
ATOM 1446 C CA . LEU A 1 179 ? -26.928 5.483 38.283 1.00 93.69 179 LEU A CA 1
ATOM 1447 C C . LEU A 1 179 ? -27.089 4.180 39.065 1.00 93.69 179 LEU A C 1
ATOM 1449 O O . LEU A 1 179 ? -28.106 4.040 39.738 1.00 93.69 179 LEU A O 1
ATOM 1453 N N . CYS A 1 180 ? -26.078 3.309 39.063 1.00 94.88 180 CYS A N 1
ATOM 1454 C CA . CYS A 1 180 ? -26.053 2.086 39.868 1.00 94.88 180 CYS A CA 1
ATOM 1455 C C . CYS A 1 180 ? -26.196 2.405 41.365 1.00 94.88 180 CYS A C 1
ATOM 1457 O O . CYS A 1 180 ? -27.096 1.893 42.024 1.00 94.88 180 CYS A O 1
ATOM 1459 N N . CYS A 1 181 ? -25.404 3.351 41.885 1.00 92.56 181 CYS A N 1
ATOM 1460 C CA . CYS A 1 181 ? -25.534 3.813 43.273 1.00 92.56 181 CYS A CA 1
ATOM 1461 C C . CYS A 1 181 ? -26.935 4.368 43.578 1.00 92.56 181 CYS A C 1
ATOM 1463 O O . CYS A 1 181 ? -27.458 4.206 44.682 1.00 92.56 181 CYS A O 1
ATOM 1465 N N . ARG A 1 182 ? -27.557 5.060 42.612 1.00 95.06 182 ARG A N 1
ATOM 1466 C CA . ARG A 1 182 ? -28.905 5.612 42.788 1.00 95.06 182 ARG A CA 1
ATOM 1467 C C . ARG A 1 182 ? -29.980 4.528 42.759 1.00 95.06 182 ARG A C 1
ATOM 1469 O O . ARG A 1 182 ? -30.965 4.653 43.479 1.00 95.06 182 ARG A O 1
ATOM 1476 N N . GLU A 1 183 ? -29.801 3.498 41.945 1.00 95.25 183 GLU A N 1
ATOM 1477 C CA . GLU A 1 183 ? -30.687 2.338 41.878 1.00 95.25 183 GLU A CA 1
ATOM 1478 C C . GLU A 1 183 ? -30.634 1.531 43.180 1.00 95.25 183 GLU A C 1
ATOM 1480 O O . GLU A 1 183 ? -31.677 1.294 43.783 1.00 95.25 183 GLU A O 1
ATOM 1485 N N . GLU A 1 184 ? -29.437 1.255 43.705 1.00 93.50 184 GLU A N 1
ATOM 1486 C CA . GLU A 1 184 ? -29.264 0.608 45.014 1.00 93.50 184 GLU A CA 1
ATOM 1487 C C . GLU A 1 184 ? -29.913 1.412 46.153 1.00 93.50 184 GLU A C 1
ATOM 1489 O O . GLU A 1 184 ? -30.578 0.849 47.026 1.00 93.50 184 GLU A O 1
ATOM 1494 N N . ALA A 1 185 ? -29.778 2.744 46.136 1.00 92.62 185 ALA A N 1
ATOM 1495 C CA . ALA A 1 185 ? -30.429 3.611 47.116 1.00 92.62 185 ALA A CA 1
ATOM 1496 C C . ALA A 1 185 ? -31.967 3.568 47.015 1.00 92.62 185 ALA A C 1
ATOM 1498 O O . ALA A 1 185 ? -32.656 3.598 48.038 1.00 92.62 185 ALA A O 1
ATOM 1499 N N . LEU A 1 186 ? -32.518 3.486 45.798 1.00 93.44 186 LEU A N 1
ATOM 1500 C CA . LEU A 1 186 ? -33.960 3.337 45.580 1.00 93.44 186 LEU A CA 1
ATOM 1501 C C . LEU A 1 186 ? -34.467 1.966 46.037 1.00 93.44 186 LEU A C 1
ATOM 1503 O O . LEU A 1 186 ? -35.534 1.892 46.649 1.00 93.44 186 LEU A O 1
ATOM 1507 N N . ASP A 1 187 ? -33.704 0.901 45.799 1.00 94.06 187 ASP A N 1
ATOM 1508 C CA . ASP A 1 187 ? -34.025 -0.444 46.277 1.00 94.06 187 ASP A CA 1
ATOM 1509 C C . ASP A 1 187 ? -34.020 -0.514 47.802 1.00 94.06 187 ASP A C 1
ATOM 1511 O O . ASP A 1 187 ? -34.949 -1.070 48.397 1.00 94.06 187 ASP A O 1
ATOM 1515 N N . HIS A 1 188 ? -33.032 0.109 48.446 1.00 94.31 188 HIS A N 1
ATOM 1516 C CA . HIS A 1 188 ? -32.993 0.219 49.899 1.00 94.31 188 HIS A CA 1
ATOM 1517 C C . HIS A 1 188 ? -34.216 0.971 50.437 1.00 94.31 188 HIS A C 1
ATOM 1519 O O . HIS A 1 188 ? -34.940 0.440 51.279 1.00 94.31 188 HIS A O 1
ATOM 1525 N N . GLY A 1 189 ? -34.527 2.146 49.876 1.00 94.12 189 GLY A N 1
ATOM 1526 C CA . GLY A 1 189 ? -35.724 2.904 50.253 1.00 94.12 189 GLY A CA 1
ATOM 1527 C C . GLY A 1 189 ? -37.027 2.127 50.013 1.00 94.12 189 GLY A C 1
ATOM 1528 O O . GLY A 1 189 ? -37.959 2.197 50.813 1.00 94.12 189 GLY A O 1
ATOM 1529 N N . SER A 1 190 ? -37.102 1.321 48.951 1.00 95.50 190 SER A N 1
ATOM 1530 C CA . SER A 1 190 ? -38.246 0.438 48.687 1.00 95.50 190 SER A CA 1
ATOM 1531 C C . SER A 1 190 ? -38.382 -0.663 49.744 1.00 95.50 190 SER A C 1
ATOM 1533 O O . SER A 1 190 ? -39.492 -0.966 50.190 1.00 95.50 190 SER A O 1
ATOM 1535 N N . GLN A 1 191 ? -37.269 -1.259 50.178 1.00 93.69 191 GLN A N 1
ATOM 1536 C CA . GLN A 1 191 ? -37.259 -2.246 51.260 1.00 93.69 191 GLN A CA 1
ATOM 1537 C C . GLN A 1 191 ? -37.680 -1.624 52.596 1.00 93.69 191 GLN A C 1
ATOM 1539 O O . GLN A 1 191 ? -38.520 -2.208 53.278 1.00 93.69 191 GLN A O 1
ATOM 1544 N N . GLU A 1 192 ? -37.183 -0.432 52.932 1.00 95.19 192 GLU A N 1
ATOM 1545 C CA . GLU A 1 192 ? -37.605 0.316 54.125 1.00 95.19 192 GLU A CA 1
ATOM 1546 C C . GLU A 1 192 ? -39.106 0.639 54.107 1.00 95.19 192 GLU A C 1
ATOM 1548 O O . GLU A 1 192 ? -39.802 0.491 55.111 1.00 95.19 192 GLU A O 1
ATOM 1553 N N . LEU A 1 193 ? -39.655 1.025 52.952 1.00 93.56 193 LEU A N 1
ATOM 1554 C CA . LEU A 1 193 ? -41.097 1.246 52.820 1.00 93.56 193 LEU A CA 1
ATOM 1555 C C . LEU A 1 193 ? -41.899 -0.049 53.006 1.00 93.56 193 LEU A C 1
ATOM 1557 O O . LEU A 1 193 ? -42.974 -0.022 53.609 1.00 93.56 193 LEU A O 1
ATOM 1561 N N . LYS A 1 194 ? -41.389 -1.193 52.533 1.00 95.06 194 LYS A N 1
ATOM 1562 C CA . LYS A 1 194 ? -42.025 -2.503 52.756 1.00 95.06 194 LYS A CA 1
ATOM 1563 C C . LYS A 1 194 ? -42.002 -2.904 54.229 1.00 95.06 194 LYS A C 1
ATOM 1565 O O . LYS A 1 194 ? -43.021 -3.383 54.726 1.00 95.06 194 LYS A O 1
ATOM 1570 N N . THR A 1 195 ? -40.886 -2.706 54.932 1.00 94.75 195 THR A N 1
ATOM 1571 C CA . THR A 1 195 ? -40.799 -3.018 56.368 1.00 94.75 195 THR A CA 1
ATOM 1572 C C . THR A 1 195 ? -41.715 -2.110 57.179 1.00 94.75 195 THR A C 1
ATOM 1574 O O . THR A 1 195 ? -42.499 -2.614 57.981 1.00 94.75 195 THR A O 1
ATOM 1577 N N . LEU A 1 196 ? -41.730 -0.803 56.896 1.00 94.94 196 LEU A N 1
ATOM 1578 C CA . LEU A 1 196 ? -42.669 0.144 57.503 1.00 94.94 196 LEU A CA 1
ATOM 1579 C C . LEU A 1 196 ? -44.127 -0.228 57.222 1.00 94.94 196 LEU A C 1
ATOM 1581 O O . LEU A 1 196 ? -44.962 -0.161 58.122 1.00 94.94 196 LEU A O 1
ATOM 1585 N N . SER A 1 197 ? -44.449 -0.656 55.999 1.00 94.44 197 SER A N 1
ATOM 1586 C CA . SER A 1 197 ? -45.793 -1.134 55.665 1.00 94.44 197 SER A CA 1
ATOM 1587 C C . SER A 1 197 ? -46.177 -2.360 56.496 1.00 94.44 197 SER A C 1
ATOM 1589 O O . SER A 1 197 ? -47.292 -2.414 57.009 1.00 94.44 197 SER A O 1
ATOM 1591 N N . PHE A 1 198 ? -45.268 -3.324 56.667 1.00 93.88 198 PHE A N 1
ATOM 1592 C CA . PHE A 1 198 ? -45.508 -4.509 57.494 1.00 93.88 198 PHE A CA 1
ATOM 1593 C C . PHE A 1 198 ? -45.672 -4.151 58.979 1.00 93.88 198 PHE A C 1
ATOM 1595 O O . PHE A 1 198 ? -46.586 -4.644 59.641 1.00 93.88 198 PHE A O 1
ATOM 1602 N N . GLU A 1 199 ? -44.845 -3.242 59.501 1.00 95.44 199 GLU A N 1
ATOM 1603 C CA . GLU A 1 199 ? -44.987 -2.727 60.864 1.00 95.44 199 GLU A CA 1
ATOM 1604 C C . GLU A 1 199 ? -46.320 -1.999 61.072 1.00 95.44 199 GLU A C 1
ATOM 1606 O O . GLU A 1 199 ? -46.964 -2.172 62.108 1.00 95.44 199 GLU A O 1
ATOM 1611 N N . LEU A 1 200 ? -46.760 -1.194 60.100 1.00 92.94 200 LEU A N 1
ATOM 1612 C CA . LEU A 1 200 ? -48.059 -0.524 60.148 1.00 92.94 200 LEU A CA 1
ATOM 1613 C C . LEU A 1 200 ? -49.217 -1.526 60.090 1.00 92.94 200 LEU A C 1
ATOM 1615 O O . LEU A 1 200 ? -50.191 -1.357 60.825 1.00 92.94 200 LEU A O 1
ATOM 1619 N N . GLU A 1 201 ? -49.115 -2.577 59.275 1.00 95.06 201 GLU A N 1
ATOM 1620 C CA . GLU A 1 201 ? -50.094 -3.669 59.223 1.00 95.06 201 GLU A CA 1
ATOM 1621 C C . GLU A 1 201 ? -50.179 -4.391 60.579 1.00 95.06 201 GLU A C 1
ATOM 1623 O O . GLU A 1 201 ? -51.276 -4.560 61.115 1.00 95.06 201 GLU A O 1
ATOM 1628 N N . SER A 1 202 ? -49.033 -4.713 61.192 1.00 94.12 202 SER A N 1
ATOM 1629 C CA . SER A 1 202 ? -48.955 -5.320 62.529 1.00 94.12 202 SER A CA 1
ATOM 1630 C C . SER A 1 202 ? -49.559 -4.413 63.604 1.00 94.12 202 SER A C 1
ATOM 1632 O O . SER A 1 202 ? -50.398 -4.842 64.396 1.00 94.12 202 SER A O 1
ATOM 1634 N N . LYS A 1 203 ? -49.206 -3.120 63.613 1.00 93.19 203 LYS A N 1
ATOM 1635 C CA . LYS A 1 203 ? -49.798 -2.146 64.546 1.00 93.19 203 LYS A CA 1
ATOM 1636 C C . LYS A 1 203 ? -51.306 -2.031 64.339 1.00 93.19 203 LYS A C 1
ATOM 1638 O O . LYS A 1 203 ? -52.058 -1.919 65.305 1.00 93.19 203 LYS A O 1
ATOM 1643 N N . ARG A 1 204 ? -51.779 -2.094 63.092 1.00 96.00 204 ARG A N 1
ATOM 1644 C CA . ARG A 1 204 ? -53.211 -2.089 62.774 1.00 96.00 204 ARG A CA 1
ATOM 1645 C C . ARG A 1 204 ? -53.912 -3.338 63.310 1.00 96.00 204 ARG A C 1
ATOM 1647 O O . ARG A 1 204 ? -55.023 -3.211 63.828 1.00 96.00 204 ARG A O 1
ATOM 1654 N N . THR A 1 205 ? -53.310 -4.523 63.201 1.00 94.12 205 THR A N 1
ATOM 1655 C CA . THR A 1 205 ? -53.880 -5.752 63.776 1.00 94.12 205 THR A CA 1
ATOM 1656 C C . THR A 1 205 ? -53.893 -5.718 65.300 1.00 94.12 205 THR A C 1
ATOM 1658 O O . THR A 1 205 ? -54.907 -6.085 65.893 1.00 94.12 205 THR A O 1
ATOM 1661 N N . ASP A 1 206 ? -52.844 -5.187 65.928 1.00 94.00 206 ASP A N 1
ATOM 1662 C CA . ASP A 1 206 ? -52.769 -5.034 67.384 1.00 94.00 206 ASP A CA 1
ATOM 1663 C C . ASP A 1 206 ? -53.842 -4.074 67.900 1.00 94.00 206 ASP A C 1
ATOM 1665 O O . ASP A 1 206 ? -54.547 -4.388 68.858 1.00 94.00 206 ASP A O 1
ATOM 1669 N N . ILE A 1 207 ? -54.035 -2.933 67.228 1.00 92.94 207 ILE A N 1
ATOM 1670 C CA . ILE A 1 207 ? -55.100 -1.977 67.559 1.00 92.94 207 ILE A CA 1
ATOM 1671 C C . ILE A 1 207 ? -56.478 -2.635 67.422 1.00 92.94 207 ILE A C 1
ATOM 1673 O O . ILE A 1 207 ? -57.310 -2.490 68.317 1.00 92.94 207 ILE A O 1
ATOM 1677 N N . LYS A 1 208 ? -56.728 -3.407 66.354 1.00 93.88 208 LYS A N 1
ATOM 1678 C CA . LYS A 1 208 ? -57.986 -4.164 66.212 1.00 93.88 208 LYS A CA 1
ATOM 1679 C C . LYS A 1 208 ? -58.177 -5.156 67.359 1.00 93.88 208 LYS A C 1
ATOM 1681 O O . LYS A 1 208 ? -59.271 -5.253 67.914 1.00 93.88 208 LYS A O 1
ATOM 1686 N N . GLN A 1 209 ? -57.127 -5.875 67.750 1.00 94.69 209 GLN A N 1
ATOM 1687 C CA . GLN A 1 209 ? -57.197 -6.815 68.866 1.00 94.69 209 GLN A CA 1
ATOM 1688 C C . GLN A 1 209 ? -57.455 -6.096 70.198 1.00 94.69 209 GLN A C 1
ATOM 1690 O O . GLN A 1 209 ? -58.273 -6.559 70.993 1.00 94.69 209 GLN A O 1
ATOM 1695 N N . GLN A 1 210 ? -56.808 -4.952 70.437 1.00 91.81 210 GLN A N 1
ATOM 1696 C CA . GLN A 1 210 ? -57.073 -4.106 71.602 1.00 91.81 210 GLN A CA 1
ATOM 1697 C C . GLN A 1 210 ? -58.517 -3.604 71.613 1.00 91.81 210 GLN A C 1
ATOM 1699 O O . GLN A 1 210 ? -59.160 -3.642 72.659 1.00 91.81 210 GLN A O 1
ATOM 1704 N N . GLN A 1 211 ? -59.055 -3.209 70.460 1.00 94.25 211 GLN A N 1
ATOM 1705 C CA . GLN A 1 211 ? -60.445 -2.786 70.330 1.00 94.25 211 GLN A CA 1
ATOM 1706 C C . GLN A 1 211 ? -61.416 -3.922 70.683 1.00 94.25 211 GLN A C 1
ATOM 1708 O O . GLN A 1 211 ? -62.345 -3.701 71.456 1.00 94.25 211 GLN A O 1
ATOM 1713 N N . HIS A 1 212 ? -61.174 -5.149 70.205 1.00 92.50 212 HIS A N 1
ATOM 1714 C CA . HIS A 1 212 ? -61.971 -6.318 70.597 1.00 92.50 212 HIS A CA 1
ATOM 1715 C C . HIS A 1 212 ? -61.858 -6.638 72.093 1.00 92.50 212 HIS A C 1
ATOM 1717 O O . HIS A 1 212 ? -62.866 -6.934 72.729 1.00 92.50 212 HIS A O 1
ATOM 1723 N N . ARG A 1 213 ? -60.659 -6.538 72.687 1.00 94.25 213 ARG A N 1
ATOM 1724 C CA . ARG A 1 213 ? -60.476 -6.725 74.139 1.00 94.25 213 ARG A CA 1
ATOM 1725 C C . ARG A 1 213 ? -61.228 -5.669 74.947 1.00 94.25 213 ARG A C 1
ATOM 1727 O O . ARG A 1 213 ? -61.891 -6.016 75.917 1.00 94.25 213 ARG A O 1
ATOM 1734 N N . ALA A 1 214 ? -61.160 -4.404 74.537 1.00 90.06 214 ALA A N 1
ATOM 1735 C CA . ALA A 1 214 ? -61.892 -3.319 75.182 1.00 90.06 214 ALA A CA 1
ATOM 1736 C C . ALA A 1 214 ? -63.415 -3.498 75.047 1.00 90.06 214 ALA A C 1
ATOM 1738 O O . ALA A 1 214 ? -64.146 -3.238 75.999 1.00 90.06 214 ALA A O 1
ATOM 1739 N N . GLN A 1 215 ? -63.893 -3.981 73.895 1.00 94.38 215 GLN A N 1
ATOM 1740 C CA . GLN A 1 215 ? -65.299 -4.329 73.674 1.00 94.38 215 GLN A CA 1
ATOM 1741 C C . GLN A 1 215 ? -65.750 -5.449 74.627 1.00 94.38 215 GLN A C 1
ATOM 1743 O O . GLN A 1 215 ? -66.727 -5.272 75.347 1.00 94.38 215 GLN A O 1
ATOM 1748 N N . ALA A 1 216 ? -64.994 -6.547 74.711 1.00 91.50 216 ALA A N 1
ATOM 1749 C CA . ALA A 1 216 ? -65.299 -7.661 75.611 1.00 91.50 216 ALA A CA 1
ATOM 1750 C C . ALA A 1 216 ? -65.272 -7.244 77.094 1.00 91.50 216 ALA A C 1
ATOM 1752 O O . ALA A 1 216 ? -66.119 -7.663 77.876 1.00 91.50 216 ALA A O 1
ATOM 1753 N N . GLN A 1 217 ? -64.334 -6.374 77.492 1.00 92.50 217 GLN A N 1
ATOM 1754 C CA . GLN A 1 217 ? -64.314 -5.803 78.844 1.00 92.50 217 GLN A CA 1
ATOM 1755 C C . GLN A 1 217 ? -65.549 -4.942 79.128 1.00 92.50 217 GLN A C 1
ATOM 1757 O O . GLN A 1 217 ? -66.078 -4.994 80.234 1.00 92.50 217 GLN A O 1
ATOM 1762 N N . ARG A 1 218 ? -66.026 -4.163 78.149 1.00 93.19 218 ARG A N 1
ATOM 1763 C CA . ARG A 1 218 ? -67.265 -3.384 78.289 1.00 93.19 218 ARG A CA 1
ATOM 1764 C C . ARG A 1 218 ? -68.488 -4.281 78.452 1.00 93.19 218 ARG A C 1
ATOM 1766 O O . ARG A 1 218 ? -69.323 -3.976 79.293 1.00 93.19 218 ARG A O 1
ATOM 1773 N N . GLU A 1 219 ? -68.576 -5.370 77.692 1.00 92.25 219 GLU A N 1
ATOM 1774 C CA . GLU A 1 219 ? -69.647 -6.368 77.827 1.00 92.25 219 GLU A CA 1
ATOM 1775 C C . GLU A 1 219 ? -69.601 -7.037 79.207 1.00 92.25 219 GLU A C 1
ATOM 1777 O O . GLU A 1 219 ? -70.600 -7.037 79.919 1.00 92.25 219 GLU A O 1
ATOM 1782 N N . MET A 1 220 ? -68.418 -7.469 79.659 1.00 92.56 220 MET A N 1
ATOM 1783 C CA . MET A 1 220 ? -68.239 -8.037 81.000 1.00 92.56 220 MET A CA 1
ATOM 1784 C C . MET A 1 220 ? -68.624 -7.049 82.114 1.00 92.56 220 MET A C 1
ATOM 1786 O O . MET A 1 220 ? -69.251 -7.439 83.096 1.00 92.56 220 MET A O 1
ATOM 1790 N N . LEU A 1 221 ? -68.271 -5.766 81.978 1.00 90.56 221 LEU A N 1
ATOM 1791 C CA . LEU A 1 221 ? -68.675 -4.726 82.931 1.00 90.56 221 LEU A CA 1
ATOM 1792 C C . LEU A 1 221 ? -70.188 -4.471 82.900 1.00 90.56 221 LEU A C 1
ATOM 1794 O O . LEU A 1 221 ? -70.776 -4.217 83.949 1.00 90.56 221 LEU A O 1
ATOM 1798 N N . ALA A 1 222 ? -70.826 -4.549 81.730 1.00 92.12 222 ALA A N 1
ATOM 1799 C CA . ALA A 1 222 ? -72.277 -4.435 81.606 1.00 92.12 222 ALA A CA 1
ATOM 1800 C C . ALA A 1 222 ? -72.992 -5.613 82.289 1.00 92.12 222 ALA A C 1
ATOM 1802 O O . ALA A 1 222 ? -73.945 -5.391 83.038 1.00 92.12 222 ALA A O 1
ATOM 1803 N N . ASP A 1 223 ? -72.487 -6.837 82.119 1.00 92.06 223 ASP A N 1
ATOM 1804 C CA . ASP A 1 223 ? -72.999 -8.028 82.804 1.00 92.06 223 ASP A CA 1
ATOM 1805 C C . ASP A 1 223 ? -72.823 -7.922 84.324 1.00 92.06 223 ASP A C 1
ATOM 1807 O O . ASP A 1 223 ? -73.752 -8.200 85.086 1.00 92.06 223 ASP A O 1
ATOM 1811 N N . GLN A 1 224 ? -71.657 -7.453 84.784 1.00 92.00 224 GLN A N 1
ATOM 1812 C CA . GLN A 1 224 ? -71.413 -7.190 86.204 1.00 92.00 224 GLN A CA 1
ATOM 1813 C C . GLN A 1 224 ? -72.366 -6.128 86.758 1.00 92.00 224 GLN A C 1
ATOM 1815 O O . GLN A 1 224 ? -72.922 -6.315 87.838 1.00 92.00 224 GLN A O 1
ATOM 1820 N N . ALA A 1 225 ? -72.602 -5.038 86.025 1.00 89.50 225 ALA A N 1
ATOM 1821 C CA . ALA A 1 225 ? -73.567 -4.016 86.420 1.00 89.50 225 ALA A CA 1
ATOM 1822 C C . ALA A 1 225 ? -74.996 -4.583 86.500 1.00 89.50 225 ALA A C 1
ATOM 1824 O O . ALA A 1 225 ? -75.716 -4.303 87.459 1.00 89.50 225 ALA A O 1
ATOM 1825 N N . ALA A 1 226 ? -75.395 -5.435 85.551 1.00 90.00 226 ALA A N 1
ATOM 1826 C CA . ALA A 1 226 ? -76.684 -6.123 85.588 1.00 90.00 226 ALA A CA 1
ATOM 1827 C C . ALA A 1 226 ? -76.800 -7.076 86.792 1.00 90.00 226 ALA A C 1
ATOM 1829 O O . ALA A 1 226 ? -77.842 -7.123 87.450 1.00 90.00 226 ALA A O 1
ATOM 1830 N N . GLN A 1 227 ? -75.726 -7.796 87.131 1.00 92.69 227 GLN A N 1
ATOM 1831 C CA . GLN A 1 227 ? -75.681 -8.664 88.307 1.00 92.69 227 GLN A CA 1
ATOM 1832 C C . GLN A 1 227 ? -75.752 -7.867 89.614 1.00 92.69 227 GLN A C 1
ATOM 1834 O O . GLN A 1 227 ? -76.491 -8.259 90.517 1.00 92.69 227 GLN A O 1
ATOM 1839 N N . ILE A 1 228 ? -75.040 -6.741 89.708 1.00 89.88 228 ILE A N 1
ATOM 1840 C CA . ILE A 1 228 ? -75.127 -5.819 90.848 1.00 89.88 228 ILE A CA 1
ATOM 1841 C C . ILE A 1 228 ? -76.558 -5.302 90.997 1.00 89.88 228 ILE A C 1
ATOM 1843 O O . ILE A 1 228 ? -77.090 -5.349 92.100 1.00 89.88 228 ILE A O 1
ATOM 1847 N N . ASN A 1 229 ? -77.213 -4.888 89.909 1.00 92.62 229 ASN A N 1
ATOM 1848 C CA . ASN A 1 229 ? -78.610 -4.445 89.954 1.00 92.62 229 ASN A CA 1
ATOM 1849 C C . ASN A 1 229 ? -79.553 -5.558 90.430 1.00 92.62 229 ASN A C 1
ATOM 1851 O O . ASN A 1 229 ? -80.429 -5.311 91.252 1.00 92.62 229 ASN A O 1
ATOM 1855 N N . LYS A 1 230 ? -79.351 -6.803 89.981 1.00 92.00 230 LYS A N 1
ATOM 1856 C CA . LYS A 1 230 ? -80.138 -7.950 90.458 1.00 92.00 230 LYS A CA 1
ATOM 1857 C C . LYS A 1 230 ? -79.944 -8.196 91.957 1.00 92.00 230 LYS A C 1
ATOM 1859 O O . LYS A 1 230 ? -80.927 -8.393 92.666 1.00 92.00 230 LYS A O 1
ATOM 1864 N N . LEU A 1 231 ? -78.696 -8.179 92.431 1.00 90.69 231 LEU A N 1
ATOM 1865 C CA . LEU A 1 231 ? -78.377 -8.295 93.858 1.00 90.69 231 LEU A CA 1
ATOM 1866 C C . LEU A 1 231 ? -78.971 -7.128 94.653 1.00 90.69 231 LEU A C 1
ATOM 1868 O O . LEU A 1 231 ? -79.478 -7.337 95.749 1.00 90.69 231 LEU A O 1
ATOM 1872 N N . HIS A 1 232 ? -78.960 -5.917 94.096 1.00 92.12 232 HIS A N 1
ATOM 1873 C CA . HIS A 1 232 ? -79.570 -4.747 94.715 1.00 92.12 232 HIS A CA 1
ATOM 1874 C C . HIS A 1 232 ? -81.079 -4.940 94.905 1.00 92.12 232 HIS A C 1
ATOM 1876 O O . HIS A 1 232 ? -81.557 -4.800 96.025 1.00 92.12 232 HIS A O 1
ATOM 1882 N N . CYS A 1 233 ? -81.803 -5.380 93.869 1.00 88.31 233 CYS A N 1
ATOM 1883 C CA . CYS A 1 233 ? -83.229 -5.703 93.983 1.00 88.31 233 CYS A CA 1
ATOM 1884 C C . CYS A 1 233 ? -83.507 -6.827 94.996 1.00 88.31 233 CYS A C 1
ATOM 1886 O O . CYS A 1 233 ? -84.510 -6.779 95.702 1.00 88.31 233 CYS A O 1
ATOM 1888 N N . GLN A 1 234 ? -82.630 -7.835 95.092 1.00 91.50 234 GLN A N 1
ATOM 1889 C CA . GLN A 1 234 ? -82.751 -8.885 96.111 1.00 91.50 234 GLN A CA 1
ATOM 1890 C C . GLN A 1 234 ? -82.602 -8.315 97.523 1.00 91.50 234 GLN A C 1
ATOM 1892 O O . GLN A 1 234 ? -83.457 -8.563 98.369 1.00 91.50 234 GLN A O 1
ATOM 1897 N N . VAL A 1 235 ? -81.578 -7.493 97.762 1.00 89.62 235 VAL A N 1
ATOM 1898 C CA . VAL A 1 235 ? -81.373 -6.826 99.055 1.00 89.62 235 VAL A CA 1
ATOM 1899 C C . VAL A 1 235 ? -82.543 -5.904 99.395 1.00 89.62 235 VAL A C 1
ATOM 1901 O O . VAL A 1 235 ? -82.964 -5.867 100.546 1.00 89.62 235 VAL A O 1
ATOM 1904 N N . G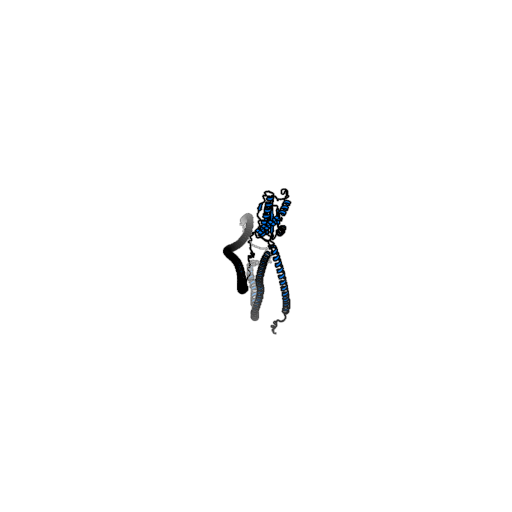LU A 1 236 ? -83.095 -5.170 98.426 1.00 90.06 236 GLU A N 1
ATOM 1905 C CA . GLU A 1 236 ? -84.295 -4.352 98.643 1.00 90.06 236 GLU A CA 1
ATOM 1906 C C . GLU A 1 236 ? -85.511 -5.205 99.021 1.00 90.06 236 GLU A C 1
ATOM 1908 O O . GLU A 1 236 ? -86.237 -4.844 99.945 1.00 90.06 236 GLU A O 1
ATOM 1913 N N . SER A 1 237 ? -85.708 -6.360 98.376 1.00 89.12 237 SER A N 1
ATOM 1914 C CA . SER A 1 237 ? -86.797 -7.275 98.736 1.00 89.12 237 SER A CA 1
ATOM 1915 C C . SER A 1 237 ? -86.616 -7.884 100.130 1.00 89.12 237 SER A C 1
ATOM 1917 O O . SER A 1 237 ? -87.568 -7.924 100.903 1.00 89.12 237 SER A O 1
ATOM 1919 N N . GLU A 1 238 ? -85.391 -8.274 100.496 1.00 88.94 238 GLU A N 1
ATOM 1920 C CA . GLU A 1 238 ? -85.083 -8.791 101.833 1.00 88.94 238 GLU A CA 1
ATOM 1921 C C . GLU A 1 238 ? -85.242 -7.706 102.902 1.00 88.94 238 GLU A C 1
ATOM 1923 O O . GLU A 1 238 ? -85.728 -7.985 103.995 1.00 88.94 238 GLU A O 1
ATOM 1928 N N . ARG A 1 239 ? -84.874 -6.455 102.595 1.00 90.25 239 ARG A N 1
ATOM 1929 C CA . ARG A 1 239 ? -85.137 -5.309 103.476 1.00 90.25 239 ARG A CA 1
ATOM 1930 C C . ARG A 1 239 ? -86.631 -5.100 103.688 1.00 90.25 239 ARG A C 1
ATOM 1932 O O . ARG A 1 239 ? -87.036 -4.951 104.831 1.00 90.25 239 ARG A O 1
ATOM 1939 N N . ALA A 1 240 ? -87.440 -5.158 102.631 1.00 86.44 240 ALA A N 1
ATOM 1940 C CA . ALA A 1 240 ? -88.893 -5.055 102.754 1.00 86.44 240 ALA A CA 1
ATOM 1941 C C . ALA A 1 240 ? -89.491 -6.207 103.587 1.00 86.44 240 ALA A C 1
ATOM 1943 O O . ALA A 1 240 ? -90.381 -5.979 104.403 1.00 86.44 240 ALA A O 1
ATOM 1944 N N . GLU A 1 241 ? -88.981 -7.437 103.440 1.00 88.62 241 GLU A N 1
ATOM 1945 C CA . GLU A 1 241 ? -89.372 -8.561 104.302 1.00 88.62 241 GLU A CA 1
ATOM 1946 C C . GLU A 1 241 ? -88.960 -8.356 105.764 1.00 88.62 241 GLU A C 1
ATOM 1948 O O . GLU A 1 241 ? -89.702 -8.735 106.672 1.00 88.62 241 GLU A O 1
ATOM 1953 N N . LEU A 1 242 ? -87.772 -7.798 106.013 1.00 85.56 242 LEU A N 1
ATOM 1954 C CA . LEU A 1 242 ? -87.310 -7.480 107.362 1.00 85.56 242 LEU A CA 1
ATOM 1955 C C . LEU A 1 242 ? -88.145 -6.367 107.996 1.00 85.56 242 LEU A C 1
ATOM 1957 O O . LEU A 1 242 ? -88.488 -6.504 109.165 1.00 85.56 242 LEU A O 1
ATOM 1961 N N . ASP A 1 243 ? -88.516 -5.329 107.246 1.00 88.00 243 ASP A N 1
ATOM 1962 C CA . ASP A 1 243 ? -89.415 -4.272 107.720 1.00 88.00 243 ASP A CA 1
ATOM 1963 C C . ASP A 1 243 ? -90.792 -4.847 108.084 1.00 88.00 243 ASP A C 1
ATOM 1965 O O . ASP A 1 243 ? -91.329 -4.548 109.147 1.00 88.00 243 ASP A O 1
ATOM 1969 N N . ASP A 1 244 ? -91.341 -5.753 107.271 1.00 88.19 244 ASP A N 1
ATOM 1970 C CA . ASP A 1 244 ? -92.600 -6.437 107.587 1.00 88.19 244 ASP A CA 1
ATOM 1971 C C . ASP A 1 244 ? -92.477 -7.358 108.817 1.00 88.19 244 ASP A C 1
ATOM 1973 O O . ASP A 1 244 ? -93.373 -7.420 109.663 1.00 88.19 244 ASP A O 1
ATOM 1977 N N . ARG A 1 245 ? -91.340 -8.050 108.977 1.00 88.75 245 ARG A N 1
ATOM 1978 C CA . ARG A 1 245 ? -91.044 -8.801 110.210 1.00 88.75 245 ARG A CA 1
ATOM 1979 C C . ARG A 1 245 ? -90.906 -7.878 111.417 1.00 88.75 245 ARG A C 1
ATOM 1981 O O . ARG A 1 245 ? -91.345 -8.263 112.496 1.00 88.75 245 ARG A O 1
ATOM 1988 N N . GLN A 1 246 ? -90.322 -6.695 111.250 1.00 89.88 246 GLN A N 1
ATOM 1989 C CA . GLN A 1 246 ? -90.185 -5.698 112.306 1.00 89.88 246 GLN A CA 1
ATOM 1990 C C . GLN A 1 246 ? -91.561 -5.188 112.743 1.00 89.88 246 GLN A C 1
ATOM 1992 O O . GLN A 1 246 ? -91.847 -5.208 113.933 1.00 89.88 246 GLN A O 1
ATOM 1997 N N . VAL A 1 247 ? -92.449 -4.861 111.798 1.00 88.38 247 VAL A N 1
ATOM 1998 C CA . VAL A 1 247 ? -93.846 -4.498 112.089 1.00 88.38 247 VAL A CA 1
ATOM 1999 C C . VAL A 1 247 ? -94.560 -5.622 112.840 1.00 88.38 247 VAL A C 1
ATOM 2001 O O . VAL A 1 247 ? -95.220 -5.365 113.842 1.00 88.38 247 VAL A O 1
ATOM 2004 N N . ARG A 1 248 ? -94.384 -6.883 112.422 1.00 90.06 248 ARG A N 1
ATOM 2005 C CA . ARG A 1 248 ? -94.953 -8.038 113.136 1.00 90.06 248 ARG A CA 1
ATOM 2006 C C . ARG A 1 248 ? -94.394 -8.202 114.548 1.00 90.06 248 ARG A C 1
ATOM 2008 O O . ARG A 1 248 ? -95.142 -8.572 115.449 1.00 90.06 248 ARG A O 1
ATOM 2015 N N . LEU A 1 249 ? -93.102 -7.947 114.756 1.00 82.88 249 LEU A N 1
ATOM 2016 C CA . LEU A 1 249 ? -92.494 -7.954 116.089 1.00 82.88 249 LEU A CA 1
ATOM 2017 C C . LEU A 1 249 ? -93.018 -6.805 116.954 1.00 82.88 249 LEU A C 1
ATOM 2019 O O . LEU A 1 249 ? -93.301 -7.037 118.125 1.00 82.88 249 LEU A O 1
ATOM 2023 N N . ASP A 1 250 ? -93.194 -5.609 116.394 1.00 83.75 250 ASP A N 1
ATOM 2024 C CA . ASP A 1 250 ? -93.777 -4.461 117.095 1.00 83.75 250 ASP A CA 1
ATOM 2025 C C . ASP A 1 250 ? -95.247 -4.732 117.462 1.00 83.75 250 ASP A C 1
ATOM 2027 O O . ASP A 1 250 ? -95.697 -4.402 118.557 1.00 83.75 250 ASP A O 1
ATOM 2031 N N . GLU A 1 251 ? -95.988 -5.423 116.595 1.00 86.00 251 GLU A N 1
ATOM 2032 C CA . GLU A 1 251 ? -97.361 -5.860 116.852 1.00 86.00 251 GLU A CA 1
ATOM 2033 C C . GLU A 1 251 ? -97.420 -6.948 117.939 1.00 86.00 251 GLU A C 1
ATOM 2035 O O . GLU A 1 251 ? -98.247 -6.874 118.849 1.00 86.00 251 GLU A O 1
ATOM 2040 N N . GLN A 1 252 ? -96.494 -7.916 117.922 1.00 81.69 252 GLN A N 1
ATOM 2041 C CA . GLN A 1 252 ? -96.324 -8.891 119.007 1.00 81.69 252 GLN A CA 1
ATOM 2042 C C . GLN A 1 252 ? -95.913 -8.226 120.327 1.00 81.69 252 GLN A C 1
ATOM 2044 O O . GLN A 1 252 ? -96.405 -8.611 121.388 1.00 81.69 252 GLN A O 1
ATOM 2049 N N . ALA A 1 253 ? -95.040 -7.218 120.285 1.00 76.94 253 ALA A N 1
ATOM 2050 C CA . ALA A 1 253 ? -94.670 -6.428 121.452 1.00 76.94 253 ALA A CA 1
ATOM 2051 C C . ALA A 1 253 ? -95.882 -5.657 121.998 1.00 76.94 253 ALA A C 1
ATOM 2053 O O . ALA A 1 253 ? -96.106 -5.668 123.206 1.00 76.94 253 ALA A O 1
ATOM 2054 N N . GLY A 1 254 ? -96.718 -5.092 121.122 1.00 78.75 254 GLY A N 1
ATOM 2055 C CA . GLY A 1 254 ? -97.994 -4.474 121.486 1.00 78.75 254 GLY A CA 1
ATOM 2056 C C . GLY A 1 254 ? -98.989 -5.461 122.110 1.00 78.75 254 GLY A C 1
ATOM 2057 O O . GLY A 1 254 ? -99.646 -5.131 123.095 1.00 78.75 254 GLY A O 1
ATOM 2058 N N . GLN A 1 255 ? -99.063 -6.699 121.609 1.00 80.69 255 GLN A N 1
ATOM 2059 C CA . GLN A 1 255 ? -99.871 -7.767 122.219 1.00 80.69 255 GLN A CA 1
ATOM 2060 C C . GLN A 1 255 ? -99.354 -8.155 123.611 1.00 80.69 255 GLN A C 1
ATOM 2062 O O . GLN A 1 255 ? -100.146 -8.346 124.534 1.00 80.69 255 GLN A O 1
ATOM 2067 N N . LEU A 1 256 ? -98.033 -8.253 123.790 1.00 76.81 256 LEU A N 1
ATOM 2068 C CA . LEU A 1 256 ? -97.424 -8.495 125.101 1.00 76.81 256 LEU A CA 1
ATOM 2069 C C . LEU A 1 256 ? -97.656 -7.327 126.064 1.00 76.8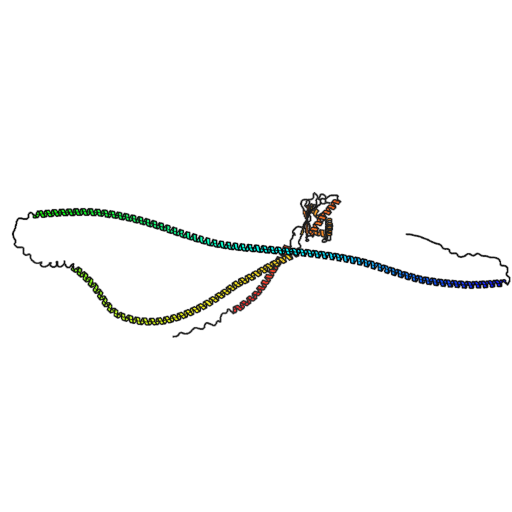1 256 LEU A C 1
ATOM 2071 O O . LEU A 1 256 ? -97.867 -7.555 127.252 1.00 76.81 256 LEU A O 1
ATOM 2075 N N . GLU A 1 257 ? -97.644 -6.091 125.569 1.00 80.44 257 GLU A N 1
ATOM 2076 C CA . GLU A 1 257 ? -97.956 -4.896 126.349 1.00 80.44 257 GLU A CA 1
ATOM 2077 C C . GLU A 1 257 ? -99.430 -4.867 126.781 1.00 80.44 257 GLU A C 1
ATOM 2079 O O . GLU A 1 257 ? -99.710 -4.623 127.952 1.00 80.44 257 GLU A O 1
ATOM 2084 N N . GLN A 1 258 ? -100.365 -5.243 125.906 1.00 77.50 258 GLN A N 1
ATOM 2085 C CA . GLN A 1 258 ? -101.773 -5.426 126.277 1.00 77.50 258 GLN A CA 1
ATOM 2086 C C . GLN A 1 258 ? -101.961 -6.528 127.325 1.00 77.50 258 GLN A C 1
ATOM 2088 O O . GLN A 1 258 ? -102.624 -6.306 128.335 1.00 77.50 258 GLN A O 1
ATOM 2093 N N . LEU A 1 259 ? -101.329 -7.692 127.134 1.00 77.19 259 LEU A N 1
ATOM 2094 C CA . LEU A 1 259 ? -101.366 -8.783 128.113 1.00 77.19 259 LEU A CA 1
ATOM 2095 C C . LEU A 1 259 ? -100.771 -8.358 129.460 1.00 77.19 259 LEU A C 1
ATOM 2097 O O . LEU A 1 259 ? -101.296 -8.729 130.509 1.00 77.19 259 LEU A O 1
ATOM 2101 N N . ARG A 1 260 ? -99.691 -7.569 129.448 1.00 78.06 260 ARG A N 1
ATOM 2102 C CA . ARG A 1 260 ? -99.086 -6.991 130.653 1.00 78.06 260 ARG A CA 1
ATOM 2103 C C . ARG A 1 260 ? -100.064 -6.050 131.350 1.00 78.06 260 ARG A C 1
ATOM 2105 O O . ARG A 1 260 ? -100.250 -6.169 132.560 1.00 78.06 260 ARG A O 1
ATOM 2112 N N . ASP A 1 261 ? -100.699 -5.139 130.624 1.00 77.56 261 ASP A N 1
ATOM 2113 C CA . ASP A 1 261 ? -101.630 -4.167 131.196 1.00 77.56 261 ASP A CA 1
ATOM 2114 C C . ASP A 1 261 ? -102.901 -4.853 131.745 1.00 77.56 261 ASP A C 1
ATOM 2116 O O . ASP A 1 261 ? -103.379 -4.493 132.825 1.00 77.56 261 ASP A O 1
ATOM 2120 N N . ASP A 1 262 ? -103.388 -5.914 131.094 1.00 76.50 262 ASP A N 1
ATOM 2121 C CA . ASP A 1 262 ? -104.479 -6.759 131.599 1.00 76.50 262 ASP A CA 1
ATOM 2122 C C . ASP A 1 262 ? -104.082 -7.546 132.860 1.00 76.50 262 ASP A C 1
ATOM 2124 O O . ASP A 1 262 ? -104.858 -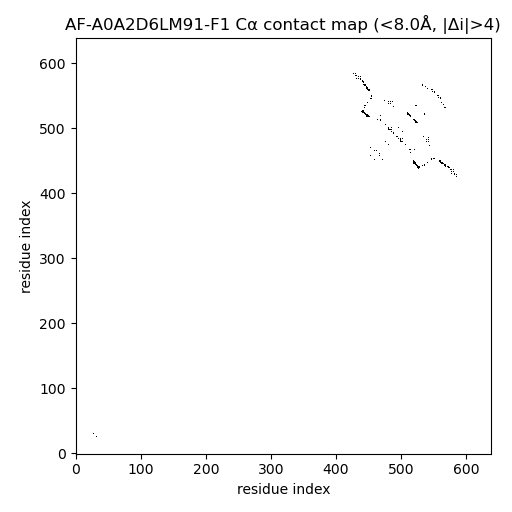7.613 133.818 1.00 76.50 262 ASP A O 1
ATOM 2128 N N . LEU A 1 263 ? -102.850 -8.068 132.926 1.00 68.94 263 LEU A N 1
ATOM 2129 C CA . LEU A 1 263 ? -102.307 -8.697 134.137 1.00 68.94 263 LEU A CA 1
ATOM 2130 C C . LEU A 1 263 ? -102.192 -7.685 135.290 1.00 68.94 263 LEU A C 1
ATOM 2132 O O . LEU A 1 263 ? -102.481 -8.002 136.445 1.00 68.94 263 LEU A O 1
ATOM 2136 N N . THR A 1 264 ? -101.822 -6.443 134.970 1.00 71.69 264 THR A N 1
ATOM 2137 C CA . THR A 1 264 ? -101.708 -5.344 135.940 1.00 71.69 264 THR A CA 1
ATOM 2138 C C . THR A 1 264 ? -103.088 -4.938 136.472 1.00 71.69 264 THR A C 1
ATOM 2140 O O . THR A 1 264 ? -103.244 -4.677 137.664 1.00 71.69 264 THR A O 1
ATOM 2143 N N . ARG A 1 265 ? -104.130 -4.976 135.629 1.00 68.06 265 ARG A N 1
ATOM 2144 C CA . ARG A 1 265 ? -105.531 -4.793 136.049 1.00 68.06 265 ARG A CA 1
ATOM 2145 C C . ARG A 1 265 ? -106.049 -5.949 136.908 1.00 68.06 265 ARG A C 1
ATOM 2147 O O . ARG A 1 265 ? -106.734 -5.690 137.895 1.00 68.06 265 ARG A O 1
ATOM 2154 N N . GLN A 1 266 ? -105.685 -7.196 136.599 1.00 66.38 266 GLN A N 1
ATOM 2155 C CA . GLN A 1 266 ? -106.008 -8.350 137.451 1.00 66.38 266 GLN A CA 1
ATOM 2156 C C . GLN A 1 266 ? -105.369 -8.237 138.841 1.00 66.38 266 GLN A C 1
ATOM 2158 O O . GLN A 1 266 ? -106.023 -8.525 139.843 1.00 66.38 266 GLN A O 1
ATOM 2163 N N . GLN A 1 267 ? -104.117 -7.776 138.919 1.00 58.38 267 GLN A N 1
ATOM 2164 C CA . GLN A 1 267 ? -103.438 -7.549 140.197 1.00 58.38 267 GLN A CA 1
ATOM 2165 C C . GLN A 1 267 ? -104.028 -6.363 140.976 1.00 58.38 267 GLN A C 1
ATOM 2167 O O . GLN A 1 267 ? -104.127 -6.440 142.198 1.00 58.38 267 GLN A O 1
ATOM 2172 N N . ALA A 1 268 ? -104.501 -5.312 140.298 1.00 57.12 268 ALA A N 1
ATOM 2173 C CA . ALA A 1 268 ? -105.204 -4.199 140.941 1.00 57.12 268 ALA A CA 1
ATOM 2174 C C . ALA A 1 268 ? -106.579 -4.607 141.517 1.00 57.12 268 ALA A C 1
ATOM 2176 O O . ALA A 1 268 ? -106.947 -4.142 142.591 1.00 57.12 268 ALA A O 1
ATOM 2177 N N . GLN A 1 269 ? -107.305 -5.530 140.870 1.00 56.56 269 GLN A N 1
ATOM 2178 C CA . GLN A 1 269 ? -108.599 -6.029 141.362 1.00 56.56 269 GLN A CA 1
ATOM 2179 C C . GLN A 1 269 ? -108.499 -6.983 142.565 1.00 56.56 269 GLN A C 1
ATOM 2181 O O . GLN A 1 269 ? -109.444 -7.067 143.345 1.00 56.56 269 GLN A O 1
ATOM 2186 N N . GLN A 1 270 ? -107.380 -7.692 142.756 1.00 51.22 270 GLN A N 1
ATOM 2187 C CA . GLN A 1 270 ? -107.218 -8.617 143.892 1.00 51.22 270 GLN A CA 1
ATOM 2188 C C . GLN A 1 270 ? -106.760 -7.939 145.194 1.00 51.22 270 GLN A C 1
ATOM 2190 O O . GLN A 1 270 ? -106.893 -8.528 146.265 1.00 51.22 270 GLN A O 1
ATOM 2195 N N . VAL A 1 271 ? -106.264 -6.699 145.133 1.00 56.28 271 VAL A N 1
ATOM 2196 C CA . VAL A 1 271 ? -105.787 -5.955 146.316 1.00 56.28 271 VAL A CA 1
ATOM 2197 C C . VAL A 1 271 ? -106.915 -5.171 147.011 1.00 56.28 271 VAL A C 1
ATOM 2199 O O . VAL A 1 271 ? -106.808 -4.860 148.194 1.00 56.28 271 VAL A O 1
ATOM 2202 N N . GLU A 1 272 ? -108.048 -4.936 146.344 1.00 42.28 272 GLU A N 1
ATOM 2203 C CA . GLU A 1 272 ? -109.163 -4.132 146.879 1.00 42.28 272 GLU A CA 1
ATOM 2204 C C . GLU A 1 272 ? -110.202 -4.937 147.700 1.00 42.28 272 GLU A C 1
ATOM 2206 O O . GLU A 1 272 ? -111.129 -4.363 148.261 1.00 42.28 272 GLU A O 1
ATOM 2211 N N . GLN A 1 273 ? -110.042 -6.262 147.841 1.00 38.91 273 GLN A N 1
ATOM 2212 C CA . GLN A 1 273 ? -110.932 -7.126 148.648 1.00 38.91 273 GLN A CA 1
ATOM 2213 C C . GLN A 1 273 ? -110.274 -7.733 149.904 1.00 38.91 273 GLN A C 1
ATOM 2215 O O . GLN A 1 273 ? -110.828 -8.645 150.512 1.00 38.91 273 GLN A O 1
ATOM 2220 N N . GLY A 1 274 ? -109.112 -7.226 150.329 1.00 42.41 274 GLY A N 1
ATOM 2221 C CA . GLY A 1 274 ? -108.318 -7.832 151.407 1.00 42.41 274 GLY A CA 1
ATOM 2222 C C . GLY A 1 274 ? -107.880 -6.901 152.541 1.00 42.41 274 GLY A C 1
ATOM 2223 O O . GLY A 1 274 ? -106.834 -7.155 153.133 1.00 42.41 274 GLY A O 1
ATOM 2224 N N . GLN A 1 275 ? -108.621 -5.829 152.844 1.00 34.44 275 GLN A N 1
ATOM 2225 C CA . GLN A 1 275 ? -108.371 -4.961 154.009 1.00 34.44 275 GLN A CA 1
ATOM 2226 C C . GLN A 1 275 ? -109.635 -4.807 154.878 1.00 34.44 275 GLN A C 1
ATOM 2228 O O . GLN A 1 275 ? -110.377 -3.847 154.706 1.00 34.44 275 GLN A O 1
ATOM 2233 N N . ALA A 1 276 ? -109.852 -5.782 155.774 1.00 33.59 276 ALA A N 1
ATOM 2234 C CA . ALA A 1 276 ? -110.701 -5.822 156.992 1.00 33.59 276 ALA A CA 1
ATOM 2235 C C . ALA A 1 276 ? -111.097 -7.304 157.183 1.00 33.59 276 ALA A C 1
ATOM 2237 O O . ALA A 1 276 ? -111.897 -7.817 156.411 1.00 33.59 276 ALA A O 1
ATOM 2238 N N . ASP A 1 277 ? -110.472 -8.140 158.014 1.00 36.84 277 ASP A N 1
ATOM 2239 C CA . ASP A 1 277 ? -110.165 -8.023 159.443 1.00 36.84 277 ASP A CA 1
ATOM 2240 C C . ASP A 1 277 ? -109.021 -9.015 159.774 1.00 36.84 277 ASP A C 1
ATOM 2242 O O . ASP A 1 277 ? -109.016 -10.149 159.304 1.00 36.84 277 ASP A O 1
ATOM 2246 N N . LEU A 1 278 ? -107.898 -8.549 160.332 1.00 32.81 278 LEU A N 1
ATOM 2247 C CA . LEU A 1 278 ? -107.542 -8.554 161.764 1.00 32.81 278 LEU A CA 1
ATOM 2248 C C . LEU A 1 278 ? -107.138 -9.919 162.361 1.00 32.81 278 LEU A C 1
ATOM 2250 O O . LEU A 1 278 ? -107.949 -10.809 162.560 1.00 32.81 278 LEU A O 1
ATOM 2254 N N . ALA A 1 279 ? -105.874 -9.935 162.797 1.00 31.16 279 ALA A N 1
ATOM 2255 C CA . ALA A 1 279 ? -105.426 -10.359 164.124 1.00 31.16 279 ALA A CA 1
ATOM 2256 C C . ALA A 1 279 ? -105.602 -11.824 164.567 1.00 31.16 279 ALA A C 1
ATOM 2258 O O . ALA A 1 279 ? -106.700 -12.298 164.837 1.00 31.16 279 ALA A O 1
ATOM 2259 N N . GLY A 1 280 ? -104.461 -12.432 164.907 1.00 30.78 280 GLY A N 1
ATOM 2260 C CA . GLY A 1 280 ? -104.363 -13.238 166.125 1.00 30.78 280 GLY A CA 1
ATOM 2261 C C . GLY A 1 280 ? -103.708 -14.604 165.958 1.00 30.78 280 GLY A C 1
ATOM 2262 O O . GLY A 1 280 ? -104.256 -15.458 165.273 1.00 30.78 280 GLY A O 1
ATOM 2263 N N . LEU A 1 281 ? -102.625 -14.796 166.728 1.00 32.97 281 LEU A N 1
ATOM 2264 C CA . LEU A 1 281 ? -101.944 -16.052 167.094 1.00 32.97 281 LEU A CA 1
ATOM 2265 C C . LEU A 1 281 ? -100.963 -16.563 166.022 1.00 32.97 281 LEU A C 1
ATOM 2267 O O . LEU A 1 281 ? -101.355 -17.154 165.026 1.00 32.97 281 LEU A O 1
ATOM 2271 N N . GLU A 1 282 ? -99.651 -16.313 166.086 1.00 29.83 282 GLU A N 1
ATOM 2272 C CA . GLU A 1 282 ? -98.732 -16.479 167.227 1.00 29.83 282 GLU A CA 1
ATOM 2273 C C . GLU A 1 282 ? -98.978 -17.763 168.030 1.00 29.83 282 GLU A C 1
ATOM 2275 O O . GLU A 1 282 ? -99.945 -17.868 168.775 1.00 29.83 282 GLU A O 1
ATOM 2280 N N . GLU A 1 283 ? -98.008 -18.676 167.893 1.00 32.03 283 GLU A N 1
ATOM 2281 C CA . GLU A 1 283 ? -97.693 -19.792 168.795 1.00 32.03 283 GLU A CA 1
ATOM 2282 C C . GLU A 1 283 ? -98.682 -20.977 168.815 1.00 32.03 283 GLU A C 1
ATOM 2284 O O . GLU A 1 283 ? -99.879 -20.831 168.976 1.00 32.03 283 GLU A O 1
ATOM 2289 N N . MET A 1 284 ? -98.271 -22.240 168.707 1.00 38.12 284 MET A N 1
ATOM 2290 C CA . MET A 1 284 ? -96.951 -22.855 168.801 1.00 38.12 284 MET A CA 1
ATOM 2291 C C . MET A 1 284 ? -97.058 -24.303 168.296 1.00 38.12 284 MET A C 1
ATOM 2293 O O . MET A 1 284 ? -98.145 -24.870 168.278 1.00 38.12 284 MET A O 1
ATOM 2297 N N . GLY A 1 285 ? -95.903 -24.866 167.925 1.00 31.92 285 GLY A N 1
ATOM 2298 C CA . GLY A 1 285 ? -95.502 -26.283 167.960 1.00 31.92 285 GLY A CA 1
ATOM 2299 C C . GLY A 1 285 ? -96.583 -27.367 168.064 1.00 31.92 285 GLY A C 1
ATOM 2300 O O . GLY A 1 285 ? -97.397 -27.396 168.968 1.00 31.92 285 GLY A O 1
ATOM 2301 N N . ALA A 1 286 ? -96.555 -28.410 167.257 1.00 35.75 286 ALA A N 1
ATOM 2302 C CA . ALA A 1 286 ? -95.406 -29.220 166.894 1.00 35.75 286 ALA A CA 1
ATOM 2303 C C . ALA A 1 286 ? -95.868 -30.077 165.704 1.00 35.75 286 ALA A C 1
ATOM 2305 O O . ALA A 1 286 ? -96.984 -30.576 165.719 1.00 35.75 286 ALA A O 1
ATOM 2306 N N . ASP A 1 287 ? -95.121 -30.155 164.609 1.00 32.56 287 ASP A N 1
ATOM 2307 C CA . ASP A 1 287 ? -94.004 -31.091 164.531 1.00 32.56 287 ASP A CA 1
ATOM 2308 C C . ASP A 1 287 ? -92.643 -30.405 164.432 1.00 32.56 287 ASP A C 1
ATOM 2310 O O . ASP A 1 287 ? -91.990 -30.273 163.397 1.00 32.56 287 ASP A O 1
ATOM 2314 N N . MET A 1 288 ? -92.179 -30.031 165.616 1.00 35.44 288 MET A N 1
ATOM 2315 C CA . MET A 1 288 ? -90.772 -30.045 165.946 1.00 35.44 288 MET A CA 1
ATOM 2316 C C . MET A 1 288 ? -90.290 -31.507 165.942 1.00 35.44 288 MET A C 1
ATOM 2318 O O . MET A 1 288 ? -90.735 -32.303 166.760 1.00 35.44 288 MET A O 1
ATOM 2322 N N . LYS A 1 289 ? -89.299 -31.789 165.087 1.00 37.97 289 LYS A N 1
ATOM 2323 C CA . LYS A 1 289 ? -88.371 -32.941 165.120 1.00 37.97 289 LYS A CA 1
ATOM 2324 C C . LYS A 1 289 ? -88.792 -34.224 164.393 1.00 37.97 289 LYS A C 1
ATOM 2326 O O . LYS A 1 289 ? -88.858 -35.301 164.972 1.00 37.97 289 LYS A O 1
ATOM 2331 N N . GLN A 1 290 ? -88.756 -34.144 163.069 1.00 30.27 290 GLN A N 1
ATOM 2332 C CA . GLN A 1 290 ? -87.770 -34.964 162.360 1.00 30.27 290 GLN A CA 1
ATOM 2333 C C . GLN A 1 290 ? -86.589 -34.051 162.008 1.00 30.27 290 GLN A C 1
ATOM 2335 O O . GLN A 1 290 ? -86.525 -33.425 160.958 1.00 30.27 290 GLN A O 1
ATOM 2340 N N . CYS A 1 291 ? -85.795 -33.723 163.026 1.00 38.97 291 CYS A N 1
ATOM 2341 C CA . CYS A 1 291 ? -84.432 -34.227 163.127 1.00 38.97 291 CYS A CA 1
ATOM 2342 C C . CYS A 1 291 ? -83.652 -33.881 161.857 1.00 38.97 291 CYS A C 1
ATOM 2344 O O . CYS A 1 291 ? -83.670 -34.586 160.855 1.00 38.97 291 CYS A O 1
ATOM 2346 N N . GLU A 1 292 ? -82.905 -32.783 161.879 1.00 38.44 292 GLU A N 1
ATOM 2347 C CA . GLU A 1 292 ? -81.558 -32.868 162.458 1.00 38.44 292 GLU A CA 1
ATOM 2348 C C . GLU A 1 292 ? -80.944 -34.245 162.201 1.00 38.44 292 GLU A C 1
ATOM 2350 O O . GLU A 1 292 ? -80.859 -35.089 163.088 1.00 38.44 292 GLU A O 1
ATOM 2355 N N . ARG A 1 293 ? -80.580 -34.484 160.943 1.00 37.41 293 ARG A N 1
ATOM 2356 C CA . ARG A 1 293 ? -79.290 -35.059 160.541 1.00 37.41 293 ARG A CA 1
ATOM 2357 C C . ARG A 1 293 ? -79.257 -35.213 159.031 1.00 37.41 293 ARG A C 1
ATOM 2359 O O . ARG A 1 293 ? -79.353 -36.316 158.518 1.00 37.41 293 ARG A O 1
ATOM 2366 N N . LYS A 1 294 ? -79.128 -34.065 158.368 1.00 37.12 294 LYS A N 1
ATOM 2367 C CA . LYS A 1 294 ? -78.160 -33.745 157.299 1.00 37.12 294 LYS A CA 1
ATOM 2368 C C . LYS A 1 294 ? -78.145 -32.206 157.195 1.00 37.12 294 LYS A C 1
ATOM 2370 O O . LYS A 1 294 ? -78.668 -31.634 156.256 1.00 37.12 294 LYS A O 1
ATOM 2375 N N . LEU A 1 295 ? -77.882 -31.453 158.268 1.00 35.66 295 LEU A N 1
ATOM 2376 C CA . LEU A 1 295 ? -76.556 -31.222 158.857 1.00 35.66 295 LEU A CA 1
ATOM 2377 C C . LEU A 1 295 ? -75.453 -31.127 157.788 1.00 35.66 295 LEU A C 1
ATOM 2379 O O . LEU A 1 295 ? -75.060 -32.127 157.206 1.00 35.66 295 LEU A O 1
ATOM 2383 N N . ALA A 1 296 ? -74.938 -29.908 157.626 1.00 43.69 296 ALA A N 1
ATOM 2384 C CA . ALA A 1 296 ? -73.539 -29.626 157.303 1.00 43.69 296 ALA A CA 1
ATOM 2385 C C . ALA A 1 296 ? -72.983 -29.881 155.885 1.00 43.69 296 ALA A C 1
ATOM 2387 O O . ALA A 1 296 ? -71.773 -29.805 155.722 1.00 43.69 296 ALA A O 1
ATOM 2388 N N . GLU A 1 297 ? -73.801 -30.024 154.845 1.00 41.03 297 GLU A N 1
ATOM 2389 C CA . GLU A 1 297 ? -73.335 -29.974 153.442 1.00 41.03 297 GLU A CA 1
ATOM 2390 C C . GLU A 1 297 ? -74.420 -29.266 152.619 1.00 41.03 297 GLU A C 1
ATOM 2392 O O . GLU A 1 297 ? -75.461 -29.833 152.330 1.00 41.03 297 GLU A O 1
ATOM 2397 N N . ASN A 1 298 ? -74.382 -27.964 152.345 1.00 39.56 298 ASN A N 1
ATOM 2398 C CA . ASN A 1 298 ? -73.446 -27.347 151.413 1.00 39.56 298 ASN A CA 1
ATOM 2399 C C . ASN A 1 298 ? -73.412 -25.822 151.615 1.00 39.56 298 ASN A C 1
ATOM 2401 O O . ASN A 1 298 ? -73.646 -25.034 150.701 1.00 39.56 298 ASN A O 1
ATOM 2405 N N . ARG A 1 299 ? -73.023 -25.380 152.816 1.00 43.31 299 ARG A N 1
ATOM 2406 C CA . ARG A 1 299 ? -72.473 -24.022 153.014 1.00 43.31 299 ARG A CA 1
ATOM 2407 C C . ARG A 1 299 ? -70.989 -23.940 152.612 1.00 43.31 299 ARG A C 1
ATOM 2409 O O . ARG A 1 299 ? -70.228 -23.175 153.192 1.00 43.31 299 ARG A O 1
ATOM 2416 N N . ALA A 1 300 ? -70.598 -24.715 151.596 1.00 46.44 300 ALA A N 1
ATOM 2417 C CA . ALA A 1 300 ? -69.252 -24.748 151.029 1.00 46.44 300 ALA A CA 1
ATOM 2418 C C . ALA A 1 300 ? -69.165 -24.268 149.565 1.00 46.44 300 ALA A C 1
ATOM 2420 O O . ALA A 1 300 ? -68.061 -24.001 149.105 1.00 46.44 300 ALA A O 1
ATOM 2421 N N . ASP A 1 301 ? -70.270 -24.061 148.834 1.00 43.59 301 ASP A N 1
ATOM 2422 C CA . ASP A 1 301 ? -70.168 -23.764 147.388 1.00 43.59 301 ASP A CA 1
ATOM 2423 C C . ASP A 1 301 ? -70.571 -22.345 146.956 1.00 43.59 301 ASP A C 1
ATOM 2425 O O . ASP A 1 301 ? -70.315 -21.956 145.818 1.00 43.59 301 ASP A O 1
ATOM 2429 N N . MET A 1 302 ? -71.000 -21.488 147.890 1.00 39.19 302 MET A N 1
ATOM 2430 C CA . MET A 1 302 ? -71.032 -20.023 147.697 1.00 39.19 302 MET A CA 1
ATOM 2431 C C . MET A 1 302 ? -69.706 -19.341 148.085 1.00 39.19 302 MET A C 1
ATOM 2433 O O . MET A 1 302 ? -69.660 -18.165 148.426 1.00 39.19 302 MET A O 1
ATOM 2437 N N . ALA A 1 303 ? -68.605 -20.092 147.988 1.00 46.16 303 ALA A N 1
ATOM 2438 C CA . ALA A 1 303 ? -67.232 -19.588 147.937 1.00 46.16 303 ALA A CA 1
ATOM 2439 C C . ALA A 1 303 ? -66.556 -19.858 146.570 1.00 46.16 303 ALA A C 1
ATOM 2441 O O . ALA A 1 303 ? -65.367 -19.586 146.399 1.00 46.16 303 ALA A O 1
ATOM 2442 N N . ARG A 1 304 ? -67.294 -20.370 145.565 1.00 46.91 304 ARG A N 1
ATOM 2443 C CA . ARG A 1 304 ? -66.763 -20.669 144.214 1.00 46.91 304 ARG A CA 1
ATOM 2444 C C . ARG A 1 304 ? -67.206 -19.710 143.103 1.00 46.91 304 ARG A C 1
ATOM 2446 O O . ARG A 1 304 ? -66.827 -19.917 141.954 1.00 46.91 304 ARG A O 1
ATOM 2453 N N . ALA A 1 305 ? -67.911 -18.626 143.423 1.00 49.03 305 ALA A N 1
ATOM 2454 C CA . ALA A 1 305 ? -68.364 -17.642 142.430 1.00 49.03 305 ALA A CA 1
ATOM 2455 C C . ALA A 1 305 ? -67.654 -16.272 142.496 1.00 49.03 305 ALA A C 1
ATOM 2457 O O . ALA A 1 305 ? -68.066 -15.346 141.814 1.00 49.03 305 ALA A O 1
ATOM 2458 N N . SER A 1 306 ? -66.538 -16.164 143.228 1.00 46.75 306 SER A N 1
ATOM 2459 C CA . SER A 1 306 ? -65.540 -15.087 143.041 1.00 46.75 306 SER A CA 1
ATOM 2460 C C . SER A 1 306 ? -64.149 -15.619 142.679 1.00 46.75 306 SER A C 1
ATOM 2462 O O . SER A 1 306 ? -63.193 -14.860 142.643 1.00 46.75 306 SER A O 1
ATOM 2464 N N . ARG A 1 307 ? -64.024 -16.912 142.333 1.00 52.88 307 ARG A N 1
ATOM 2465 C CA . ARG A 1 307 ? -62.760 -17.511 141.855 1.00 52.88 307 ARG A CA 1
ATOM 2466 C C . ARG A 1 307 ? -62.584 -17.515 140.333 1.00 52.88 307 ARG A C 1
ATOM 2468 O O . ARG A 1 307 ? -61.497 -17.800 139.862 1.00 52.88 307 ARG A O 1
ATOM 2475 N N . LYS A 1 308 ? -63.590 -17.114 139.546 1.00 52.56 308 LYS A N 1
ATOM 2476 C CA . LYS A 1 308 ? -63.444 -16.995 138.080 1.00 52.56 308 LYS A CA 1
ATOM 2477 C C . LYS A 1 308 ? -62.890 -15.649 137.595 1.00 52.56 308 LYS A C 1
ATOM 2479 O O . LYS A 1 308 ? -62.578 -15.538 136.420 1.00 52.56 308 LYS A O 1
ATOM 2484 N N . VAL A 1 309 ? -62.714 -14.667 138.483 1.00 53.31 309 VAL A N 1
ATOM 2485 C CA . VAL A 1 309 ? -62.033 -13.398 138.153 1.00 53.31 309 VAL A CA 1
ATOM 2486 C C . VAL A 1 309 ? -60.565 -13.410 138.608 1.00 53.31 309 VAL A C 1
ATOM 2488 O O . VAL A 1 309 ? -59.722 -12.796 137.958 1.00 53.31 309 VAL A O 1
ATOM 2491 N N . ASP A 1 310 ? -60.213 -14.201 139.627 1.00 56.25 310 ASP A N 1
ATOM 2492 C CA . ASP A 1 310 ? -58.812 -14.390 140.034 1.00 56.25 310 ASP A CA 1
ATOM 2493 C C . ASP A 1 310 ? -58.086 -15.504 139.238 1.00 56.25 310 ASP A C 1
ATOM 2495 O O . ASP A 1 310 ? -56.888 -15.377 138.981 1.00 56.25 310 ASP A O 1
ATOM 2499 N N . ASP A 1 311 ? -58.799 -16.506 138.693 1.00 54.06 311 ASP A N 1
ATOM 2500 C CA . ASP A 1 311 ? -58.214 -17.542 137.812 1.00 54.06 311 ASP A CA 1
ATOM 2501 C C . ASP A 1 311 ? -57.819 -17.028 136.405 1.00 54.06 311 ASP A C 1
ATOM 2503 O O . ASP A 1 311 ? -56.980 -17.639 135.735 1.00 54.06 311 ASP A O 1
ATOM 2507 N N . GLU A 1 312 ? -58.358 -15.894 135.937 1.00 53.16 312 GLU A N 1
ATOM 2508 C CA . GLU A 1 312 ? -57.873 -15.239 134.705 1.00 53.16 312 GLU A CA 1
ATOM 2509 C C . GLU A 1 312 ? -56.658 -14.332 134.964 1.00 53.16 312 GLU A C 1
ATOM 2511 O O . GLU A 1 312 ? -55.806 -14.153 134.088 1.00 53.16 312 GLU A O 1
ATOM 2516 N N . LYS A 1 313 ? -56.496 -13.848 136.200 1.00 53.88 313 LYS A N 1
ATOM 2517 C CA . LYS A 1 313 ? -55.347 -13.032 136.615 1.00 53.88 313 LYS A CA 1
ATOM 2518 C C . LYS A 1 313 ? -54.104 -13.882 136.910 1.00 53.88 313 LYS A C 1
ATOM 2520 O O . LYS A 1 313 ? -52.983 -13.426 136.667 1.00 53.88 313 LYS A O 1
ATOM 2525 N N . ASP A 1 314 ? -54.287 -15.134 137.333 1.00 56.84 314 ASP A N 1
ATOM 2526 C CA . ASP A 1 314 ? -53.191 -16.090 137.536 1.00 56.84 314 ASP A CA 1
ATOM 2527 C C . ASP A 1 314 ? -52.779 -16.841 136.252 1.00 56.84 314 ASP A C 1
ATOM 2529 O O . ASP A 1 314 ? -51.596 -17.162 136.091 1.00 56.84 314 ASP A O 1
ATOM 2533 N N . LYS A 1 315 ? -53.667 -16.985 135.251 1.00 56.38 315 LYS A N 1
ATOM 2534 C CA . LYS A 1 315 ? -53.289 -17.463 133.899 1.00 56.38 315 LYS A CA 1
ATOM 2535 C C . LYS A 1 315 ? -52.353 -16.496 133.157 1.00 56.38 315 LYS A C 1
ATOM 2537 O O . LYS A 1 315 ? -51.463 -16.951 132.438 1.00 56.38 315 LYS A O 1
ATOM 2542 N N . LEU A 1 316 ? -52.459 -15.186 133.407 1.00 53.38 316 LEU A N 1
ATOM 2543 C CA . LEU A 1 316 ? -51.521 -14.177 132.884 1.00 53.38 316 LEU A CA 1
ATOM 2544 C C . LEU A 1 316 ? -50.192 -14.105 133.665 1.00 53.38 316 LEU A C 1
ATOM 2546 O O . LEU A 1 316 ? -49.178 -13.671 133.117 1.00 53.38 316 LEU A O 1
ATOM 2550 N N . LYS A 1 317 ? -50.138 -14.587 134.915 1.00 55.78 317 LYS A N 1
ATOM 2551 C CA . LYS A 1 317 ? -48.883 -14.686 135.687 1.00 55.78 317 LYS A CA 1
ATOM 2552 C C . LYS A 1 317 ? -48.090 -15.962 135.402 1.00 55.78 317 LYS A C 1
ATOM 2554 O O . LYS A 1 317 ? -46.867 -15.943 135.544 1.00 55.78 317 LYS A O 1
ATOM 2559 N N . GLU A 1 318 ? -48.733 -17.034 134.943 1.00 55.47 318 GLU A N 1
ATOM 2560 C CA . GLU A 1 318 ? -48.043 -18.280 134.587 1.00 55.47 318 GLU A CA 1
ATOM 2561 C C . GLU A 1 318 ? -47.462 -18.262 133.156 1.00 55.47 318 GLU A C 1
ATOM 2563 O O . GLU A 1 318 ? -46.373 -18.798 132.929 1.00 55.47 318 GLU A O 1
ATOM 2568 N N . GLN A 1 319 ? -48.059 -17.498 132.227 1.00 55.31 319 GLN A N 1
ATOM 2569 C CA . GLN A 1 319 ? -47.430 -17.173 130.932 1.00 55.31 319 GLN A CA 1
ATOM 2570 C C . GLN A 1 319 ? -46.132 -16.350 131.094 1.00 55.31 319 GLN A C 1
ATOM 2572 O O . GLN A 1 319 ? -45.199 -16.484 130.300 1.00 55.31 319 GLN A O 1
ATOM 2577 N N . ALA A 1 320 ? -45.996 -15.585 132.185 1.00 54.06 320 ALA A N 1
ATOM 2578 C CA . ALA A 1 320 ? -44.763 -14.870 132.527 1.00 54.06 320 ALA A CA 1
ATOM 2579 C C . ALA A 1 320 ? -43.691 -15.752 133.211 1.00 54.06 320 ALA A C 1
ATOM 2581 O O . ALA A 1 320 ? -42.506 -15.403 133.202 1.00 54.06 320 ALA A O 1
ATOM 2582 N N . LYS A 1 321 ? -44.056 -16.915 133.776 1.00 57.78 321 LYS A N 1
ATOM 2583 C CA . LYS A 1 321 ? -43.087 -17.871 134.346 1.00 57.78 321 LYS A CA 1
ATOM 2584 C C . LYS A 1 321 ? -42.528 -18.845 133.308 1.00 57.78 321 LYS A C 1
ATOM 2586 O O . LYS A 1 321 ? -41.339 -19.157 133.386 1.00 57.78 321 LYS A O 1
ATOM 2591 N N . GLN A 1 322 ? -43.299 -19.212 132.279 1.00 55.78 322 GLN A N 1
ATOM 2592 C CA . GLN A 1 322 ? -42.801 -20.025 131.156 1.00 55.78 322 GLN A CA 1
ATOM 2593 C C . GLN A 1 322 ? -41.684 -19.324 130.350 1.00 55.78 322 GLN A C 1
ATOM 2595 O O . GLN A 1 322 ? -40.741 -19.987 129.907 1.00 55.78 322 GLN A O 1
ATOM 2600 N N . LEU A 1 323 ? -41.688 -17.985 130.270 1.00 52.81 323 LEU A N 1
ATOM 2601 C CA . LEU A 1 323 ? -40.595 -17.196 129.672 1.00 52.81 323 LEU A CA 1
ATOM 2602 C C . LEU A 1 323 ? -39.337 -17.105 130.564 1.00 52.81 323 LEU A C 1
ATOM 2604 O O . LEU A 1 323 ? -38.219 -16.993 130.058 1.00 52.81 323 LEU A O 1
ATOM 2608 N N . ARG A 1 324 ? -39.464 -17.241 131.892 1.00 55.75 324 ARG A N 1
ATOM 2609 C CA . ARG A 1 324 ? -38.314 -17.221 132.822 1.00 55.75 324 ARG A CA 1
ATOM 2610 C C . ARG A 1 324 ? -37.591 -18.566 132.931 1.00 55.75 324 ARG A C 1
ATOM 2612 O O . ARG A 1 324 ? -36.392 -18.588 133.209 1.00 55.75 324 ARG A O 1
ATOM 2619 N N . THR A 1 325 ? -38.252 -19.682 132.627 1.00 56.88 325 THR A N 1
ATOM 2620 C CA . THR A 1 325 ? -37.595 -20.994 132.473 1.00 56.88 325 THR A CA 1
ATOM 2621 C C . THR A 1 325 ? -36.851 -21.160 131.144 1.00 56.88 325 THR A C 1
ATOM 2623 O O . THR A 1 325 ? -35.919 -21.958 131.078 1.00 56.88 325 THR A O 1
ATOM 2626 N N . GLN A 1 326 ? -37.167 -20.365 130.113 1.00 53.53 326 GLN A N 1
ATOM 2627 C CA . GLN A 1 326 ? -36.358 -20.308 128.886 1.00 53.53 326 GLN A CA 1
ATOM 2628 C C . GLN A 1 326 ? -35.090 -19.448 129.042 1.00 53.53 326 GLN A C 1
ATOM 2630 O O . GLN A 1 326 ? -34.068 -19.758 128.433 1.00 53.53 326 GLN A O 1
ATOM 2635 N N . SER A 1 327 ? -35.092 -18.455 129.939 1.00 51.19 327 SER A N 1
ATOM 2636 C CA . SER A 1 327 ? -33.912 -17.616 130.213 1.00 51.19 327 SER A CA 1
ATOM 2637 C C . SER A 1 327 ? -32.801 -18.340 130.992 1.00 51.19 327 SER A C 1
ATOM 2639 O O . SER A 1 327 ? -31.626 -18.070 130.770 1.00 51.19 327 SER A O 1
ATOM 2641 N N . LYS A 1 328 ? -33.121 -19.322 131.849 1.00 54.75 328 LYS A N 1
ATOM 2642 C CA . LYS A 1 328 ? -32.103 -20.089 132.606 1.00 54.75 328 LYS A CA 1
ATOM 2643 C C . LYS A 1 328 ? -31.343 -21.135 131.769 1.00 54.75 328 LYS A C 1
ATOM 2645 O O . LYS A 1 328 ? -30.323 -21.647 132.220 1.00 54.75 328 LYS A O 1
ATOM 2650 N N . LYS A 1 329 ? -31.781 -21.426 130.535 1.00 55.16 329 LYS A N 1
ATOM 2651 C CA . LYS A 1 329 ? -31.018 -22.231 129.554 1.00 55.16 329 LYS A CA 1
ATOM 2652 C C . LYS A 1 329 ? -29.936 -21.423 128.821 1.00 55.16 329 LYS A C 1
ATOM 2654 O O . LYS A 1 329 ? -29.097 -22.019 128.149 1.00 55.16 329 LYS A O 1
ATOM 2659 N N . ILE A 1 330 ? -29.938 -20.094 128.953 1.00 55.34 330 ILE A N 1
ATOM 2660 C CA . ILE A 1 330 ? -28.975 -19.205 128.289 1.00 55.34 330 ILE A CA 1
ATOM 2661 C C . ILE A 1 330 ? -27.717 -19.014 129.153 1.00 55.34 330 ILE A C 1
ATOM 2663 O O . ILE A 1 330 ? -26.611 -19.074 128.620 1.00 55.34 330 ILE A O 1
ATOM 2667 N N . ASP A 1 331 ? -27.840 -18.966 130.482 1.00 51.72 331 ASP A N 1
ATOM 2668 C CA . ASP A 1 331 ? -26.677 -18.776 131.368 1.00 51.72 331 ASP A CA 1
ATOM 2669 C C . ASP A 1 331 ? -25.758 -20.009 131.474 1.00 51.72 331 ASP A C 1
ATOM 2671 O O . ASP A 1 331 ? -24.558 -19.874 131.717 1.00 51.72 331 ASP A O 1
ATOM 2675 N N . LEU A 1 332 ? -26.260 -21.216 131.175 1.00 52.38 332 LEU A N 1
ATOM 2676 C CA . LEU A 1 332 ? -25.424 -22.426 131.093 1.00 52.38 332 LEU A CA 1
ATOM 2677 C C . LEU A 1 332 ? -24.666 -22.558 129.750 1.00 52.38 332 LEU A C 1
ATOM 2679 O O . LEU A 1 332 ? -23.704 -23.319 129.661 1.00 52.38 332 LEU A O 1
ATOM 2683 N N . ARG A 1 333 ? -25.046 -21.794 128.709 1.00 54.84 333 ARG A N 1
ATOM 2684 C CA . ARG A 1 333 ? -24.332 -21.739 127.412 1.00 54.84 333 ARG A CA 1
ATOM 2685 C C . ARG A 1 333 ? -23.190 -20.720 127.389 1.00 54.84 333 ARG A C 1
ATOM 2687 O O . ARG A 1 333 ? -22.284 -20.851 126.571 1.00 54.84 333 ARG A O 1
ATOM 2694 N N . VAL A 1 334 ? -23.176 -19.756 128.310 1.00 55.59 334 VAL A N 1
ATOM 2695 C CA . VAL A 1 334 ? -22.107 -18.745 128.401 1.00 55.59 334 VAL A CA 1
ATOM 2696 C C . VAL A 1 334 ? -20.831 -19.313 129.042 1.00 55.59 334 VAL A C 1
ATOM 2698 O O . VAL A 1 334 ? -19.727 -18.902 128.689 1.00 55.59 334 VAL A O 1
ATOM 2701 N N . VAL A 1 335 ? -20.938 -20.322 129.913 1.00 58.41 335 VAL A N 1
ATOM 2702 C CA . VAL A 1 335 ? -19.760 -20.950 130.545 1.00 58.41 335 VAL A CA 1
ATOM 2703 C C . VAL A 1 335 ? -19.097 -22.002 129.640 1.00 58.41 335 VAL A C 1
ATOM 2705 O O . VAL A 1 335 ? -17.874 -22.121 129.653 1.00 58.41 335 VAL A O 1
ATOM 2708 N N . GLN A 1 336 ? -19.845 -22.681 128.760 1.00 52.97 336 GLN A N 1
ATOM 2709 C CA . GLN A 1 336 ? -19.265 -23.601 127.763 1.00 52.97 336 GLN A CA 1
ATOM 2710 C C . GLN A 1 336 ? -18.554 -22.881 126.598 1.00 52.97 336 GLN A C 1
ATOM 2712 O O . GLN A 1 336 ? -17.684 -23.468 125.956 1.00 52.97 336 GLN A O 1
ATOM 2717 N N . LEU A 1 337 ? -18.836 -21.593 126.363 1.00 52.31 337 LEU A N 1
ATOM 2718 C CA . LEU A 1 337 ? -18.144 -20.790 125.343 1.00 52.31 337 LEU A CA 1
ATOM 2719 C C . LEU A 1 337 ? -16.740 -20.329 125.771 1.00 52.31 337 LEU A C 1
ATOM 2721 O O . LEU A 1 337 ? -15.878 -20.146 124.917 1.00 52.31 337 LEU A O 1
ATOM 2725 N N . LYS A 1 338 ? -16.446 -20.249 127.076 1.00 52.97 338 LYS A N 1
ATOM 2726 C CA . LYS A 1 338 ? -15.107 -19.855 127.556 1.00 52.97 338 LYS A CA 1
ATOM 2727 C C . LYS A 1 338 ? -14.037 -20.942 127.388 1.00 52.97 338 LYS A C 1
ATOM 2729 O O . LYS A 1 338 ? -12.853 -20.622 127.376 1.00 52.97 338 LYS A O 1
ATOM 2734 N N . GLN A 1 339 ? -14.422 -22.209 127.208 1.00 55.34 339 GLN A N 1
ATOM 2735 C CA . GLN A 1 339 ? -13.480 -23.305 126.921 1.00 55.34 339 GLN A CA 1
ATOM 2736 C C . GLN A 1 339 ? -13.272 -23.549 125.411 1.00 55.34 339 GLN A C 1
ATOM 2738 O O . GLN A 1 339 ? -12.300 -24.196 125.027 1.00 55.34 339 GLN A O 1
ATOM 2743 N N . ALA A 1 340 ? -14.107 -22.964 124.541 1.00 53.47 340 ALA A N 1
ATOM 2744 C CA . ALA A 1 340 ? -13.947 -23.032 123.085 1.00 53.47 340 ALA A CA 1
ATOM 2745 C C . ALA A 1 340 ? -12.948 -21.990 122.528 1.00 53.47 340 ALA A C 1
ATOM 2747 O O . ALA A 1 340 ? -12.324 -22.235 121.492 1.00 53.47 340 ALA A O 1
ATOM 2748 N N . ASP A 1 341 ? -12.717 -20.877 123.236 1.00 51.72 341 ASP A N 1
ATOM 2749 C CA . ASP A 1 341 ? -11.812 -19.803 122.789 1.00 51.72 341 ASP A CA 1
ATOM 2750 C C . ASP A 1 341 ? -10.311 -20.132 122.925 1.00 51.72 341 ASP A C 1
ATOM 2752 O O . ASP A 1 341 ? -9.473 -19.593 122.197 1.00 51.72 341 ASP A O 1
ATOM 2756 N N . ALA A 1 342 ? -9.939 -21.090 123.779 1.00 58.12 342 ALA A N 1
ATOM 2757 C CA . ALA A 1 342 ? -8.551 -21.554 123.882 1.00 58.12 342 ALA A CA 1
ATOM 2758 C C . ALA A 1 342 ? -8.127 -22.445 122.686 1.00 58.12 342 ALA A C 1
ATOM 2760 O O . ALA A 1 342 ? -6.957 -22.463 122.276 1.00 58.12 342 ALA A O 1
ATOM 2761 N N . ALA A 1 343 ? -9.079 -23.147 122.058 1.00 58.03 343 ALA A N 1
ATOM 2762 C CA . ALA A 1 343 ? -8.824 -24.028 120.914 1.00 58.03 343 ALA A CA 1
ATOM 2763 C C . ALA A 1 343 ? -8.680 -23.258 119.581 1.00 58.03 343 ALA A C 1
ATOM 2765 O O . ALA A 1 343 ? -7.870 -23.628 118.722 1.00 58.03 343 ALA A O 1
ATOM 2766 N N . THR A 1 344 ? -9.389 -22.137 119.411 1.00 57.06 344 THR A N 1
ATOM 2767 C CA . THR A 1 344 ? -9.319 -21.266 118.220 1.00 57.06 344 THR A CA 1
ATOM 2768 C C . THR A 1 344 ? -8.006 -20.483 118.127 1.00 57.06 344 THR A C 1
ATOM 2770 O O . THR A 1 344 ? -7.487 -20.296 117.022 1.00 57.06 344 THR A O 1
ATOM 2773 N N . ILE A 1 345 ? -7.394 -20.099 119.252 1.00 61.84 345 ILE A N 1
ATOM 2774 C CA . ILE A 1 345 ? -6.097 -19.390 119.272 1.00 61.84 345 ILE A CA 1
ATOM 2775 C C . ILE A 1 345 ? -4.942 -20.323 118.853 1.00 61.84 345 ILE A C 1
ATOM 2777 O O . ILE A 1 345 ? -4.057 -19.937 118.084 1.00 61.84 345 ILE A O 1
ATOM 2781 N N . SER A 1 346 ? -5.000 -21.592 119.258 1.00 59.44 346 SER A N 1
ATOM 2782 C CA . SER A 1 346 ? -4.009 -22.627 118.916 1.00 59.44 346 SER A CA 1
ATOM 2783 C C . SER A 1 346 ? -4.097 -23.088 117.448 1.00 59.44 346 SER A C 1
ATOM 2785 O O . SER A 1 346 ? -3.107 -23.522 116.851 1.00 59.44 346 SER A O 1
ATOM 2787 N N . ARG A 1 347 ? -5.279 -22.967 116.822 1.00 57.75 347 ARG A N 1
ATOM 2788 C CA . ARG A 1 347 ? -5.505 -23.217 115.384 1.00 57.75 347 ARG A CA 1
ATOM 2789 C C . ARG A 1 347 ? -5.008 -22.051 114.516 1.00 57.75 347 ARG A C 1
ATOM 2791 O O . ARG A 1 347 ? -4.372 -22.293 113.492 1.00 57.75 347 ARG A O 1
ATOM 2798 N N . LYS A 1 348 ? -5.182 -20.799 114.964 1.00 61.75 348 LYS A N 1
ATOM 2799 C CA . LYS A 1 348 ? -4.679 -19.590 114.274 1.00 61.75 348 LYS A CA 1
ATOM 2800 C C . LYS A 1 348 ? -3.145 -19.553 114.162 1.00 61.75 348 LYS A C 1
ATOM 2802 O O . LYS A 1 348 ? -2.626 -19.181 113.113 1.00 61.75 348 LYS A O 1
ATOM 2807 N N . LYS A 1 349 ? -2.412 -20.037 115.174 1.00 61.12 349 LYS A N 1
ATOM 2808 C CA . LYS A 1 349 ? -0.933 -20.126 115.142 1.00 61.12 349 LYS A CA 1
ATOM 2809 C C . LYS A 1 349 ? -0.379 -21.199 114.186 1.00 61.12 349 LYS A C 1
ATOM 2811 O O . LYS A 1 349 ? 0.756 -21.072 113.732 1.00 61.12 349 LYS A O 1
ATOM 2816 N N . ARG A 1 350 ? -1.157 -22.240 113.852 1.00 59.19 350 ARG A N 1
ATOM 2817 C CA . ARG A 1 350 ? -0.788 -23.244 112.828 1.00 59.19 350 ARG A CA 1
ATOM 2818 C C . ARG A 1 350 ? -1.095 -22.758 111.410 1.00 59.19 350 ARG A C 1
ATOM 2820 O O . ARG A 1 350 ? -0.270 -22.931 110.523 1.00 59.19 350 ARG A O 1
ATOM 2827 N N . VAL A 1 351 ? -2.220 -22.070 111.214 1.00 64.62 351 VAL A N 1
ATOM 2828 C CA . VAL A 1 351 ? -2.600 -21.489 109.911 1.00 64.62 351 VAL A CA 1
ATOM 2829 C C . VAL A 1 351 ? -1.648 -20.365 109.475 1.00 64.62 351 VAL A C 1
ATOM 2831 O O . VAL A 1 351 ? -1.378 -20.239 108.285 1.00 64.62 351 VAL A O 1
ATOM 2834 N N . HIS A 1 352 ? -1.081 -19.589 110.407 1.00 63.22 352 HIS A N 1
ATOM 2835 C CA . HIS A 1 352 ? -0.078 -18.570 110.065 1.00 63.22 352 HIS A CA 1
ATOM 2836 C C . HIS A 1 352 ? 1.250 -19.156 109.561 1.00 63.22 352 HIS A C 1
ATOM 2838 O O . HIS A 1 352 ? 1.763 -18.668 108.560 1.00 63.22 352 HIS A O 1
ATOM 2844 N N . ARG A 1 353 ? 1.745 -20.254 110.154 1.00 62.25 353 ARG A N 1
ATOM 2845 C CA . ARG A 1 353 ? 2.970 -20.930 109.679 1.00 62.25 353 ARG A CA 1
ATOM 2846 C C . ARG A 1 353 ? 2.800 -21.589 108.304 1.00 62.25 353 ARG A C 1
ATOM 2848 O O . ARG A 1 353 ? 3.696 -21.503 107.475 1.00 62.25 353 ARG A O 1
ATOM 2855 N N . TYR A 1 354 ? 1.630 -22.163 108.014 1.00 56.53 354 TYR A N 1
ATOM 2856 C CA . TYR A 1 354 ? 1.328 -22.675 106.669 1.00 56.53 354 TYR A CA 1
ATOM 2857 C C . TYR A 1 354 ? 1.101 -21.556 105.631 1.00 56.53 354 TYR A C 1
ATOM 2859 O O . TYR A 1 354 ? 1.396 -21.752 104.456 1.00 56.53 354 TYR A O 1
ATOM 2867 N N . ARG A 1 355 ? 0.644 -20.361 106.045 1.00 64.88 355 ARG A N 1
ATOM 2868 C CA . ARG A 1 355 ? 0.525 -19.178 105.168 1.00 64.88 355 ARG A CA 1
ATOM 2869 C C . ARG A 1 355 ? 1.868 -18.542 104.798 1.00 64.88 355 ARG A C 1
ATOM 2871 O O . ARG A 1 355 ? 1.970 -18.001 103.702 1.00 64.88 355 ARG A O 1
ATOM 2878 N N . GLU A 1 356 ? 2.872 -18.596 105.670 1.00 62.28 356 GLU A N 1
ATOM 2879 C CA . GLU A 1 356 ? 4.229 -18.126 105.343 1.00 62.28 356 GLU A CA 1
ATOM 2880 C C . GLU A 1 356 ? 4.939 -19.076 104.370 1.00 62.28 356 GLU A C 1
ATOM 2882 O O . GLU A 1 356 ? 5.459 -18.621 103.356 1.00 62.28 356 GLU A O 1
ATOM 2887 N N . LEU A 1 357 ? 4.843 -20.394 104.585 1.00 62.72 357 LEU A N 1
ATOM 2888 C CA . LEU A 1 357 ? 5.386 -21.404 103.662 1.00 62.72 357 LEU A CA 1
ATOM 2889 C C . LEU A 1 357 ? 4.743 -21.359 102.260 1.00 62.72 357 LEU A C 1
ATOM 2891 O O . LEU A 1 357 ? 5.423 -21.601 101.266 1.00 62.72 357 LEU A O 1
ATOM 2895 N N . LEU A 1 358 ? 3.458 -20.999 102.156 1.00 56.69 358 LEU A N 1
ATOM 2896 C CA . LEU A 1 358 ? 2.768 -20.818 100.870 1.00 56.69 358 LEU A CA 1
ATOM 2897 C C . LEU A 1 358 ? 3.140 -19.511 100.149 1.00 56.69 358 LEU A C 1
ATOM 2899 O O . LEU A 1 358 ? 3.072 -19.469 98.925 1.00 56.69 358 LEU A O 1
ATOM 2903 N N . ARG A 1 359 ? 3.558 -18.462 100.871 1.00 61.06 359 ARG A N 1
ATOM 2904 C CA . ARG A 1 359 ? 4.031 -17.203 100.263 1.00 61.06 359 ARG A CA 1
ATOM 2905 C C . ARG A 1 359 ? 5.453 -17.303 99.725 1.00 61.06 359 ARG A C 1
ATOM 2907 O O . ARG A 1 359 ? 5.740 -16.691 98.705 1.00 61.06 359 ARG A O 1
ATOM 2914 N N . VAL A 1 360 ? 6.312 -18.093 100.367 1.00 63.69 360 VAL A N 1
ATOM 2915 C CA . VAL A 1 360 ? 7.667 -18.358 99.857 1.00 63.69 360 VAL A CA 1
ATOM 2916 C C . VAL A 1 360 ? 7.595 -19.205 98.579 1.00 63.69 360 VAL A C 1
ATOM 2918 O O . VAL A 1 360 ? 8.143 -18.806 97.560 1.00 63.69 360 VAL A O 1
ATOM 2921 N N . ARG A 1 361 ? 6.772 -20.266 98.555 1.00 55.09 361 ARG A N 1
ATOM 2922 C CA . ARG A 1 361 ? 6.556 -21.075 97.339 1.00 55.09 361 ARG A CA 1
ATOM 2923 C C . ARG A 1 361 ? 5.849 -20.342 96.192 1.00 55.09 361 ARG A C 1
ATOM 2925 O O . ARG A 1 361 ? 6.084 -20.686 95.040 1.00 55.09 361 ARG A O 1
ATOM 2932 N N . SER A 1 362 ? 4.978 -19.364 96.466 1.00 58.94 362 SER A N 1
ATOM 2933 C CA . SER A 1 362 ? 4.343 -18.590 95.385 1.00 58.94 362 SER A CA 1
ATOM 2934 C C . SER A 1 362 ? 5.295 -17.565 94.778 1.00 58.94 362 SER A C 1
ATOM 2936 O O . SER A 1 362 ? 5.192 -17.286 93.591 1.00 58.94 362 SER A O 1
ATOM 2938 N N . HIS A 1 363 ? 6.230 -17.027 95.566 1.00 64.62 363 HIS A N 1
ATOM 2939 C CA . HIS A 1 363 ? 7.251 -16.124 95.048 1.00 64.62 363 HIS A CA 1
ATOM 2940 C C . HIS A 1 363 ? 8.245 -16.864 94.144 1.00 64.62 363 HIS A C 1
ATOM 2942 O O . HIS A 1 363 ? 8.561 -16.361 93.070 1.00 64.62 363 HIS A O 1
ATOM 2948 N N . ASP A 1 364 ? 8.637 -18.088 94.513 1.00 65.94 364 ASP A N 1
ATOM 2949 C CA . ASP A 1 364 ? 9.509 -18.932 93.685 1.00 65.94 364 ASP A CA 1
ATOM 2950 C C . ASP A 1 364 ? 8.819 -19.357 92.370 1.00 65.94 364 ASP A C 1
ATOM 2952 O O . ASP A 1 364 ? 9.424 -19.287 91.300 1.00 65.94 364 ASP A O 1
ATOM 2956 N N . LEU A 1 365 ? 7.514 -19.668 92.409 1.00 58.25 365 LEU A N 1
ATOM 2957 C CA . LEU A 1 365 ? 6.717 -19.951 91.205 1.00 58.25 365 LEU A CA 1
ATOM 2958 C C . LEU A 1 365 ? 6.501 -18.715 90.315 1.00 58.25 365 LEU A C 1
ATOM 2960 O O . LEU A 1 365 ? 6.456 -18.840 89.092 1.00 58.25 365 LEU A O 1
ATOM 2964 N N . ASP A 1 366 ? 6.394 -17.515 90.891 1.00 63.75 366 ASP A N 1
ATOM 2965 C CA . ASP A 1 366 ? 6.277 -16.268 90.125 1.00 63.75 366 ASP A CA 1
ATOM 2966 C C . ASP A 1 366 ? 7.604 -15.852 89.463 1.00 63.75 366 ASP A C 1
ATOM 2968 O O . ASP A 1 366 ? 7.587 -15.131 88.462 1.00 63.75 366 ASP A O 1
ATOM 2972 N N . VAL A 1 367 ? 8.749 -16.299 89.991 1.00 67.75 367 VAL A N 1
ATOM 2973 C CA . VAL A 1 367 ? 10.075 -16.105 89.380 1.00 67.75 367 VAL A CA 1
ATOM 2974 C C . VAL A 1 367 ? 10.300 -17.109 88.244 1.00 67.75 367 VAL A C 1
ATOM 2976 O O . VAL A 1 367 ? 10.701 -16.700 87.153 1.00 67.75 367 VAL A O 1
ATOM 2979 N N . GLU A 1 368 ? 9.945 -18.386 88.425 1.00 59.81 368 GLU A N 1
ATOM 2980 C CA . GLU A 1 368 ? 9.975 -19.377 87.334 1.00 59.81 368 GLU A CA 1
ATOM 2981 C C . GLU A 1 368 ? 9.012 -19.014 86.197 1.00 59.81 368 GLU A C 1
ATOM 2983 O O . GLU A 1 368 ? 9.365 -19.121 85.022 1.00 59.81 368 GLU A O 1
ATOM 2988 N N . LYS A 1 369 ? 7.830 -18.474 86.515 1.00 64.12 369 LYS A N 1
ATOM 2989 C CA . LYS A 1 369 ? 6.852 -18.034 85.511 1.00 64.12 369 LYS A CA 1
ATOM 2990 C C . LYS A 1 369 ? 7.356 -16.877 84.643 1.00 64.12 369 LYS A C 1
ATOM 2992 O O . LYS A 1 369 ? 7.040 -16.835 83.457 1.00 64.12 369 LYS A O 1
ATOM 2997 N N . ARG A 1 370 ? 8.176 -15.969 85.189 1.00 60.97 370 ARG A N 1
ATOM 2998 C CA . ARG A 1 370 ? 8.810 -14.889 84.406 1.00 60.97 370 ARG A CA 1
ATOM 2999 C C . ARG A 1 370 ? 9.917 -15.407 83.490 1.00 60.97 370 ARG A C 1
ATOM 3001 O O . ARG A 1 370 ? 10.043 -14.911 82.375 1.00 60.97 370 ARG A O 1
ATOM 3008 N N . ASN A 1 371 ? 10.672 -16.417 83.924 1.00 69.06 371 ASN A N 1
ATOM 3009 C CA . ASN A 1 371 ? 11.707 -17.048 83.098 1.00 69.06 371 ASN A CA 1
ATOM 3010 C C . ASN A 1 371 ? 11.107 -17.919 81.980 1.00 69.06 371 ASN A C 1
ATOM 3012 O O . ASN A 1 371 ? 11.631 -17.948 80.870 1.00 69.06 371 ASN A O 1
ATOM 3016 N N . ILE A 1 372 ? 9.969 -18.574 82.230 1.00 68.75 372 ILE A N 1
ATOM 3017 C CA . ILE A 1 372 ? 9.215 -19.296 81.194 1.00 68.75 372 ILE A CA 1
ATOM 3018 C C . ILE A 1 372 ? 8.606 -18.309 80.188 1.00 68.75 372 ILE A C 1
ATOM 3020 O O . ILE A 1 372 ? 8.693 -18.543 78.988 1.00 68.75 372 ILE A O 1
ATOM 3024 N N . GLN A 1 373 ? 8.078 -17.167 80.643 1.00 65.19 373 GLN A N 1
ATOM 3025 C CA . GLN A 1 373 ? 7.551 -16.128 79.747 1.00 65.19 373 GLN A CA 1
ATOM 3026 C C . GLN A 1 373 ? 8.632 -15.462 78.882 1.00 65.19 373 GLN A C 1
ATOM 3028 O O . GLN A 1 373 ? 8.367 -15.142 77.724 1.00 65.19 373 GLN A O 1
ATOM 3033 N N . SER A 1 374 ? 9.853 -15.272 79.394 1.00 67.38 374 SER A N 1
ATOM 3034 C CA . SER A 1 374 ? 10.957 -14.732 78.590 1.00 67.38 374 SER A CA 1
ATOM 3035 C C . SER A 1 374 ? 11.499 -15.750 77.576 1.00 67.38 374 SER A C 1
ATOM 3037 O O . SER A 1 374 ? 11.810 -15.370 76.447 1.00 67.38 374 SER A O 1
ATOM 3039 N N . LEU A 1 375 ? 11.529 -17.045 77.918 1.00 68.56 375 LEU A N 1
ATOM 3040 C CA . LEU A 1 375 ? 11.837 -18.130 76.974 1.00 68.56 375 LEU A CA 1
ATOM 3041 C C . LEU A 1 375 ? 10.756 -18.285 75.896 1.00 68.56 375 LEU A C 1
ATOM 3043 O O . LEU A 1 375 ? 11.073 -18.500 74.728 1.00 68.56 375 LEU A O 1
ATOM 3047 N N . GLU A 1 376 ? 9.484 -18.121 76.255 1.00 69.56 376 GLU A N 1
ATOM 3048 C CA . GLU A 1 376 ? 8.362 -18.161 75.315 1.00 69.56 376 GLU A CA 1
ATOM 3049 C C . GLU A 1 376 ? 8.419 -16.986 74.325 1.00 69.56 376 GLU A C 1
ATOM 30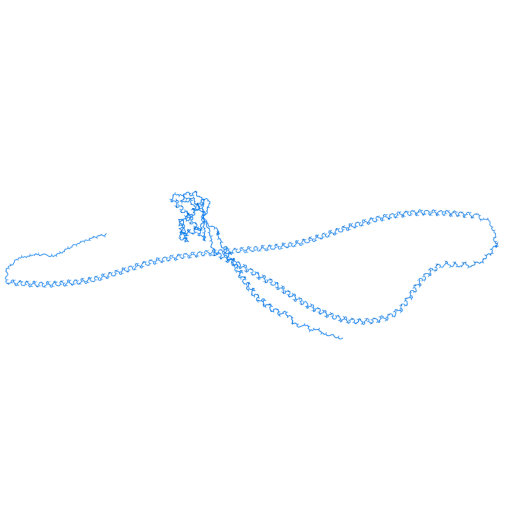51 O O . GLU A 1 376 ? 8.227 -17.179 73.125 1.00 69.56 376 GLU A O 1
ATOM 3056 N N . GLN A 1 377 ? 8.811 -15.793 74.785 1.00 66.12 377 GLN A N 1
ATOM 3057 C CA . GLN A 1 377 ? 9.072 -14.643 73.911 1.00 66.12 377 GLN A CA 1
ATOM 3058 C C . GLN A 1 377 ? 10.266 -14.867 72.965 1.00 66.12 377 GLN A C 1
ATOM 3060 O O . GLN A 1 377 ? 10.205 -14.465 71.802 1.00 66.12 377 GLN A O 1
ATOM 3065 N N . GLN A 1 378 ? 11.328 -15.545 73.414 1.00 68.00 378 GLN A N 1
ATOM 3066 C CA . GLN A 1 378 ? 12.473 -15.905 72.562 1.00 68.00 378 GLN A CA 1
ATOM 3067 C C . GLN A 1 378 ? 12.130 -17.008 71.547 1.00 68.00 378 GLN A C 1
ATOM 3069 O O . GLN A 1 378 ? 12.590 -16.980 70.407 1.00 68.00 378 GLN A O 1
ATOM 3074 N N . CYS A 1 379 ? 11.277 -17.963 71.918 1.00 71.94 379 CYS A N 1
ATOM 3075 C CA . CYS A 1 379 ? 10.806 -18.997 70.999 1.00 71.94 379 CYS A CA 1
ATOM 3076 C C . CYS A 1 379 ? 9.833 -18.416 69.955 1.00 71.94 379 CYS A C 1
ATOM 3078 O O . CYS A 1 379 ? 9.888 -18.772 68.777 1.00 71.94 379 CYS A O 1
ATOM 3080 N N . GLN A 1 380 ? 8.991 -17.456 70.350 1.00 68.38 380 GLN A N 1
ATOM 3081 C CA . GLN A 1 380 ? 8.102 -16.736 69.436 1.00 68.38 380 GLN A CA 1
ATOM 3082 C C . GLN A 1 380 ? 8.865 -15.839 68.456 1.00 68.38 380 GLN A C 1
ATOM 3084 O O . GLN A 1 380 ? 8.497 -15.799 67.282 1.00 68.38 380 GLN A O 1
ATOM 3089 N N . SER A 1 381 ? 9.948 -15.179 68.878 1.00 66.56 381 SER A N 1
ATOM 3090 C CA . SER A 1 381 ? 10.778 -14.385 67.962 1.00 66.56 381 SER A CA 1
ATOM 3091 C C . SER A 1 381 ? 11.533 -15.263 66.952 1.00 66.56 381 SER A C 1
ATOM 3093 O O . SER A 1 381 ? 11.601 -14.909 65.776 1.00 66.56 381 SER A O 1
ATOM 3095 N N . LEU A 1 382 ? 11.993 -16.458 67.345 1.00 72.81 382 LEU A N 1
ATOM 3096 C CA . LEU A 1 382 ? 12.586 -17.441 66.423 1.00 72.81 382 LEU A CA 1
ATOM 3097 C C . LEU A 1 382 ? 11.557 -18.044 65.448 1.00 72.81 382 LEU A C 1
ATOM 3099 O O . LEU A 1 382 ? 11.863 -18.261 64.273 1.00 72.81 382 LEU A O 1
ATOM 3103 N N . LEU A 1 383 ? 10.316 -18.273 65.891 1.00 71.50 383 LEU A N 1
ATOM 3104 C CA . LEU A 1 383 ? 9.220 -18.702 65.013 1.00 71.50 383 LEU A CA 1
ATOM 3105 C C . LEU A 1 383 ? 8.787 -17.594 64.045 1.00 71.50 383 LEU A C 1
ATOM 3107 O O . LEU A 1 383 ? 8.458 -17.886 62.895 1.00 71.50 383 LEU A O 1
ATOM 3111 N N . GLN A 1 384 ? 8.830 -16.330 64.471 1.00 71.31 384 GLN A N 1
ATOM 3112 C CA . GLN A 1 384 ? 8.618 -15.180 63.591 1.00 71.31 384 GLN A CA 1
ATOM 3113 C C . GLN A 1 384 ? 9.740 -15.049 62.558 1.00 71.31 384 GLN A C 1
ATOM 3115 O O . GLN A 1 384 ? 9.446 -14.835 61.387 1.00 71.31 384 GLN A O 1
ATOM 3120 N N . GLN A 1 385 ? 11.000 -15.268 62.942 1.00 69.06 385 GLN A N 1
ATOM 3121 C CA . GLN A 1 385 ? 12.127 -15.282 62.004 1.00 69.06 385 GLN A CA 1
ATOM 3122 C C . GLN A 1 385 ? 12.029 -16.432 60.990 1.00 69.06 385 GLN A C 1
ATOM 3124 O O . GLN A 1 385 ? 12.273 -16.223 59.803 1.00 69.06 385 GLN A O 1
ATOM 3129 N N . ARG A 1 386 ? 11.602 -17.631 61.413 1.00 72.50 386 ARG A N 1
ATOM 3130 C CA . ARG A 1 386 ? 11.330 -18.744 60.485 1.00 72.50 386 ARG A CA 1
ATOM 3131 C C . ARG A 1 386 ? 10.158 -18.459 59.549 1.00 72.50 386 ARG A C 1
ATOM 3133 O O . ARG A 1 386 ? 10.256 -18.780 58.371 1.00 72.50 386 ARG A O 1
ATOM 3140 N N . ARG A 1 387 ? 9.077 -17.843 60.039 1.00 70.94 387 ARG A N 1
ATOM 3141 C CA . ARG A 1 387 ? 7.954 -17.421 59.185 1.00 70.94 387 ARG A CA 1
ATOM 3142 C C . ARG A 1 387 ? 8.378 -16.352 58.188 1.00 70.94 387 ARG A C 1
ATOM 3144 O O . ARG A 1 387 ? 8.094 -16.515 57.016 1.00 70.94 387 ARG A O 1
ATOM 3151 N N . MET A 1 388 ? 9.159 -15.359 58.610 1.00 70.88 388 MET A N 1
ATOM 3152 C CA . MET A 1 388 ? 9.716 -14.359 57.697 1.00 70.88 388 MET A CA 1
ATOM 3153 C C . MET A 1 388 ? 10.619 -14.981 56.629 1.00 70.88 388 MET A C 1
ATOM 3155 O O . MET A 1 388 ? 10.554 -14.570 55.481 1.00 70.88 388 MET A O 1
ATOM 3159 N N . LEU A 1 389 ? 11.429 -15.991 56.959 1.00 76.31 389 LEU A N 1
ATOM 3160 C CA . LEU A 1 389 ? 12.246 -16.694 55.962 1.00 76.31 389 LEU A CA 1
ATOM 3161 C C . LEU A 1 389 ? 11.403 -17.510 54.974 1.00 76.31 389 LEU A C 1
ATOM 3163 O O . LEU A 1 389 ? 11.720 -17.536 53.787 1.00 76.31 389 LEU A O 1
ATOM 3167 N N . ILE A 1 390 ? 10.326 -18.146 55.441 1.00 77.19 390 ILE A N 1
ATOM 3168 C CA . ILE A 1 390 ? 9.380 -18.863 54.574 1.00 77.19 390 ILE A CA 1
ATOM 3169 C C . ILE A 1 390 ? 8.613 -17.875 53.688 1.00 77.19 390 ILE A C 1
ATOM 3171 O O . ILE A 1 390 ? 8.497 -18.116 52.492 1.00 77.19 390 ILE A O 1
ATOM 3175 N N . ASP A 1 391 ? 8.174 -16.740 54.230 1.00 75.62 391 ASP A N 1
ATOM 3176 C CA . ASP A 1 391 ? 7.492 -15.685 53.479 1.00 75.62 391 ASP A CA 1
ATOM 3177 C C . ASP A 1 391 ? 8.429 -15.027 52.459 1.00 75.62 391 ASP A C 1
ATOM 3179 O O . ASP A 1 391 ? 8.014 -14.756 51.339 1.00 75.62 391 ASP A O 1
ATOM 3183 N N . VAL A 1 392 ? 9.710 -14.828 52.791 1.00 76.81 392 VAL A N 1
ATOM 3184 C CA . VAL A 1 392 ? 10.729 -14.328 51.851 1.00 76.81 392 VAL A CA 1
ATOM 3185 C C . VAL A 1 392 ? 11.029 -15.358 50.766 1.00 76.81 392 VAL A C 1
ATOM 3187 O O . VAL A 1 392 ? 11.142 -14.980 49.604 1.00 76.81 392 VAL A O 1
ATOM 3190 N N . LYS A 1 393 ? 11.109 -16.651 51.100 1.00 81.44 393 LYS A N 1
ATOM 3191 C CA . LYS A 1 393 ? 11.260 -17.723 50.105 1.00 81.44 393 LYS A CA 1
ATOM 3192 C C . LYS A 1 393 ? 10.053 -17.768 49.169 1.00 81.44 393 LYS A C 1
ATOM 3194 O O . LYS A 1 393 ? 10.223 -17.774 47.956 1.00 81.44 393 LYS A O 1
ATOM 3199 N N . HIS A 1 394 ? 8.846 -17.705 49.721 1.00 74.94 394 HIS A N 1
ATOM 3200 C CA . HIS A 1 394 ? 7.623 -17.682 48.932 1.00 74.94 394 HIS A CA 1
ATOM 3201 C C . HIS A 1 394 ? 7.529 -16.395 48.101 1.00 74.94 394 HIS A C 1
ATOM 3203 O O . HIS A 1 394 ? 7.086 -16.442 46.958 1.00 74.94 394 HIS A O 1
ATOM 3209 N N . PHE A 1 395 ? 7.993 -15.252 48.613 1.00 77.38 395 PHE A N 1
ATOM 3210 C CA . PHE A 1 395 ? 8.080 -13.993 47.872 1.00 77.38 395 PHE A CA 1
ATOM 3211 C C . PHE A 1 395 ? 9.134 -14.049 46.762 1.00 77.38 395 PHE A C 1
ATOM 3213 O O . PHE A 1 395 ? 8.907 -13.495 45.692 1.00 77.38 395 PHE A O 1
ATOM 3220 N N . LEU A 1 396 ? 10.254 -14.745 46.962 1.00 74.94 396 LEU A N 1
ATOM 3221 C CA . LEU A 1 396 ? 11.261 -14.993 45.930 1.00 74.94 396 LEU A CA 1
ATOM 3222 C C . LEU A 1 396 ? 10.719 -15.922 44.841 1.00 74.94 396 LEU A C 1
ATOM 3224 O O . LEU A 1 396 ? 10.738 -15.533 43.685 1.00 74.94 396 LEU A O 1
ATOM 3228 N N . GLU A 1 397 ? 10.105 -17.052 45.188 1.00 70.94 397 GLU A N 1
ATOM 3229 C CA . GLU A 1 397 ? 9.470 -17.956 44.213 1.00 70.94 397 GLU A CA 1
ATOM 3230 C C . GLU A 1 397 ? 8.323 -17.259 43.454 1.00 70.94 397 GLU A C 1
ATOM 3232 O O . GLU A 1 397 ? 8.171 -17.386 42.234 1.00 70.94 397 GLU A O 1
ATOM 3237 N N . THR A 1 398 ? 7.539 -16.432 44.152 1.00 72.69 398 THR A N 1
ATOM 3238 C CA . THR A 1 398 ? 6.456 -15.650 43.539 1.00 72.69 398 THR A CA 1
ATOM 3239 C C . THR A 1 398 ? 7.026 -14.533 42.661 1.00 72.69 398 THR A C 1
ATOM 3241 O O . THR A 1 398 ? 6.577 -14.356 41.530 1.00 72.69 398 THR A O 1
ATOM 3244 N N . SER A 1 399 ? 8.058 -13.815 43.106 1.00 59.97 399 SER A N 1
ATOM 3245 C CA . SER A 1 399 ? 8.697 -12.754 42.317 1.00 59.97 399 SER A CA 1
ATOM 3246 C C . SER A 1 399 ? 9.483 -13.298 41.123 1.00 59.97 399 SER A C 1
ATOM 3248 O O . SER A 1 399 ? 9.424 -12.683 40.061 1.00 59.97 399 SER A O 1
ATOM 3250 N N . GLU A 1 400 ? 10.094 -14.480 41.215 1.00 69.25 400 GLU A N 1
ATOM 3251 C CA . GLU A 1 400 ? 10.671 -15.205 40.082 1.00 69.25 400 GLU A CA 1
ATOM 3252 C C . GLU A 1 400 ? 9.587 -15.605 39.086 1.00 69.25 400 GLU A C 1
ATOM 3254 O O . GLU A 1 400 ? 9.723 -15.316 37.901 1.00 69.25 400 GLU A O 1
ATOM 3259 N N . SER A 1 401 ? 8.452 -16.153 39.530 1.00 61.59 401 SER A N 1
ATOM 3260 C CA . SER A 1 401 ? 7.351 -16.503 38.619 1.00 61.59 401 SER A CA 1
ATOM 3261 C C . SER A 1 401 ? 6.751 -15.277 37.902 1.00 61.59 401 SER A C 1
ATOM 3263 O O . SER A 1 401 ? 6.433 -15.329 36.707 1.00 61.59 401 SER A O 1
ATOM 3265 N N . HIS A 1 402 ? 6.665 -14.130 38.587 1.00 56.19 402 HIS A N 1
ATOM 3266 C CA . HIS A 1 402 ? 6.204 -12.868 38.002 1.00 56.19 402 HIS A CA 1
ATOM 3267 C C . HIS A 1 402 ? 7.261 -12.213 37.098 1.00 56.19 402 HIS A C 1
ATOM 3269 O O . HIS A 1 402 ? 6.910 -11.621 36.069 1.00 56.19 402 HIS A O 1
ATOM 3275 N N . MET A 1 403 ? 8.547 -12.349 37.427 1.00 57.19 403 MET A N 1
ATOM 3276 C CA . MET A 1 403 ? 9.658 -11.864 36.609 1.00 57.19 403 MET A CA 1
ATOM 3277 C C . MET A 1 403 ? 9.830 -12.719 35.348 1.00 57.19 403 MET A C 1
ATOM 3279 O O . MET A 1 403 ? 9.968 -12.164 34.259 1.00 57.19 403 MET A O 1
ATOM 3283 N N . ILE A 1 404 ? 9.695 -14.042 35.457 1.00 57.28 404 ILE A N 1
ATOM 3284 C CA . ILE A 1 404 ? 9.707 -14.989 34.336 1.00 57.28 404 ILE A CA 1
ATOM 3285 C C . ILE A 1 404 ? 8.507 -14.744 33.421 1.00 57.28 404 ILE A C 1
ATOM 3287 O O . ILE A 1 404 ? 8.685 -14.725 32.208 1.00 57.28 404 ILE A O 1
ATOM 3291 N N . ARG A 1 405 ? 7.308 -14.444 33.943 1.00 58.66 405 ARG A N 1
ATOM 3292 C CA . ARG A 1 405 ? 6.166 -14.058 33.090 1.00 58.66 405 ARG A CA 1
ATOM 3293 C C . ARG A 1 405 ? 6.426 -12.775 32.303 1.00 58.66 405 ARG A C 1
ATOM 3295 O O . ARG A 1 405 ? 6.123 -12.734 31.115 1.00 58.66 405 ARG A O 1
ATOM 3302 N N . ARG A 1 406 ? 7.029 -11.746 32.906 1.00 59.19 406 ARG A N 1
ATOM 3303 C CA . ARG A 1 406 ? 7.372 -10.509 32.176 1.00 59.19 406 ARG A CA 1
ATOM 3304 C C . ARG A 1 406 ? 8.510 -10.722 31.169 1.00 59.19 406 ARG A C 1
ATOM 3306 O O . ARG A 1 406 ? 8.422 -10.235 30.045 1.00 59.19 406 ARG A O 1
ATOM 3313 N N . TRP A 1 407 ? 9.535 -11.498 31.515 1.00 53.66 407 TRP A N 1
ATOM 3314 C CA . TRP A 1 407 ? 10.658 -11.797 30.616 1.00 53.66 407 TRP A CA 1
ATOM 3315 C C . TRP A 1 407 ? 10.280 -12.742 29.468 1.00 53.66 407 TRP A C 1
ATOM 3317 O O . TRP A 1 407 ? 10.715 -12.531 28.334 1.00 53.66 407 TRP A O 1
ATOM 3327 N N . ALA A 1 408 ? 9.440 -13.746 29.724 1.00 57.44 408 ALA A N 1
ATOM 3328 C CA . ALA A 1 408 ? 8.948 -14.673 28.709 1.00 57.44 408 ALA A CA 1
ATOM 3329 C C . ALA A 1 408 ? 7.987 -13.982 27.736 1.00 57.44 408 ALA A C 1
ATOM 3331 O O . ALA A 1 408 ? 8.100 -14.186 26.531 1.00 57.44 408 ALA A O 1
ATOM 3332 N N . VAL A 1 409 ? 7.099 -13.104 28.221 1.00 62.41 409 VAL A N 1
ATOM 3333 C CA . VAL A 1 409 ? 6.171 -12.365 27.350 1.00 62.41 409 VAL A CA 1
ATOM 3334 C C . VAL A 1 409 ? 6.921 -11.395 26.435 1.00 62.41 409 VAL A C 1
ATOM 3336 O O . VAL A 1 409 ? 6.637 -11.364 25.240 1.00 62.41 409 VAL A O 1
ATOM 3339 N N . HIS A 1 410 ? 7.926 -10.665 26.931 1.00 66.19 410 HIS A N 1
ATOM 3340 C CA . HIS A 1 410 ? 8.705 -9.763 26.074 1.00 66.19 410 HIS A CA 1
ATOM 3341 C C . HIS A 1 410 ? 9.563 -10.508 25.042 1.00 66.19 410 HIS A C 1
ATOM 3343 O O . HIS A 1 410 ? 9.626 -10.071 23.894 1.00 66.19 410 HIS A O 1
ATOM 3349 N N . LYS A 1 411 ? 10.170 -11.650 25.398 1.00 71.00 411 LYS A N 1
ATOM 3350 C CA . LYS A 1 411 ? 10.934 -12.472 24.440 1.00 71.00 411 LYS A CA 1
ATOM 3351 C C . LYS A 1 411 ? 10.040 -13.189 23.421 1.00 71.00 411 LYS A C 1
ATOM 3353 O O . LYS A 1 411 ? 10.412 -13.296 22.258 1.00 71.00 411 LYS A O 1
ATOM 3358 N N . MET A 1 412 ? 8.851 -13.641 23.819 1.00 69.25 412 MET A N 1
ATOM 3359 C CA . MET A 1 412 ? 7.885 -14.236 22.888 1.00 69.25 412 MET A CA 1
ATOM 3360 C C . MET A 1 412 ? 7.295 -13.187 21.945 1.00 69.25 412 MET A C 1
ATOM 3362 O O . MET A 1 412 ? 7.175 -13.444 20.751 1.00 69.25 412 MET A O 1
ATOM 3366 N N . ALA A 1 413 ? 6.993 -11.983 22.438 1.00 73.31 413 ALA A N 1
ATOM 3367 C CA . ALA A 1 413 ? 6.504 -10.895 21.598 1.00 73.31 413 ALA A CA 1
ATOM 3368 C C . ALA A 1 413 ? 7.536 -10.481 20.537 1.00 73.31 413 ALA A C 1
ATOM 3370 O O . ALA A 1 413 ? 7.181 -10.330 19.369 1.00 73.31 413 ALA A O 1
ATOM 3371 N N . THR A 1 414 ? 8.818 -10.353 20.901 1.00 78.56 414 THR A N 1
ATOM 3372 C CA . THR A 1 414 ? 9.869 -10.032 19.923 1.00 78.56 414 THR A CA 1
ATOM 3373 C C . THR A 1 414 ? 10.066 -11.147 18.900 1.00 78.56 414 THR A C 1
ATOM 3375 O O . THR A 1 414 ? 10.221 -10.839 17.723 1.00 78.56 414 THR A O 1
ATOM 3378 N N . LEU A 1 415 ? 9.989 -12.422 19.298 1.00 80.69 415 LEU A N 1
ATOM 3379 C CA . LEU A 1 415 ? 10.045 -13.557 18.366 1.00 80.69 415 LEU A CA 1
ATOM 3380 C C . LEU A 1 415 ? 8.856 -13.597 17.396 1.00 80.69 415 LEU A C 1
ATOM 3382 O O . LEU A 1 415 ? 9.038 -13.873 16.213 1.00 80.69 415 LEU A O 1
ATOM 3386 N N . VAL A 1 416 ? 7.644 -13.293 17.864 1.00 80.56 416 VAL A N 1
ATOM 3387 C CA . VAL A 1 416 ? 6.463 -13.228 16.990 1.00 80.56 416 VAL A CA 1
ATOM 3388 C C . VAL A 1 416 ? 6.595 -12.072 15.999 1.00 80.56 416 VAL A C 1
ATOM 3390 O O . VAL A 1 416 ? 6.367 -12.261 14.807 1.00 80.56 416 VAL A O 1
ATOM 3393 N N . ILE A 1 417 ? 7.025 -10.891 16.455 1.00 81.69 417 ILE A N 1
ATOM 3394 C CA . ILE A 1 417 ? 7.217 -9.725 15.580 1.00 81.69 417 ILE A CA 1
ATOM 3395 C C . ILE A 1 417 ? 8.298 -10.001 14.528 1.00 81.69 417 ILE A C 1
ATOM 3397 O O . ILE A 1 417 ? 8.093 -9.697 13.352 1.00 81.69 417 ILE A O 1
ATOM 3401 N N . THR A 1 418 ? 9.430 -10.604 14.905 1.00 84.81 418 THR A N 1
ATOM 3402 C CA . THR A 1 418 ? 10.488 -10.942 13.940 1.00 84.81 418 THR A CA 1
ATOM 3403 C C . THR A 1 418 ? 10.042 -12.019 12.955 1.00 84.81 418 THR A C 1
ATOM 3405 O O . THR A 1 418 ? 10.344 -11.898 11.769 1.00 84.81 418 THR A O 1
ATOM 3408 N N . ALA A 1 419 ? 9.263 -13.014 13.390 1.00 81.44 419 ALA A N 1
ATOM 3409 C CA . ALA A 1 419 ? 8.683 -14.020 12.501 1.00 81.44 419 ALA A CA 1
ATOM 3410 C C . ALA A 1 419 ? 7.696 -13.406 11.491 1.00 81.44 419 ALA A C 1
ATOM 3412 O O . ALA A 1 419 ? 7.751 -13.732 10.304 1.00 81.44 419 ALA A O 1
ATOM 3413 N N . VAL A 1 420 ? 6.840 -12.475 11.928 1.00 85.44 420 VAL A N 1
ATOM 3414 C CA . VAL A 1 420 ? 5.915 -11.747 11.042 1.00 85.44 420 VAL A CA 1
ATOM 3415 C C . VAL A 1 420 ? 6.687 -10.889 10.037 1.00 85.44 420 VAL A C 1
ATOM 3417 O O . VAL A 1 420 ? 6.399 -10.940 8.843 1.00 85.44 420 VAL A O 1
ATOM 3420 N N . LEU A 1 421 ? 7.711 -10.153 10.480 1.00 86.88 421 LEU A N 1
ATOM 3421 C CA . LEU A 1 421 ? 8.558 -9.355 9.587 1.00 86.88 421 LEU A CA 1
ATOM 3422 C C . LEU A 1 421 ? 9.308 -10.226 8.569 1.00 86.88 421 LEU A C 1
ATOM 3424 O O . LEU A 1 421 ? 9.385 -9.859 7.396 1.00 86.88 421 LEU A O 1
ATOM 3428 N N . ALA A 1 422 ? 9.811 -11.390 8.985 1.00 86.94 422 ALA A N 1
ATOM 3429 C CA . ALA A 1 422 ? 10.461 -12.343 8.092 1.00 86.94 422 ALA A CA 1
ATOM 3430 C C . ALA A 1 422 ? 9.485 -12.904 7.043 1.00 86.94 422 ALA A C 1
ATOM 3432 O O . ALA A 1 422 ? 9.836 -12.974 5.867 1.00 86.94 422 ALA A O 1
ATOM 3433 N N . LEU A 1 423 ? 8.246 -13.230 7.432 1.00 87.00 423 LEU A N 1
ATOM 3434 C CA . LEU A 1 423 ? 7.182 -13.647 6.509 1.00 87.00 423 LEU A CA 1
ATOM 3435 C C . LEU A 1 423 ? 6.833 -12.548 5.497 1.00 87.00 423 LEU A C 1
ATOM 3437 O O . LEU A 1 423 ? 6.730 -12.829 4.303 1.00 87.00 423 LEU A O 1
ATOM 3441 N N . CYS A 1 424 ? 6.710 -11.297 5.947 1.00 87.06 424 CYS A N 1
ATOM 3442 C CA . CYS A 1 424 ? 6.473 -10.152 5.067 1.00 87.06 424 CYS A CA 1
ATOM 3443 C C . CYS A 1 424 ? 7.626 -9.946 4.072 1.00 87.06 424 CYS A C 1
ATOM 3445 O O . CYS A 1 424 ? 7.386 -9.744 2.880 1.00 87.06 424 CYS A O 1
ATOM 3447 N N . ALA A 1 425 ? 8.878 -10.045 4.532 1.00 87.44 425 ALA A N 1
ATOM 3448 C CA . ALA A 1 425 ? 10.051 -9.952 3.665 1.00 87.44 425 ALA A CA 1
ATOM 3449 C C . ALA A 1 425 ? 10.085 -11.094 2.633 1.00 87.44 425 ALA A C 1
ATOM 3451 O O . ALA A 1 425 ? 10.330 -10.854 1.450 1.00 87.44 425 ALA A O 1
ATOM 3452 N N . LEU A 1 426 ? 9.769 -12.324 3.052 1.00 88.19 426 LEU A N 1
ATOM 3453 C CA . LEU A 1 426 ? 9.687 -13.491 2.174 1.00 88.19 426 LEU A CA 1
ATOM 3454 C C . LEU A 1 426 ? 8.598 -13.322 1.102 1.00 88.19 426 LEU A C 1
ATOM 3456 O O . LEU A 1 426 ? 8.823 -13.639 -0.065 1.00 88.19 426 LEU A O 1
ATOM 3460 N N . ALA A 1 427 ? 7.437 -12.774 1.475 1.00 83.31 427 ALA A N 1
ATOM 3461 C CA . ALA A 1 427 ? 6.349 -12.479 0.546 1.00 83.31 427 ALA A CA 1
ATOM 3462 C C . ALA A 1 427 ? 6.759 -11.424 -0.494 1.00 83.31 427 ALA A C 1
ATOM 3464 O O . ALA A 1 427 ? 6.511 -11.609 -1.688 1.00 83.31 427 ALA A O 1
ATOM 3465 N N . ALA A 1 428 ? 7.447 -10.360 -0.069 1.00 85.31 428 ALA A N 1
ATOM 3466 C CA . ALA A 1 428 ? 7.950 -9.319 -0.964 1.00 85.31 428 ALA A CA 1
ATOM 3467 C C . ALA A 1 428 ? 8.983 -9.866 -1.967 1.00 85.31 428 ALA A C 1
ATOM 3469 O O . ALA A 1 428 ? 8.875 -9.612 -3.170 1.00 85.31 428 ALA A O 1
ATOM 3470 N N . VAL A 1 429 ? 9.940 -10.675 -1.497 1.00 86.62 429 VAL A N 1
ATOM 3471 C CA . VAL A 1 429 ? 10.943 -11.324 -2.360 1.00 86.62 429 VAL A CA 1
ATOM 3472 C C . VAL A 1 429 ? 10.278 -12.295 -3.335 1.00 86.62 429 VAL A C 1
ATOM 3474 O O . VAL A 1 429 ? 10.615 -12.299 -4.520 1.00 86.62 429 VAL A O 1
ATOM 3477 N N . SER A 1 430 ? 9.297 -13.073 -2.872 1.00 87.56 430 SER A N 1
ATOM 3478 C CA . SER A 1 430 ? 8.559 -14.010 -3.721 1.00 87.56 430 SER A CA 1
ATOM 3479 C C . SER A 1 430 ? 7.764 -13.299 -4.818 1.00 87.56 430 SER A C 1
ATOM 3481 O O . SER A 1 430 ? 7.796 -13.696 -5.985 1.00 87.56 430 SER A O 1
ATOM 3483 N N . TYR A 1 431 ? 7.103 -12.193 -4.475 1.00 84.44 431 TYR A N 1
ATOM 3484 C CA . TYR A 1 431 ? 6.390 -11.363 -5.440 1.00 84.44 431 TYR A CA 1
ATOM 3485 C C . TYR A 1 431 ? 7.338 -10.774 -6.490 1.00 84.44 431 TYR A C 1
ATOM 3487 O O . TYR A 1 431 ? 7.067 -10.837 -7.692 1.00 84.44 431 TYR A O 1
ATOM 3495 N N . GLN A 1 432 ? 8.499 -10.276 -6.061 1.00 83.69 432 GLN A N 1
ATOM 3496 C CA . GLN A 1 432 ? 9.500 -9.723 -6.968 1.00 83.69 432 GLN A CA 1
ATOM 3497 C C . GLN A 1 432 ? 10.139 -10.791 -7.872 1.00 83.69 432 GLN A C 1
ATOM 3499 O O . GLN A 1 432 ? 10.410 -10.522 -9.045 1.00 83.69 432 GLN A O 1
ATOM 3504 N N . ALA A 1 433 ? 10.329 -12.016 -7.375 1.00 80.56 433 ALA A N 1
ATOM 3505 C CA . ALA A 1 433 ? 10.756 -13.156 -8.183 1.00 80.56 433 ALA A CA 1
ATOM 3506 C C . ALA A 1 433 ? 9.685 -13.553 -9.216 1.00 80.56 433 ALA A C 1
ATOM 3508 O O . ALA A 1 433 ? 10.004 -13.735 -10.393 1.00 80.56 433 ALA A O 1
ATOM 3509 N N . GLY A 1 434 ? 8.410 -13.592 -8.813 1.00 77.88 434 GLY A N 1
ATOM 3510 C CA . GLY A 1 434 ? 7.280 -13.854 -9.707 1.00 77.88 434 GLY A CA 1
ATOM 3511 C C . GLY A 1 434 ? 7.166 -12.832 -10.843 1.00 77.88 434 GLY A C 1
ATOM 3512 O O . GLY A 1 434 ? 6.935 -13.209 -11.992 1.00 77.88 434 GLY A O 1
ATOM 3513 N N . GLN A 1 435 ? 7.424 -11.550 -10.564 1.00 76.94 435 GLN A N 1
ATOM 3514 C CA . GLN A 1 435 ? 7.446 -10.503 -11.594 1.00 76.94 435 GLN A CA 1
ATOM 3515 C C . GLN A 1 435 ? 8.572 -10.669 -12.622 1.00 76.94 435 GLN A C 1
ATOM 3517 O O . GLN A 1 435 ? 8.386 -10.296 -13.780 1.00 76.94 435 GLN A O 1
ATOM 3522 N N . ARG A 1 436 ? 9.732 -11.207 -12.219 1.00 78.06 436 ARG A N 1
ATOM 3523 C CA . ARG A 1 436 ? 10.868 -11.434 -13.129 1.00 78.06 436 ARG A CA 1
ATOM 3524 C C . ARG A 1 436 ? 10.701 -12.684 -13.992 1.00 78.06 436 ARG A C 1
ATOM 3526 O O . ARG A 1 436 ? 11.212 -12.707 -15.105 1.00 78.06 436 ARG A O 1
ATOM 3533 N N . LEU A 1 437 ? 10.019 -13.708 -13.480 1.00 73.00 437 LEU A N 1
ATOM 3534 C CA . LEU A 1 437 ? 9.917 -15.017 -14.132 1.00 73.00 437 LEU A CA 1
ATOM 3535 C C . LEU A 1 437 ? 8.686 -15.160 -15.039 1.00 73.00 437 LEU A C 1
ATOM 3537 O O . LEU A 1 437 ? 8.749 -15.887 -16.027 1.00 73.00 437 LEU A O 1
ATOM 3541 N N . ALA A 1 438 ? 7.577 -14.475 -14.749 1.00 69.38 438 ALA A N 1
ATOM 3542 C CA . ALA A 1 438 ? 6.358 -14.596 -15.547 1.00 69.38 438 ALA A CA 1
ATOM 3543 C C . ALA A 1 438 ? 6.262 -13.520 -16.645 1.00 69.38 438 ALA A C 1
ATOM 3545 O O . ALA A 1 438 ? 6.096 -12.320 -16.380 1.00 69.38 438 ALA A O 1
ATOM 3546 N N . GLN A 1 439 ? 6.307 -13.975 -17.901 1.00 68.06 439 GLN A N 1
ATOM 3547 C CA . GLN A 1 439 ? 6.029 -13.143 -19.070 1.00 68.06 439 GLN A CA 1
ATOM 3548 C C . GLN A 1 439 ? 4.515 -12.875 -19.166 1.00 68.06 439 GLN A C 1
ATOM 3550 O O . GLN A 1 439 ? 3.734 -13.826 -19.174 1.00 68.06 439 GLN A O 1
ATOM 3555 N N . PRO A 1 440 ? 4.076 -11.606 -19.195 1.00 73.25 440 PRO A N 1
ATOM 3556 C CA . PRO A 1 440 ? 2.661 -11.270 -19.286 1.00 73.25 440 PRO A CA 1
ATOM 3557 C C . PRO A 1 440 ? 2.150 -11.522 -20.709 1.00 73.25 440 PRO A C 1
ATOM 3559 O O . PRO A 1 440 ? 2.783 -11.093 -21.670 1.00 73.25 440 PRO A O 1
ATOM 3562 N N . VAL A 1 441 ? 0.990 -12.165 -20.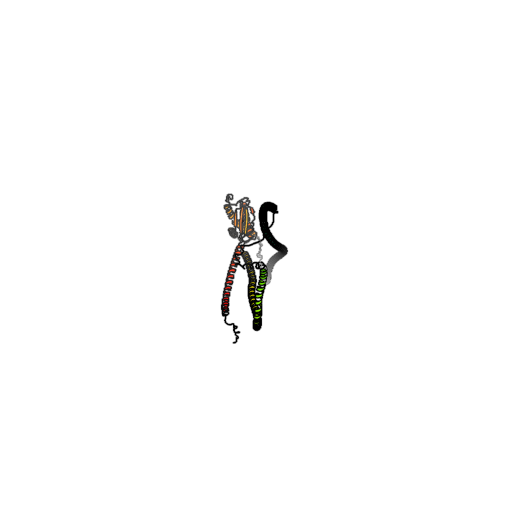847 1.00 78.81 441 VAL A N 1
ATOM 3563 C CA . VAL A 1 441 ? 0.320 -12.334 -22.145 1.00 78.81 441 VAL A CA 1
ATOM 3564 C C . VAL A 1 441 ? -0.729 -11.236 -22.316 1.00 78.81 441 VAL A C 1
ATOM 3566 O O . VAL A 1 441 ? -1.622 -11.061 -21.482 1.00 78.81 441 VAL A O 1
ATOM 3569 N N . TRP A 1 442 ? -0.615 -10.478 -23.402 1.00 82.31 442 TRP A N 1
ATOM 3570 C CA . TRP A 1 442 ? -1.503 -9.375 -23.754 1.00 82.31 442 TRP A CA 1
ATOM 3571 C C . TRP A 1 442 ? -2.474 -9.789 -24.856 1.00 82.31 442 TRP A C 1
ATOM 3573 O O . TRP A 1 442 ? -2.097 -10.502 -25.784 1.00 82.31 442 TRP A O 1
ATOM 3583 N N . ARG A 1 443 ? -3.713 -9.288 -24.775 1.00 84.38 443 ARG A N 1
ATOM 3584 C CA . ARG A 1 443 ? -4.743 -9.436 -25.809 1.00 84.38 443 ARG A CA 1
ATOM 3585 C C . ARG A 1 443 ? -5.021 -8.084 -26.464 1.00 84.38 443 ARG A C 1
ATOM 3587 O O . ARG A 1 443 ? -5.270 -7.095 -25.768 1.00 84.38 443 ARG A O 1
ATOM 3594 N N . ALA A 1 444 ? -5.001 -8.046 -27.792 1.00 86.56 444 ALA A N 1
ATOM 3595 C CA . ALA A 1 444 ? -5.543 -6.931 -28.564 1.00 86.56 444 ALA A CA 1
ATOM 3596 C C . ALA A 1 444 ? -6.750 -7.402 -29.369 1.00 86.56 444 ALA A C 1
ATOM 3598 O O . ALA A 1 444 ? -6.753 -8.522 -29.882 1.00 86.56 444 ALA A O 1
ATOM 3599 N N . THR A 1 445 ? -7.762 -6.544 -29.474 1.00 85.31 445 THR A N 1
ATOM 3600 C CA . THR A 1 445 ? -8.987 -6.820 -30.227 1.00 85.31 445 THR A CA 1
ATOM 3601 C C . THR A 1 445 ? -9.201 -5.743 -31.287 1.00 85.31 445 THR A C 1
ATOM 3603 O O . THR A 1 445 ? -9.016 -4.549 -31.039 1.00 85.31 445 THR A O 1
ATOM 3606 N N . ALA A 1 446 ? -9.560 -6.153 -32.499 1.00 88.19 446 ALA A N 1
ATOM 3607 C CA . ALA A 1 446 ? -9.882 -5.260 -33.606 1.00 88.19 446 ALA A CA 1
ATOM 3608 C C . ALA A 1 446 ? -11.170 -5.728 -34.280 1.00 88.19 446 ALA A C 1
ATOM 3610 O O . ALA A 1 446 ? -11.392 -6.930 -34.415 1.00 88.19 446 ALA A O 1
ATOM 3611 N N . MET A 1 447 ? -12.011 -4.787 -34.715 1.00 84.69 447 MET A N 1
ATOM 3612 C CA . MET A 1 447 ? -13.260 -5.112 -35.409 1.00 84.69 447 MET A CA 1
ATOM 3613 C C . MET A 1 447 ? -13.225 -4.580 -36.834 1.00 84.69 447 MET A C 1
ATOM 3615 O O . MET A 1 447 ? -13.047 -3.377 -37.063 1.00 84.69 447 MET A O 1
ATOM 3619 N N . VAL A 1 448 ? -13.422 -5.482 -37.790 1.00 84.44 448 VAL A N 1
ATOM 3620 C CA . VAL A 1 448 ? -13.420 -5.169 -39.220 1.00 84.44 448 VAL A CA 1
ATOM 3621 C C . VAL A 1 448 ? -14.738 -5.615 -39.833 1.00 84.44 448 VAL A C 1
ATOM 3623 O O . VAL A 1 448 ? -15.198 -6.728 -39.591 1.00 84.44 448 VAL A O 1
ATOM 3626 N N . GLU A 1 449 ? -15.344 -4.749 -40.639 1.00 83.12 449 GLU A N 1
ATOM 3627 C CA . GLU A 1 449 ? -16.532 -5.074 -41.420 1.00 83.12 449 GLU A CA 1
ATOM 3628 C C . GLU A 1 449 ? -16.117 -5.506 -42.827 1.00 83.12 449 GLU A C 1
ATOM 3630 O O . GLU A 1 449 ? -15.502 -4.737 -43.575 1.00 83.12 449 GLU A O 1
ATOM 3635 N N . LEU A 1 450 ? -16.446 -6.751 -43.178 1.00 80.81 450 LEU A N 1
ATOM 3636 C CA . LEU A 1 450 ? -16.194 -7.322 -44.498 1.00 80.81 450 LEU A CA 1
ATOM 3637 C C . LEU A 1 450 ? -17.530 -7.726 -45.130 1.00 80.81 450 LEU A C 1
ATOM 3639 O O . LEU A 1 450 ? -17.976 -8.859 -44.963 1.00 80.81 450 LEU A O 1
ATOM 3643 N N . PRO A 1 451 ? -18.190 -6.818 -45.871 1.00 68.38 451 PRO A N 1
ATOM 3644 C CA . PRO A 1 451 ? -19.513 -7.098 -46.400 1.00 68.38 451 PRO A CA 1
ATOM 3645 C C . PRO A 1 451 ? -19.517 -8.209 -47.458 1.00 68.38 451 PRO A C 1
ATOM 3647 O O . PRO A 1 451 ? -20.499 -8.934 -47.542 1.00 68.38 451 PRO A O 1
ATOM 3650 N N . ASP A 1 452 ? -18.440 -8.396 -48.223 1.00 70.94 452 ASP A N 1
ATOM 3651 C CA . ASP A 1 452 ? -18.279 -9.533 -49.136 1.00 70.94 452 ASP A CA 1
ATOM 3652 C C . ASP A 1 452 ? -16.798 -9.900 -49.293 1.00 70.94 452 ASP A C 1
ATOM 3654 O O . ASP A 1 452 ? -15.932 -9.025 -49.361 1.00 70.94 452 ASP A O 1
ATOM 3658 N N . ILE A 1 453 ? -16.507 -11.202 -49.372 1.00 73.06 453 ILE A N 1
ATOM 3659 C CA . ILE A 1 453 ? -15.155 -11.716 -49.623 1.00 73.06 453 ILE A CA 1
ATOM 3660 C C . ILE A 1 453 ? -14.968 -11.833 -51.135 1.00 73.06 453 ILE A C 1
ATOM 3662 O O . ILE A 1 453 ? -15.599 -12.660 -51.796 1.00 73.06 453 ILE A O 1
ATOM 3666 N N . VAL A 1 454 ? -14.090 -11.013 -51.711 1.00 66.12 454 VAL A N 1
ATOM 3667 C CA . VAL A 1 454 ? -13.926 -10.978 -53.165 1.00 66.12 454 VAL A CA 1
ATOM 3668 C C . VAL A 1 454 ? -13.169 -12.200 -53.686 1.00 66.12 454 VAL A C 1
ATOM 3670 O O . VAL A 1 454 ? -12.080 -12.549 -53.221 1.00 66.12 454 VAL A O 1
ATOM 3673 N N . GLY A 1 455 ? -13.744 -12.842 -54.706 1.00 64.69 455 GLY A N 1
ATOM 3674 C CA . GLY A 1 455 ? -13.223 -14.058 -55.339 1.00 64.69 455 GLY A CA 1
ATOM 3675 C C . GLY A 1 455 ? -13.970 -15.342 -54.971 1.00 64.69 455 GLY A C 1
ATOM 3676 O O . GLY A 1 455 ? -13.598 -16.395 -55.473 1.00 64.69 455 GLY A O 1
ATOM 3677 N N . ILE A 1 456 ? -15.017 -15.260 -54.145 1.00 68.94 456 ILE A N 1
ATOM 3678 C CA . ILE A 1 456 ? -15.897 -16.386 -53.811 1.00 68.94 456 ILE A CA 1
ATOM 3679 C C . ILE A 1 456 ? -17.285 -16.075 -54.377 1.00 68.94 456 ILE A C 1
ATOM 3681 O O . ILE A 1 456 ? -17.886 -15.053 -54.044 1.00 68.94 456 ILE A O 1
ATOM 3685 N N . ALA A 1 457 ? -17.781 -16.920 -55.283 1.00 58.16 457 ALA A N 1
ATOM 3686 C CA . ALA A 1 457 ? -19.147 -16.800 -55.783 1.00 58.16 457 ALA A CA 1
ATOM 3687 C C . ALA A 1 457 ? -20.131 -17.121 -54.644 1.00 58.16 457 ALA A C 1
ATOM 3689 O O . ALA A 1 457 ? -19.936 -18.096 -53.923 1.00 58.16 457 ALA A O 1
ATOM 3690 N N . ASN A 1 458 ? -21.177 -16.305 -54.486 1.00 64.25 458 ASN A N 1
ATOM 3691 C CA . ASN A 1 458 ? -22.206 -16.439 -53.446 1.00 64.25 458 ASN A CA 1
ATOM 3692 C C . ASN A 1 458 ? -21.714 -16.262 -51.993 1.00 64.25 458 ASN A C 1
ATOM 3694 O O . ASN A 1 458 ? -22.200 -16.930 -51.082 1.00 64.25 458 ASN A O 1
ATOM 3698 N N . SER A 1 459 ? -20.815 -15.302 -51.737 1.00 66.69 459 SER A N 1
ATOM 3699 C CA . SER A 1 459 ? -20.425 -14.914 -50.366 1.00 66.69 459 SER A CA 1
ATOM 3700 C C . SER A 1 459 ? -21.612 -14.523 -49.469 1.00 66.69 459 SER A C 1
ATOM 3702 O O . SER A 1 459 ? -21.540 -14.665 -48.252 1.00 66.69 459 SER A O 1
ATOM 3704 N N . ALA A 1 460 ? -22.717 -14.069 -50.070 1.00 63.31 460 ALA A N 1
ATOM 3705 C CA . ALA A 1 460 ? -23.935 -13.656 -49.381 1.00 63.31 460 ALA A CA 1
ATOM 3706 C C . ALA A 1 460 ? -24.807 -14.815 -48.852 1.00 63.31 460 ALA A C 1
ATOM 3708 O O . ALA A 1 460 ? -25.661 -14.566 -48.007 1.00 63.31 460 ALA A O 1
ATOM 3709 N N . SER A 1 461 ? -24.615 -16.056 -49.324 1.00 66.25 461 SER A N 1
ATOM 3710 C CA . SER A 1 461 ? -25.426 -17.222 -48.922 1.00 66.25 461 SER A CA 1
ATOM 3711 C C . SER A 1 461 ? -24.688 -18.205 -48.006 1.00 66.25 461 SER A C 1
ATOM 3713 O O . SER A 1 461 ? -25.170 -19.313 -47.776 1.00 66.25 461 SER A O 1
ATOM 3715 N N . LEU A 1 462 ? -23.498 -17.844 -47.522 1.00 75.75 462 LEU A N 1
ATOM 3716 C CA . LEU A 1 462 ? -22.715 -18.679 -46.612 1.00 75.75 462 LEU A CA 1
ATOM 3717 C C . LEU A 1 462 ? -23.290 -18.617 -45.194 1.00 75.75 462 LEU A C 1
ATOM 3719 O O . LEU A 1 462 ? -23.674 -17.552 -44.711 1.00 75.75 462 LEU A O 1
ATOM 3723 N N . SER A 1 463 ? -23.291 -19.756 -44.500 1.00 79.38 463 SER A N 1
ATOM 3724 C CA . SER A 1 463 ? -23.554 -19.779 -43.057 1.00 79.38 463 SER A CA 1
ATOM 3725 C C . SER A 1 463 ? -22.485 -18.984 -42.297 1.00 79.38 463 SER A C 1
ATOM 3727 O O . SER A 1 463 ? -21.330 -18.917 -42.724 1.00 79.38 463 SER A O 1
ATOM 3729 N N . ALA A 1 464 ? -22.840 -18.424 -41.136 1.00 78.19 464 ALA A N 1
ATOM 3730 C CA . ALA A 1 464 ? -21.925 -17.606 -40.332 1.00 78.19 464 ALA A CA 1
ATOM 3731 C C . ALA A 1 464 ? -20.593 -18.321 -40.008 1.00 78.19 464 ALA A C 1
ATOM 3733 O O . ALA A 1 464 ? -19.532 -17.704 -40.056 1.00 78.19 464 ALA A O 1
ATOM 3734 N N . ALA A 1 465 ? -20.630 -19.634 -39.748 1.00 80.94 465 ALA A N 1
ATOM 3735 C CA . ALA A 1 465 ? -19.438 -20.436 -39.468 1.00 80.94 465 ALA A CA 1
ATOM 3736 C C . ALA A 1 465 ? -18.546 -20.647 -40.707 1.00 80.94 465 ALA A C 1
ATOM 3738 O O . ALA A 1 465 ? -17.323 -20.545 -40.617 1.00 80.94 465 ALA A O 1
ATOM 3739 N N . GLN A 1 466 ? -19.141 -20.915 -41.874 1.00 84.88 466 GLN A N 1
ATOM 3740 C CA . GLN A 1 466 ? -18.394 -21.088 -43.128 1.00 84.88 466 GLN A CA 1
ATOM 3741 C C . GLN A 1 466 ? -17.782 -19.771 -43.603 1.00 84.88 466 GLN A C 1
ATOM 3743 O O . GLN A 1 466 ? -16.646 -19.749 -44.072 1.00 84.88 466 GLN A O 1
ATOM 3748 N N . TRP A 1 467 ? -18.518 -18.672 -43.447 1.00 84.44 467 TRP A N 1
ATOM 3749 C CA . TRP A 1 467 ? -18.019 -17.335 -43.732 1.00 84.44 467 TRP A CA 1
ATOM 3750 C C . TRP A 1 467 ? -16.830 -16.981 -42.826 1.00 84.44 467 TRP A C 1
ATOM 3752 O O . TRP A 1 467 ? -15.781 -16.586 -43.329 1.00 84.44 467 TRP A O 1
ATOM 3762 N N . LEU A 1 468 ? -16.927 -17.242 -41.514 1.00 84.81 468 LEU A N 1
ATOM 3763 C CA . LEU A 1 468 ? -15.819 -17.047 -40.570 1.00 84.81 468 LEU A CA 1
ATOM 3764 C C . LEU A 1 468 ? -14.579 -17.877 -40.948 1.00 84.81 468 LEU A C 1
ATOM 3766 O O . LEU A 1 468 ? -13.459 -17.369 -40.910 1.00 84.81 468 LEU A O 1
ATOM 3770 N N . ALA A 1 469 ? -14.766 -19.138 -41.351 1.00 85.12 469 ALA A N 1
ATOM 3771 C CA . ALA A 1 469 ? -13.671 -19.999 -41.796 1.00 85.12 469 ALA A CA 1
ATOM 3772 C C . ALA A 1 469 ? -12.965 -19.439 -43.045 1.00 85.12 469 ALA A C 1
ATOM 3774 O O . ALA A 1 469 ? -11.735 -19.450 -43.117 1.00 85.12 469 ALA A O 1
ATOM 3775 N N . GLN A 1 470 ? -13.723 -18.890 -43.997 1.00 85.94 470 GLN A N 1
ATOM 3776 C CA . GLN A 1 470 ? -13.161 -18.227 -45.176 1.00 85.94 470 GLN A CA 1
ATOM 3777 C C . GLN A 1 470 ? -12.426 -16.935 -44.818 1.00 85.94 470 GLN A C 1
ATOM 3779 O O . GLN A 1 470 ? -11.359 -16.663 -45.366 1.00 85.94 470 GLN A O 1
ATOM 3784 N N . CYS A 1 471 ? -12.944 -16.156 -43.870 1.00 85.00 471 CYS A N 1
ATOM 3785 C CA . CYS A 1 471 ? -12.242 -14.985 -43.360 1.00 85.00 471 CYS A CA 1
ATOM 3786 C C . CYS A 1 471 ? -10.929 -15.364 -42.672 1.00 85.00 471 CYS A C 1
ATOM 3788 O O . CYS A 1 471 ? -9.925 -14.700 -42.909 1.00 85.00 471 CYS A O 1
ATOM 3790 N N . LYS A 1 472 ? -10.895 -16.467 -41.914 1.00 87.31 472 LYS A N 1
ATOM 3791 C CA . LYS A 1 472 ? -9.657 -16.993 -41.320 1.00 87.31 472 LYS A CA 1
ATOM 3792 C C . LYS A 1 472 ? -8.640 -17.410 -42.383 1.00 87.31 472 LYS A C 1
ATOM 3794 O O . LYS A 1 472 ? -7.472 -17.049 -42.275 1.00 87.31 472 LYS A O 1
ATOM 3799 N N . GLN A 1 473 ? -9.079 -18.103 -43.435 1.00 87.88 473 GLN A N 1
ATOM 3800 C CA . GLN A 1 473 ? -8.214 -18.460 -44.567 1.00 87.88 473 GLN A CA 1
ATOM 3801 C C . GLN A 1 473 ? -7.684 -17.228 -45.309 1.00 87.88 473 GLN A C 1
ATOM 3803 O O . GLN A 1 473 ? -6.522 -17.193 -45.699 1.00 87.88 473 GLN A O 1
ATOM 3808 N N . LEU A 1 474 ? -8.515 -16.198 -45.482 1.00 86.31 474 LEU A N 1
ATOM 3809 C CA . LEU A 1 474 ? -8.101 -14.939 -46.090 1.00 86.31 474 LEU A CA 1
ATOM 3810 C C . LEU A 1 474 ? -7.052 -14.222 -45.232 1.00 86.31 474 LEU A C 1
ATOM 3812 O O . LEU A 1 474 ? -6.037 -13.766 -45.760 1.00 86.31 474 LEU A O 1
ATOM 3816 N N . THR A 1 475 ? -7.296 -14.116 -43.925 1.00 86.81 475 THR A N 1
ATOM 3817 C CA . THR A 1 475 ? -6.377 -13.475 -42.982 1.00 86.81 475 THR A CA 1
ATOM 3818 C C . THR A 1 475 ? -5.021 -14.159 -42.987 1.00 86.81 475 THR A C 1
ATOM 3820 O O . THR A 1 475 ? -4.020 -13.460 -42.996 1.00 86.81 475 THR A O 1
ATOM 3823 N N . LEU A 1 476 ? -4.988 -15.491 -43.058 1.00 90.25 476 LEU A N 1
ATOM 3824 C CA . LEU A 1 476 ? -3.764 -16.296 -43.099 1.00 90.25 476 LEU A CA 1
ATOM 3825 C C . LEU A 1 476 ? -3.198 -16.498 -44.516 1.00 90.25 476 LEU A C 1
ATOM 3827 O O . LEU A 1 476 ? -2.282 -17.288 -44.703 1.00 90.25 476 LEU A O 1
ATOM 3831 N N . SER A 1 477 ? -3.714 -15.803 -45.532 1.00 90.44 477 SER A N 1
ATOM 3832 C CA . SER A 1 477 ? -3.201 -15.956 -46.897 1.00 90.44 477 SER A CA 1
ATOM 3833 C C . SER A 1 477 ? -1.803 -15.351 -47.063 1.00 90.44 477 SER A C 1
ATOM 3835 O O . SER A 1 477 ? -1.508 -14.283 -46.521 1.00 90.44 477 SER A O 1
ATOM 3837 N N . ASP A 1 478 ? -0.964 -15.977 -47.893 1.00 89.38 478 ASP A N 1
ATOM 3838 C CA . ASP A 1 478 ? 0.413 -15.525 -48.159 1.00 89.38 478 ASP A CA 1
ATOM 3839 C C . ASP A 1 478 ? 0.486 -14.062 -48.616 1.00 89.38 478 ASP A C 1
ATOM 3841 O O . ASP A 1 478 ? 1.396 -13.327 -48.238 1.00 89.38 478 ASP A O 1
ATOM 3845 N N . ALA A 1 479 ? -0.503 -13.611 -49.392 1.00 86.62 479 ALA A N 1
ATOM 3846 C CA . ALA A 1 479 ? -0.583 -12.232 -49.865 1.00 86.62 479 ALA A CA 1
ATOM 3847 C C . ALA A 1 479 ? -0.810 -11.233 -48.717 1.00 86.62 479 ALA A C 1
ATOM 3849 O O . ALA A 1 479 ? -0.184 -10.173 -48.689 1.00 86.62 479 ALA A O 1
ATOM 3850 N N . VAL A 1 480 ? -1.678 -11.572 -47.758 1.00 90.12 480 VAL A N 1
ATOM 3851 C CA . VAL A 1 480 ? -1.930 -10.745 -46.569 1.00 90.12 480 VAL A CA 1
ATOM 3852 C C . VAL A 1 480 ? -0.728 -10.789 -45.628 1.00 90.12 480 VAL A C 1
ATOM 3854 O O . VAL A 1 480 ? -0.342 -9.747 -45.102 1.00 90.12 480 VAL A O 1
ATOM 3857 N N . MET A 1 481 ? -0.085 -11.946 -45.458 1.00 91.94 481 MET A N 1
ATOM 3858 C CA . MET A 1 481 ? 1.126 -12.087 -44.640 1.00 91.94 481 MET A CA 1
ATOM 3859 C C . MET A 1 481 ? 2.299 -11.280 -45.218 1.00 91.94 481 MET A C 1
ATOM 3861 O O . MET A 1 481 ? 2.959 -10.544 -44.484 1.00 91.94 481 MET A O 1
ATOM 3865 N N . ALA A 1 482 ? 2.525 -11.335 -46.535 1.00 89.56 482 ALA A N 1
ATOM 3866 C CA . ALA A 1 482 ? 3.559 -10.551 -47.211 1.00 89.56 482 ALA A CA 1
ATOM 3867 C C . ALA A 1 482 ? 3.331 -9.041 -47.037 1.00 89.56 482 ALA A C 1
ATOM 3869 O O . ALA A 1 482 ? 4.235 -8.312 -46.626 1.00 89.56 482 ALA A O 1
ATOM 3870 N N . GLU A 1 483 ? 2.100 -8.580 -47.254 1.00 88.94 483 GLU A N 1
ATOM 3871 C CA . GLU A 1 483 ? 1.731 -7.178 -47.064 1.00 88.94 483 GLU A CA 1
ATOM 3872 C C . GLU A 1 483 ? 1.843 -6.742 -45.591 1.00 88.94 483 GLU A C 1
ATOM 3874 O O . GLU A 1 483 ? 2.362 -5.665 -45.296 1.00 88.94 483 GLU A O 1
ATOM 3879 N N . THR A 1 484 ? 1.460 -7.608 -44.650 1.00 90.31 484 THR A N 1
ATOM 3880 C CA . THR A 1 484 ? 1.630 -7.376 -43.205 1.00 90.31 484 THR A CA 1
ATOM 3881 C C . THR A 1 484 ? 3.108 -7.217 -42.850 1.00 90.31 484 THR A C 1
ATOM 3883 O O . THR A 1 484 ? 3.480 -6.251 -42.182 1.00 90.31 484 THR A O 1
ATOM 3886 N N . THR A 1 485 ? 3.983 -8.106 -43.337 1.00 90.88 485 THR A N 1
ATOM 3887 C CA . THR A 1 485 ? 5.429 -7.988 -43.086 1.00 90.88 485 THR A CA 1
ATOM 3888 C C . THR A 1 485 ? 6.026 -6.718 -43.686 1.00 90.88 485 THR A C 1
ATOM 3890 O O . THR A 1 485 ? 6.873 -6.091 -43.053 1.00 90.88 485 THR A O 1
ATOM 3893 N N . ASN A 1 486 ? 5.557 -6.279 -44.858 1.00 89.88 486 ASN A N 1
ATOM 3894 C CA . ASN A 1 486 ? 5.980 -5.011 -45.449 1.00 89.88 486 ASN A CA 1
ATOM 3895 C C . ASN A 1 486 ? 5.565 -3.817 -44.579 1.00 89.88 486 ASN A C 1
ATOM 3897 O O . ASN A 1 486 ? 6.374 -2.919 -44.342 1.00 89.88 486 ASN A O 1
ATOM 3901 N N . GLN A 1 487 ? 4.341 -3.823 -44.045 1.00 88.69 487 GLN A N 1
ATOM 3902 C CA . GLN A 1 487 ? 3.856 -2.770 -43.148 1.00 88.69 487 GLN A CA 1
ATOM 3903 C C . GLN A 1 487 ? 4.600 -2.753 -41.804 1.00 88.69 487 GLN A C 1
ATOM 3905 O O . GLN A 1 487 ? 4.911 -1.677 -41.292 1.00 88.69 487 GLN A O 1
ATOM 3910 N N . LEU A 1 488 ? 4.947 -3.918 -41.248 1.00 88.19 488 LEU A N 1
ATOM 3911 C CA . LEU A 1 488 ? 5.767 -4.013 -40.034 1.00 88.19 488 LEU A CA 1
ATOM 3912 C C . LEU A 1 488 ? 7.200 -3.514 -40.272 1.00 88.19 488 LEU A C 1
ATOM 3914 O O . LEU A 1 488 ? 7.708 -2.720 -39.477 1.00 88.19 488 LEU A O 1
ATOM 3918 N N . LYS A 1 489 ? 7.811 -3.866 -41.413 1.00 88.06 489 LYS A N 1
ATOM 3919 C CA . LYS A 1 489 ? 9.136 -3.362 -41.818 1.00 88.06 489 LYS A CA 1
ATOM 3920 C C . LYS A 1 489 ? 9.145 -1.841 -41.974 1.00 88.06 489 LYS A C 1
ATOM 3922 O O . LYS A 1 489 ? 10.070 -1.189 -41.497 1.00 88.06 489 LYS A O 1
ATOM 3927 N N . GLN A 1 490 ? 8.099 -1.261 -42.567 1.00 86.94 490 GLN A N 1
ATOM 3928 C CA . GLN A 1 490 ? 7.939 0.197 -42.673 1.00 86.94 490 GLN A CA 1
ATOM 3929 C C . GLN A 1 490 ? 7.806 0.885 -41.306 1.00 86.94 490 GLN A C 1
ATOM 3931 O O . GLN A 1 490 ? 8.233 2.026 -41.151 1.00 86.94 490 GLN A O 1
ATOM 3936 N N . ARG A 1 491 ? 7.252 0.190 -40.306 1.00 82.81 491 ARG A N 1
ATOM 3937 C CA . ARG A 1 491 ? 7.149 0.660 -38.915 1.00 82.81 491 ARG A CA 1
ATOM 3938 C C . ARG A 1 491 ? 8.428 0.424 -38.095 1.00 82.81 491 ARG A C 1
ATOM 3940 O O . ARG A 1 491 ? 8.449 0.751 -36.914 1.00 82.81 491 ARG A O 1
ATOM 3947 N N . GLY A 1 492 ? 9.492 -0.114 -38.701 1.00 83.12 492 GLY A N 1
ATOM 3948 C CA . GLY A 1 492 ? 10.770 -0.386 -38.033 1.00 83.12 492 GLY A CA 1
ATOM 3949 C C . GLY A 1 492 ? 10.770 -1.637 -37.149 1.00 83.12 492 GLY A C 1
ATOM 3950 O O . GLY A 1 492 ? 11.701 -1.836 -36.374 1.00 83.12 492 GLY A O 1
ATOM 3951 N N . ILE A 1 493 ? 9.747 -2.484 -37.263 1.00 84.62 493 ILE A N 1
ATOM 3952 C CA . ILE A 1 493 ? 9.581 -3.701 -36.470 1.00 84.62 493 ILE A CA 1
ATOM 3953 C C . ILE A 1 493 ? 10.135 -4.883 -37.280 1.00 84.62 493 ILE A C 1
ATOM 3955 O O . ILE A 1 493 ? 9.577 -5.238 -38.317 1.00 84.62 493 ILE A O 1
ATOM 3959 N N . GLN A 1 494 ? 11.243 -5.482 -36.827 1.00 79.12 494 GLN A N 1
ATOM 3960 C CA . GLN A 1 494 ? 11.963 -6.553 -37.546 1.00 79.12 494 GLN A CA 1
ATOM 3961 C C . GLN A 1 494 ? 11.906 -7.928 -36.858 1.00 79.12 494 GLN A C 1
ATOM 3963 O O . GLN A 1 494 ? 12.686 -8.811 -37.190 1.00 79.12 494 GLN A O 1
ATOM 3968 N N . GLU A 1 495 ? 10.984 -8.135 -35.916 1.00 76.81 495 GLU A N 1
ATOM 3969 C CA . GLU A 1 495 ? 10.882 -9.392 -35.150 1.00 76.81 495 GLU A CA 1
ATOM 3970 C C . GLU A 1 495 ? 10.496 -10.607 -36.018 1.00 76.81 495 GLU A C 1
ATOM 3972 O O . GLU A 1 495 ? 10.832 -11.743 -35.695 1.00 76.81 495 GLU A O 1
ATOM 3977 N N . TYR A 1 496 ? 9.853 -10.367 -37.165 1.00 82.75 496 TYR A N 1
ATOM 3978 C CA . TYR A 1 496 ? 9.538 -11.395 -38.155 1.00 82.75 496 TYR A CA 1
ATOM 3979 C C . TYR A 1 496 ? 10.352 -11.163 -39.430 1.00 82.75 496 TYR A C 1
ATOM 3981 O O . TYR A 1 496 ? 10.092 -10.227 -40.190 1.00 82.75 496 TYR A O 1
ATOM 3989 N N . GLU A 1 497 ? 11.338 -12.027 -39.679 1.00 78.38 497 GLU A N 1
ATOM 3990 C CA . GLU A 1 497 ? 12.212 -11.922 -40.855 1.00 78.38 497 GLU A CA 1
ATOM 3991 C C . GLU A 1 497 ? 11.425 -12.064 -42.172 1.00 78.38 497 GLU A C 1
ATOM 3993 O O . GLU A 1 497 ? 11.617 -11.276 -43.111 1.00 78.38 497 GLU A O 1
ATOM 3998 N N . ASN A 1 498 ? 10.490 -13.026 -42.214 1.00 86.44 498 ASN A N 1
ATOM 3999 C CA . ASN A 1 498 ? 9.785 -13.464 -43.418 1.00 86.44 498 ASN A CA 1
ATOM 4000 C C . ASN A 1 498 ? 8.284 -13.709 -43.176 1.00 86.44 498 ASN A C 1
ATOM 4002 O O . ASN A 1 498 ? 7.849 -14.000 -42.064 1.00 86.44 498 ASN A O 1
ATOM 4006 N N . ALA A 1 499 ? 7.482 -13.669 -44.247 1.00 87.19 499 ALA A N 1
ATOM 4007 C CA . ALA A 1 499 ? 6.036 -13.919 -44.182 1.00 87.19 499 ALA A CA 1
ATOM 4008 C C . ALA A 1 499 ? 5.685 -15.307 -43.609 1.00 87.19 499 ALA A C 1
ATOM 4010 O O . ALA A 1 499 ? 4.677 -15.448 -42.925 1.00 87.19 499 ALA A O 1
ATOM 4011 N N . ALA A 1 500 ? 6.546 -16.309 -43.814 1.00 86.38 500 ALA A N 1
ATOM 4012 C CA . ALA A 1 500 ? 6.357 -17.657 -43.279 1.00 86.38 500 ALA A CA 1
ATOM 4013 C C . ALA A 1 500 ? 6.467 -17.724 -41.743 1.00 86.38 500 ALA A C 1
ATOM 4015 O O . ALA A 1 500 ? 5.711 -18.457 -41.109 1.00 86.38 500 ALA A O 1
ATOM 4016 N N . THR A 1 501 ? 7.373 -16.949 -41.130 1.00 87.38 501 THR A N 1
ATOM 4017 C CA . THR A 1 501 ? 7.534 -16.938 -39.665 1.00 87.38 501 THR A CA 1
ATOM 4018 C C . THR A 1 501 ? 6.405 -16.169 -38.987 1.00 87.38 501 THR A C 1
ATOM 4020 O O . THR A 1 501 ? 5.928 -16.584 -37.934 1.00 87.38 501 THR A O 1
ATOM 4023 N N . LEU A 1 502 ? 5.921 -15.103 -39.632 1.00 88.88 502 LEU A N 1
ATOM 4024 C CA . LEU A 1 502 ? 4.710 -14.388 -39.231 1.00 88.88 502 LEU A CA 1
ATOM 4025 C C . LEU A 1 502 ? 3.460 -15.281 -39.355 1.00 88.88 502 LEU A C 1
ATOM 4027 O O . LEU A 1 502 ? 2.627 -15.303 -38.457 1.00 88.88 502 LEU A O 1
ATOM 4031 N N . HIS A 1 503 ? 3.339 -16.058 -40.435 1.00 90.50 503 HIS A N 1
ATOM 4032 C CA . HIS A 1 503 ? 2.233 -17.002 -40.599 1.00 90.50 503 HIS A CA 1
ATOM 4033 C C . HIS A 1 503 ? 2.227 -18.059 -39.485 1.00 90.50 503 HIS A C 1
ATOM 4035 O O . HIS A 1 503 ? 1.197 -18.271 -38.851 1.00 90.50 503 HIS A O 1
ATOM 4041 N N . ALA A 1 504 ? 3.377 -18.682 -39.199 1.00 87.19 504 ALA A N 1
ATOM 4042 C CA . ALA A 1 504 ? 3.492 -19.683 -38.137 1.00 87.19 504 ALA A CA 1
ATOM 4043 C C . ALA A 1 504 ? 3.119 -19.123 -36.752 1.00 87.19 504 ALA A C 1
ATOM 4045 O O . ALA A 1 504 ? 2.425 -19.795 -35.996 1.00 87.19 504 ALA A O 1
ATOM 4046 N N . SER A 1 505 ? 3.519 -17.886 -36.433 1.00 85.50 505 SER A N 1
ATOM 4047 C CA . SER A 1 505 ? 3.175 -17.264 -35.149 1.00 85.50 505 SER A CA 1
ATOM 4048 C C . SER A 1 505 ? 1.699 -16.866 -35.059 1.00 85.50 505 SER A C 1
ATOM 4050 O O . SER A 1 505 ? 1.092 -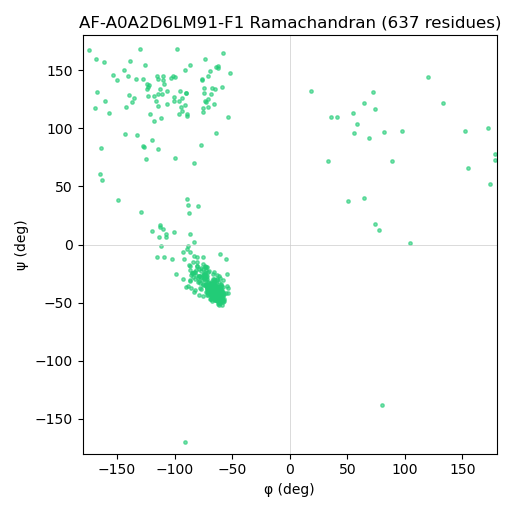16.996 -33.996 1.00 85.50 505 SER A O 1
ATOM 4052 N N . LEU A 1 506 ? 1.098 -16.409 -36.161 1.00 87.75 506 LEU A N 1
ATOM 4053 C CA . LEU A 1 506 ? -0.302 -15.984 -36.201 1.00 87.75 506 LEU A CA 1
ATOM 4054 C C . LEU A 1 506 ? -1.281 -17.155 -36.141 1.00 87.75 506 LEU A C 1
ATOM 4056 O O . LEU A 1 506 ? -2.328 -17.004 -35.523 1.00 87.75 506 LEU A O 1
ATOM 4060 N N . VAL A 1 507 ? -0.960 -18.312 -36.728 1.00 89.19 507 VAL A N 1
ATOM 4061 C CA . VAL A 1 507 ? -1.842 -19.497 -36.702 1.00 89.19 507 VAL A CA 1
ATOM 4062 C C . VAL A 1 507 ? -2.217 -19.901 -35.273 1.00 89.19 507 VAL A C 1
ATOM 4064 O O . VAL A 1 507 ? -3.389 -20.188 -35.020 1.00 89.19 507 VAL A O 1
ATOM 4067 N N . ASP A 1 508 ? -1.251 -19.857 -34.354 1.00 83.69 508 ASP A N 1
ATOM 4068 C CA . ASP A 1 508 ? -1.435 -20.268 -32.958 1.00 83.69 508 ASP A CA 1
ATOM 4069 C C . ASP A 1 508 ? -1.972 -19.141 -32.058 1.00 83.69 508 ASP A C 1
ATOM 4071 O O . ASP A 1 508 ? -2.550 -19.410 -31.005 1.00 83.69 508 ASP A O 1
ATOM 4075 N N . SER A 1 509 ? -1.801 -17.875 -32.455 1.00 85.81 509 SER A N 1
ATOM 4076 C CA . SER A 1 509 ? -2.094 -16.705 -31.608 1.00 85.81 509 SER A CA 1
ATOM 4077 C C . SER A 1 509 ? -3.320 -15.890 -32.023 1.00 85.81 509 SER A C 1
ATOM 4079 O O . SER A 1 509 ? -3.748 -15.018 -31.260 1.00 85.81 509 SER A O 1
ATOM 4081 N N . ILE A 1 510 ? -3.887 -16.144 -33.210 1.00 88.44 510 ILE A N 1
ATOM 4082 C CA . ILE A 1 510 ? -5.046 -15.417 -33.732 1.00 88.44 510 ILE A CA 1
ATOM 4083 C C . ILE A 1 510 ? -6.343 -16.208 -33.553 1.00 88.44 510 ILE A C 1
ATOM 4085 O O . ILE A 1 510 ? -6.506 -17.342 -34.017 1.00 88.44 510 ILE A O 1
ATOM 4089 N N . THR A 1 511 ? -7.333 -15.565 -32.948 1.00 88.06 511 THR A N 1
ATOM 4090 C CA . THR A 1 511 ? -8.699 -16.085 -32.872 1.00 88.06 511 THR A CA 1
ATOM 4091 C C . THR A 1 511 ? -9.666 -15.090 -33.481 1.00 88.06 511 THR A C 1
ATOM 4093 O O . THR A 1 511 ? -9.558 -13.888 -33.252 1.00 88.06 511 THR A O 1
ATOM 4096 N N . MET A 1 512 ? -10.615 -15.590 -34.269 1.00 86.69 512 MET A N 1
ATOM 4097 C CA . MET A 1 512 ? -11.635 -14.769 -34.914 1.00 86.69 512 MET A CA 1
ATOM 4098 C C . MET A 1 512 ? -13.004 -15.189 -34.394 1.00 86.69 512 MET A C 1
ATOM 4100 O O . MET A 1 512 ? -13.337 -16.374 -34.442 1.00 86.69 512 MET A O 1
ATOM 4104 N N . SER A 1 513 ? -13.787 -14.228 -33.917 1.00 85.75 513 SER A N 1
ATOM 4105 C CA . SER A 1 513 ? -15.167 -14.413 -33.470 1.00 85.75 513 SER A CA 1
ATOM 4106 C C . SER A 1 513 ? -16.130 -13.635 -34.376 1.00 85.75 513 SER A C 1
ATOM 4108 O O . SER A 1 513 ? -15.787 -12.560 -34.883 1.00 85.75 513 SER A O 1
ATOM 4110 N N . PRO A 1 514 ? -17.341 -14.167 -34.624 1.00 82.31 514 PRO A N 1
ATOM 4111 C CA . PRO A 1 514 ? -18.359 -13.441 -35.371 1.00 82.31 514 PRO A CA 1
ATOM 4112 C C . PRO A 1 514 ? -18.857 -12.243 -34.549 1.00 82.31 514 PRO A C 1
ATOM 4114 O O . PRO A 1 514 ? -19.210 -12.392 -33.380 1.00 82.31 514 PRO A O 1
ATOM 4117 N N . GLY A 1 515 ? -18.873 -11.057 -35.159 1.00 77.94 515 GLY A N 1
ATOM 4118 C CA . GLY A 1 515 ? -19.451 -9.842 -34.587 1.00 77.94 515 GLY A CA 1
ATOM 4119 C C . GLY A 1 515 ? -20.923 -9.657 -34.969 1.00 77.94 515 GLY A C 1
ATOM 4120 O O . GLY A 1 515 ? -21.561 -10.538 -35.546 1.00 77.94 515 GLY A O 1
ATOM 4121 N N . ILE A 1 516 ? -21.478 -8.482 -34.666 1.00 74.94 516 ILE A N 1
ATOM 4122 C CA . ILE A 1 516 ? -22.858 -8.140 -35.037 1.00 74.94 516 ILE A CA 1
ATOM 4123 C C . ILE A 1 516 ? -22.901 -7.819 -36.542 1.00 74.94 516 ILE A C 1
ATOM 4125 O O . ILE A 1 516 ? -22.272 -6.867 -37.002 1.00 74.94 516 ILE A O 1
ATOM 4129 N N . GLY A 1 517 ? -23.647 -8.609 -37.320 1.00 75.81 517 GLY A N 1
ATOM 4130 C CA . GLY A 1 517 ? -23.763 -8.443 -38.775 1.00 75.81 517 GLY A CA 1
ATOM 4131 C C . GLY A 1 517 ? -22.578 -9.041 -39.542 1.00 75.81 517 GLY A C 1
ATOM 4132 O O . GLY A 1 517 ? -22.115 -10.129 -39.223 1.00 75.81 517 GLY A O 1
ATOM 4133 N N . LYS A 1 518 ? -22.076 -8.342 -40.570 1.00 77.56 518 LYS A N 1
ATOM 4134 C CA . LYS A 1 518 ? -20.905 -8.767 -41.373 1.00 77.56 518 LYS A CA 1
ATOM 4135 C C . LYS A 1 518 ? -19.573 -8.278 -40.779 1.00 77.56 518 LYS A C 1
ATOM 4137 O O . LYS A 1 518 ? -18.635 -7.925 -41.497 1.00 77.56 518 LYS A O 1
ATOM 4142 N N . GLN A 1 519 ? -19.516 -8.214 -39.452 1.00 84.38 519 GLN A N 1
ATOM 4143 C CA . GLN A 1 519 ? -18.353 -7.777 -38.688 1.00 84.38 519 GLN A CA 1
ATOM 4144 C C . GLN A 1 519 ? -17.605 -8.981 -38.127 1.00 84.38 519 GLN A C 1
ATOM 4146 O O . GLN A 1 519 ? -18.211 -9.975 -37.728 1.00 84.38 519 GLN A O 1
ATOM 4151 N N . ILE A 1 520 ? -16.283 -8.874 -38.074 1.00 85.38 520 ILE A N 1
ATOM 4152 C CA . ILE A 1 520 ? -15.406 -9.890 -37.499 1.00 85.38 520 ILE A CA 1
ATOM 4153 C C . ILE A 1 520 ? -14.584 -9.235 -36.420 1.00 85.38 520 ILE A C 1
ATOM 4155 O O . ILE A 1 520 ? -13.935 -8.210 -36.651 1.00 85.38 520 ILE A O 1
ATOM 4159 N N . GLU A 1 521 ? -14.609 -9.849 -35.251 1.00 88.25 521 GLU A N 1
ATOM 4160 C CA . GLU A 1 521 ? -13.701 -9.516 -34.180 1.00 88.25 521 GLU A CA 1
ATOM 4161 C C . GLU A 1 521 ? -12.465 -10.404 -34.310 1.00 88.25 521 GLU A C 1
ATOM 4163 O O . GLU A 1 521 ? -12.544 -11.632 -34.304 1.00 88.25 521 GLU A O 1
ATOM 4168 N N . ILE A 1 522 ? -11.313 -9.767 -34.480 1.00 89.00 522 ILE A N 1
ATOM 4169 C CA . ILE A 1 522 ? -10.017 -10.425 -34.569 1.00 89.00 522 ILE A CA 1
ATOM 4170 C C . ILE A 1 522 ? -9.293 -10.153 -33.260 1.00 89.00 522 ILE A C 1
ATOM 4172 O O . ILE A 1 522 ? -9.064 -8.996 -32.899 1.00 89.00 522 ILE A O 1
ATOM 4176 N N . GLN A 1 523 ? -8.940 -11.223 -32.558 1.00 89.75 523 GLN A N 1
ATOM 4177 C CA . GLN A 1 523 ? -8.191 -11.172 -31.315 1.00 89.75 523 GLN A CA 1
ATOM 4178 C C . GLN A 1 523 ? -6.806 -11.774 -31.539 1.00 89.75 523 GLN A C 1
ATOM 4180 O O . GLN A 1 523 ? -6.680 -12.833 -32.155 1.00 89.75 523 GLN A O 1
ATOM 4185 N N . LEU A 1 524 ? -5.780 -11.088 -31.044 1.00 88.88 524 LEU A N 1
ATOM 4186 C CA . LEU A 1 524 ? -4.391 -11.535 -31.104 1.00 88.88 524 LEU A CA 1
ATOM 4187 C C . LEU A 1 524 ? -3.798 -11.592 -29.698 1.00 88.88 524 LEU A C 1
ATOM 4189 O O . LEU A 1 524 ? -4.012 -10.670 -28.901 1.00 88.88 524 LEU A O 1
ATOM 4193 N N . TRP A 1 525 ? -3.036 -12.650 -29.421 1.00 87.00 525 TRP A N 1
ATOM 4194 C CA . TRP A 1 525 ? -2.314 -12.845 -28.163 1.00 87.00 525 TRP A CA 1
ATOM 4195 C C . TRP A 1 525 ? -0.799 -12.724 -28.354 1.00 87.00 525 TRP A C 1
ATOM 4197 O O . TRP A 1 525 ? -0.254 -13.212 -29.339 1.00 87.00 525 TRP A O 1
ATOM 4207 N N . GLY A 1 526 ? -0.094 -12.111 -27.401 1.00 84.31 526 GLY A N 1
ATOM 4208 C CA . GLY A 1 526 ? 1.373 -12.088 -27.426 1.00 84.31 526 GLY A CA 1
ATOM 4209 C C . GLY A 1 526 ? 2.025 -11.469 -26.191 1.00 84.31 526 GLY A C 1
ATOM 4210 O O . GLY A 1 526 ? 1.359 -10.855 -25.359 1.00 84.31 526 GLY A O 1
ATOM 4211 N N . SER A 1 527 ? 3.339 -11.657 -26.064 1.00 78.69 527 SER A N 1
ATOM 4212 C CA . SER A 1 527 ? 4.106 -11.299 -24.859 1.00 78.69 527 SER A CA 1
ATOM 4213 C C . SER A 1 527 ? 4.425 -9.803 -24.741 1.00 78.69 527 SER A C 1
ATOM 4215 O O . SER A 1 527 ? 4.571 -9.282 -23.634 1.00 78.69 527 SER A O 1
ATOM 4217 N N . ASP A 1 528 ? 4.515 -9.086 -25.867 1.00 81.88 528 ASP A N 1
ATOM 4218 C CA . ASP A 1 528 ? 4.824 -7.653 -25.888 1.00 81.88 528 ASP A CA 1
ATOM 4219 C C . ASP A 1 528 ? 3.557 -6.797 -26.069 1.00 81.88 528 ASP A C 1
ATOM 4221 O O . ASP A 1 528 ? 2.804 -6.901 -27.040 1.00 81.88 528 ASP A O 1
ATOM 4225 N N . LYS A 1 529 ? 3.367 -5.891 -25.106 1.00 76.81 529 LYS A N 1
ATOM 4226 C CA . LYS A 1 529 ? 2.253 -4.951 -24.989 1.00 76.81 529 LYS A CA 1
ATOM 4227 C C . LYS A 1 529 ? 2.031 -4.087 -26.234 1.00 76.81 529 LYS A C 1
ATOM 4229 O O . LYS A 1 529 ? 0.878 -3.807 -26.558 1.00 76.81 529 LYS A O 1
ATOM 4234 N N . GLN A 1 530 ? 3.088 -3.580 -26.867 1.00 82.56 530 GLN A N 1
ATOM 4235 C CA . GLN A 1 530 ? 2.950 -2.672 -28.017 1.00 82.56 530 GLN A CA 1
ATOM 4236 C C . GLN A 1 530 ? 2.913 -3.448 -29.328 1.00 82.56 530 GLN A C 1
ATOM 4238 O O . GLN A 1 530 ? 2.146 -3.121 -30.235 1.00 82.56 530 GLN A O 1
ATOM 4243 N N . MET A 1 531 ? 3.694 -4.520 -29.387 1.00 83.31 531 MET A N 1
ATOM 4244 C CA . MET A 1 531 ? 3.832 -5.340 -30.576 1.00 83.31 531 MET A CA 1
ATOM 4245 C C . MET A 1 531 ? 2.511 -5.987 -30.991 1.00 83.31 531 MET A C 1
ATOM 4247 O O . MET A 1 531 ? 2.130 -5.909 -32.155 1.00 83.31 531 MET A O 1
ATOM 4251 N N . VAL A 1 532 ? 1.750 -6.533 -30.038 1.00 87.31 532 VAL A N 1
ATOM 4252 C CA . VAL A 1 532 ? 0.457 -7.181 -30.324 1.00 87.31 532 VAL A CA 1
ATOM 4253 C C . VAL A 1 532 ? -0.535 -6.205 -30.973 1.00 87.31 532 VAL A C 1
ATOM 4255 O O . VAL A 1 532 ? -1.262 -6.578 -31.891 1.00 87.31 532 VAL A O 1
ATOM 4258 N N . VAL A 1 533 ? -0.532 -4.930 -30.570 1.00 88.06 533 VAL A N 1
ATOM 4259 C CA . VAL A 1 533 ? -1.386 -3.904 -31.191 1.00 88.06 533 VAL A CA 1
ATOM 4260 C C . VAL A 1 533 ? -0.912 -3.598 -32.612 1.00 88.06 533 VAL A C 1
ATOM 4262 O O . VAL A 1 533 ? -1.719 -3.605 -33.538 1.00 88.06 533 VAL A O 1
ATOM 4265 N N . TYR A 1 534 ? 0.391 -3.391 -32.821 1.00 88.75 534 TYR A N 1
ATOM 4266 C CA . TYR A 1 534 ? 0.929 -3.072 -34.147 1.00 88.75 534 TYR A CA 1
ATOM 4267 C C . TYR A 1 534 ? 0.792 -4.216 -35.153 1.00 88.75 534 TYR A C 1
ATOM 4269 O O . TYR A 1 534 ? 0.497 -3.966 -36.327 1.00 88.75 534 TYR A O 1
ATOM 4277 N N . VAL A 1 535 ? 0.983 -5.459 -34.710 1.00 88.69 535 VAL A N 1
ATOM 4278 C CA . VAL A 1 535 ? 0.769 -6.654 -35.532 1.00 88.69 535 VAL A CA 1
ATOM 4279 C C . VAL A 1 535 ? -0.709 -6.765 -35.895 1.00 88.69 535 VAL A C 1
ATOM 4281 O O . VAL A 1 535 ? -1.034 -6.889 -37.071 1.00 88.69 535 VAL A O 1
ATOM 4284 N N . LEU A 1 536 ? -1.627 -6.599 -34.941 1.00 90.50 536 LEU A N 1
ATOM 4285 C CA . LEU A 1 536 ? -3.058 -6.660 -35.239 1.00 90.50 536 LEU A CA 1
ATOM 4286 C C . LEU A 1 536 ? -3.521 -5.530 -36.182 1.00 90.50 536 LEU A C 1
ATOM 4288 O O . LEU A 1 536 ? -4.314 -5.762 -37.097 1.00 90.50 536 LEU A O 1
ATOM 4292 N N . GLU A 1 537 ? -3.004 -4.310 -36.024 1.00 89.38 537 GLU A N 1
ATOM 4293 C CA . GLU A 1 537 ? -3.272 -3.205 -36.955 1.00 89.38 537 GLU A CA 1
ATOM 4294 C C . GLU A 1 537 ? -2.737 -3.460 -38.365 1.00 89.38 537 GLU A C 1
ATOM 4296 O O . GLU A 1 537 ? -3.407 -3.149 -39.349 1.00 89.38 537 GLU A O 1
ATOM 4301 N N . SER A 1 538 ? -1.518 -3.988 -38.476 1.00 89.75 538 SER A N 1
ATOM 4302 C CA . SER A 1 538 ? -0.915 -4.272 -39.782 1.00 89.75 538 SER A CA 1
ATOM 4303 C C . SER A 1 538 ? -1.643 -5.414 -40.487 1.00 89.75 538 SER A C 1
ATOM 4305 O O . SER A 1 538 ? -1.964 -5.278 -41.665 1.00 89.75 538 SER A O 1
ATOM 4307 N N . VAL A 1 539 ? -2.028 -6.471 -39.762 1.00 89.56 539 VAL A N 1
ATOM 4308 C CA . VAL A 1 539 ? -2.849 -7.568 -40.300 1.00 89.56 539 VAL A CA 1
ATOM 4309 C C . VAL A 1 539 ? -4.208 -7.049 -40.775 1.00 89.56 539 VAL A C 1
ATOM 4311 O O . VAL A 1 539 ? -4.607 -7.299 -41.911 1.00 89.56 539 VAL A O 1
ATOM 4314 N N . THR A 1 540 ? -4.922 -6.275 -39.953 1.00 88.50 540 THR A N 1
ATOM 4315 C CA . THR A 1 540 ? -6.241 -5.732 -40.334 1.00 88.50 540 THR A CA 1
ATOM 4316 C C . THR A 1 540 ? -6.165 -4.799 -41.543 1.00 88.50 540 THR A C 1
ATOM 4318 O O . THR A 1 540 ? -7.011 -4.867 -42.438 1.00 88.50 540 THR A O 1
ATOM 4321 N N . ARG A 1 541 ? -5.123 -3.968 -41.630 1.00 88.75 541 ARG A N 1
ATOM 4322 C CA . ARG A 1 541 ? -4.897 -3.074 -42.772 1.00 88.75 541 ARG A CA 1
ATOM 4323 C C . ARG A 1 541 ? -4.475 -3.826 -44.034 1.00 88.75 541 ARG A C 1
ATOM 4325 O O . ARG A 1 541 ? -4.918 -3.448 -45.118 1.00 88.75 541 ARG A O 1
ATOM 4332 N N . ALA A 1 542 ? -3.677 -4.883 -43.907 1.00 88.69 542 ALA A N 1
ATOM 4333 C CA . ALA A 1 542 ? -3.287 -5.759 -45.011 1.00 88.69 542 ALA A CA 1
ATOM 4334 C C . ALA A 1 542 ? -4.477 -6.552 -45.579 1.00 88.69 542 ALA A C 1
ATOM 4336 O O . ALA A 1 542 ? -4.619 -6.666 -46.794 1.00 88.69 542 ALA A O 1
ATOM 4337 N N . ILE A 1 543 ? -5.387 -7.033 -44.723 1.00 86.88 543 ILE A N 1
ATOM 4338 C CA . ILE A 1 543 ? -6.638 -7.674 -45.166 1.00 86.88 543 ILE A CA 1
ATOM 4339 C C . ILE A 1 543 ? -7.451 -6.705 -46.031 1.00 86.88 543 ILE A C 1
ATOM 4341 O O . ILE A 1 543 ? -7.911 -7.063 -47.117 1.00 86.88 543 ILE A O 1
ATOM 4345 N N . LEU A 1 544 ? -7.609 -5.462 -45.569 1.00 85.38 544 LEU A N 1
ATOM 4346 C CA . LEU A 1 544 ? -8.362 -4.442 -46.294 1.00 85.38 544 LEU A CA 1
ATOM 4347 C C . LEU A 1 544 ? -7.679 -4.028 -47.595 1.00 85.38 544 LEU A C 1
ATOM 4349 O O . LEU A 1 544 ? -8.353 -3.925 -48.618 1.00 85.38 544 LEU A O 1
ATOM 4353 N N . SER A 1 545 ? -6.359 -3.816 -47.589 1.00 87.75 545 SER A N 1
ATOM 4354 C CA . SER A 1 545 ? -5.627 -3.453 -48.805 1.00 87.75 545 SER A CA 1
ATOM 4355 C C . SER A 1 545 ? -5.715 -4.563 -49.853 1.00 87.75 545 SER A C 1
ATOM 4357 O O . SER A 1 545 ? -5.984 -4.272 -51.020 1.00 87.75 545 SER A O 1
ATOM 4359 N N . HIS A 1 546 ? -5.601 -5.828 -49.436 1.00 86.94 546 HIS A N 1
ATOM 4360 C CA . HIS A 1 546 ? -5.744 -6.983 -50.314 1.00 86.94 546 HIS A CA 1
ATOM 4361 C C . HIS A 1 546 ? -7.156 -7.079 -50.910 1.00 86.94 546 HIS A C 1
ATOM 4363 O O . HIS A 1 546 ? -7.311 -7.234 -52.124 1.00 86.94 546 HIS A O 1
ATOM 4369 N N . GLN A 1 547 ? -8.197 -6.920 -50.087 1.00 84.06 547 GLN A N 1
ATOM 4370 C CA . GLN A 1 547 ? -9.586 -6.953 -50.553 1.00 84.06 547 GLN A CA 1
ATOM 4371 C C . GLN A 1 547 ? -9.903 -5.802 -51.513 1.00 84.06 547 GLN A C 1
ATOM 4373 O O . GLN A 1 547 ? -10.481 -6.030 -52.574 1.00 84.06 547 GLN A O 1
ATOM 4378 N N . VAL A 1 548 ? -9.465 -4.578 -51.205 1.00 83.88 548 VAL A N 1
ATOM 4379 C CA . VAL A 1 548 ? -9.655 -3.408 -52.076 1.00 83.88 548 VAL A CA 1
ATOM 4380 C C . VAL A 1 548 ? -8.896 -3.565 -53.398 1.00 83.88 548 VAL A C 1
ATOM 4382 O O . VAL A 1 548 ? -9.441 -3.243 -54.455 1.00 83.88 548 VAL A O 1
ATOM 4385 N N . ALA A 1 549 ? -7.666 -4.087 -53.377 1.00 83.31 549 ALA A N 1
ATOM 4386 C CA . ALA A 1 549 ? -6.892 -4.348 -54.591 1.00 83.31 549 ALA A CA 1
ATOM 4387 C C . ALA A 1 549 ? -7.583 -5.384 -55.494 1.00 83.31 549 ALA A C 1
ATOM 4389 O O . ALA A 1 549 ? -7.725 -5.166 -56.699 1.00 83.31 549 ALA A O 1
ATOM 4390 N N . LYS A 1 550 ? -8.092 -6.471 -54.904 1.00 82.19 550 LYS A N 1
ATOM 4391 C CA . LYS A 1 550 ? -8.822 -7.520 -55.626 1.00 82.19 550 LYS A CA 1
ATOM 4392 C C . LYS A 1 550 ? -10.171 -7.030 -56.165 1.00 82.19 550 LYS A C 1
ATOM 4394 O O . LYS A 1 550 ? -10.563 -7.411 -57.265 1.00 82.19 550 LYS A O 1
ATOM 4399 N N . ALA A 1 551 ? -10.852 -6.141 -55.441 1.00 79.88 551 ALA A N 1
ATOM 4400 C CA . ALA A 1 551 ? -12.069 -5.476 -55.908 1.00 79.88 551 ALA A CA 1
ATOM 4401 C C . ALA A 1 551 ? -11.833 -4.635 -57.161 1.00 79.88 551 ALA A C 1
ATOM 4403 O O . ALA A 1 551 ? -12.580 -4.744 -58.131 1.00 79.88 551 ALA A O 1
ATOM 4404 N N . ARG A 1 552 ? -10.768 -3.819 -57.137 1.00 80.62 552 ARG A N 1
ATOM 4405 C CA . ARG A 1 552 ? -10.381 -2.945 -58.250 1.00 80.62 552 ARG A CA 1
ATOM 4406 C C . ARG A 1 552 ? -10.035 -3.754 -59.494 1.00 80.62 552 ARG A C 1
ATOM 4408 O O . ARG A 1 552 ? -10.479 -3.394 -60.576 1.00 80.62 552 ARG A O 1
ATOM 4415 N N . ALA A 1 553 ? -9.325 -4.872 -59.332 1.00 80.94 553 ALA A N 1
ATOM 4416 C CA . ALA A 1 553 ? -9.020 -5.788 -60.432 1.00 80.94 553 ALA A CA 1
ATOM 4417 C C . ALA A 1 553 ? -10.281 -6.387 -61.087 1.00 80.94 553 ALA A C 1
ATOM 4419 O O . ALA A 1 553 ? -10.276 -6.688 -62.275 1.00 80.94 553 ALA A O 1
ATOM 4420 N N . LEU A 1 554 ? -11.371 -6.525 -60.325 1.00 77.94 554 LEU A N 1
ATOM 4421 C CA . LEU A 1 554 ? -12.664 -7.037 -60.790 1.00 77.94 554 LEU A CA 1
ATOM 4422 C C . LEU A 1 554 ? -13.691 -5.928 -61.079 1.00 77.94 554 LEU A C 1
ATOM 4424 O O . LEU A 1 554 ? -14.870 -6.227 -61.265 1.00 77.94 554 LEU A O 1
ATOM 4428 N N . ASN A 1 555 ? -13.261 -4.662 -61.097 1.00 78.50 555 ASN A N 1
ATOM 4429 C CA . ASN A 1 555 ? -14.098 -3.475 -61.292 1.00 78.50 555 ASN A CA 1
ATOM 4430 C C . ASN A 1 555 ? -15.335 -3.412 -60.365 1.00 78.50 555 ASN A C 1
ATOM 4432 O O . ASN A 1 555 ? -16.420 -2.992 -60.766 1.00 78.50 555 ASN A O 1
ATOM 4436 N N . ARG A 1 556 ? -15.182 -3.859 -59.111 1.00 75.62 556 ARG A N 1
ATOM 4437 C CA . ARG A 1 556 ? -16.208 -3.786 -58.058 1.00 75.62 556 ARG A CA 1
ATOM 4438 C C . ARG A 1 556 ? -15.805 -2.776 -56.986 1.00 75.62 556 ARG A C 1
ATOM 4440 O O . ARG A 1 556 ? -14.632 -2.671 -56.632 1.00 75.62 556 ARG A O 1
ATOM 4447 N N . GLN A 1 557 ? -16.784 -2.073 -56.420 1.00 68.75 557 GLN A N 1
ATOM 4448 C CA . GLN A 1 557 ? -16.594 -1.275 -55.206 1.00 68.75 557 GLN A CA 1
ATOM 4449 C C . GLN A 1 557 ? -16.962 -2.122 -53.980 1.00 68.75 557 GLN A C 1
ATOM 4451 O O . GLN A 1 557 ? -18.061 -2.666 -53.925 1.00 68.75 557 GLN A O 1
ATOM 4456 N N . ILE A 1 558 ? -16.056 -2.242 -53.000 1.00 67.62 558 ILE A N 1
ATOM 4457 C CA . ILE A 1 558 ? -16.360 -2.841 -51.687 1.00 67.62 558 ILE A CA 1
ATOM 4458 C C . ILE A 1 558 ? -16.372 -1.732 -50.636 1.00 67.62 558 ILE A C 1
ATOM 4460 O O . ILE A 1 558 ? -15.464 -0.902 -50.601 1.00 67.62 558 ILE A O 1
ATOM 4464 N N . ALA A 1 559 ? -17.346 -1.781 -49.729 1.00 63.50 559 ALA A N 1
ATOM 4465 C CA . ALA A 1 559 ? -17.429 -0.946 -48.532 1.00 63.50 559 ALA A CA 1
ATOM 4466 C C . ALA A 1 559 ? -16.711 -1.570 -47.311 1.00 63.50 559 ALA A C 1
ATOM 4468 O O . ALA A 1 559 ? -17.223 -1.519 -46.198 1.00 63.50 559 ALA A O 1
ATOM 4469 N N . ALA A 1 560 ? -15.553 -2.215 -47.500 1.00 72.12 560 ALA A N 1
ATOM 4470 C CA . ALA A 1 560 ? -14.820 -2.815 -46.383 1.00 72.12 560 ALA A CA 1
ATOM 4471 C C . ALA A 1 560 ? -14.215 -1.705 -45.508 1.00 72.12 560 ALA A C 1
ATOM 4473 O O . ALA A 1 560 ? -13.498 -0.837 -46.015 1.00 72.12 560 ALA A O 1
ATOM 4474 N N . ARG A 1 561 ? -14.509 -1.714 -44.203 1.00 75.06 561 ARG A N 1
ATOM 4475 C CA . ARG A 1 561 ? -14.134 -0.629 -43.284 1.00 75.06 561 ARG A CA 1
ATOM 4476 C C . ARG A 1 561 ? -13.677 -1.170 -41.930 1.00 75.06 561 ARG A C 1
ATOM 4478 O O . ARG A 1 561 ? -14.201 -2.155 -41.418 1.00 75.06 561 ARG A O 1
ATOM 4485 N N . ILE A 1 562 ? -12.705 -0.484 -41.327 1.00 75.69 562 ILE A N 1
ATOM 4486 C CA . ILE A 1 562 ? -12.329 -0.688 -39.922 1.00 75.69 562 ILE A CA 1
ATOM 4487 C C . ILE A 1 562 ? -13.406 -0.033 -39.052 1.00 75.69 562 ILE A C 1
ATOM 4489 O O . ILE A 1 562 ? -13.557 1.190 -39.084 1.00 75.69 562 ILE A O 1
ATOM 4493 N N . VAL A 1 563 ? -14.156 -0.840 -38.300 1.00 71.62 563 VAL A N 1
ATOM 4494 C CA . VAL A 1 563 ? -15.212 -0.370 -37.384 1.00 71.62 563 VAL A CA 1
ATOM 4495 C C . VAL A 1 563 ? -14.601 0.048 -36.050 1.00 71.62 563 VAL A C 1
ATOM 4497 O O . VAL A 1 563 ? -14.958 1.089 -35.504 1.00 71.62 563 VAL A O 1
ATOM 4500 N N . LYS A 1 564 ? -13.628 -0.727 -35.557 1.00 74.12 564 LYS A N 1
ATOM 4501 C CA . LYS A 1 564 ? -12.863 -0.420 -34.346 1.00 74.12 564 LYS A CA 1
ATOM 4502 C C . LYS A 1 564 ? -11.387 -0.713 -34.590 1.00 74.12 564 LYS A C 1
ATOM 4504 O O . LYS A 1 564 ? -11.028 -1.837 -34.943 1.00 74.12 564 LYS A O 1
ATOM 4509 N N . THR A 1 565 ? -10.540 0.301 -34.415 1.00 75.44 565 THR A N 1
ATOM 4510 C CA . THR A 1 565 ? -9.078 0.156 -34.483 1.00 75.44 565 THR A CA 1
ATOM 4511 C C . THR A 1 565 ? -8.591 -0.785 -33.386 1.00 75.44 565 THR A C 1
ATOM 4513 O O . THR A 1 565 ? -9.250 -0.908 -32.351 1.00 75.44 565 THR A O 1
ATOM 4516 N N . ALA A 1 566 ? -7.452 -1.450 -33.604 1.00 74.06 566 ALA A N 1
ATOM 4517 C CA . ALA A 1 566 ? -6.902 -2.400 -32.644 1.00 74.06 566 ALA A CA 1
ATOM 4518 C C . ALA A 1 566 ? -6.773 -1.736 -31.268 1.00 74.06 566 ALA A C 1
ATOM 4520 O O . ALA A 1 566 ? -5.985 -0.815 -31.068 1.00 74.06 566 ALA A O 1
ATOM 4521 N N . THR A 1 567 ? -7.612 -2.167 -30.333 1.00 66.00 567 THR A N 1
ATOM 4522 C CA . THR A 1 567 ? -7.664 -1.609 -28.989 1.00 66.00 567 THR A CA 1
ATOM 4523 C C . THR A 1 567 ? -7.231 -2.699 -28.027 1.00 66.00 567 THR A C 1
ATOM 4525 O O . THR A 1 567 ? -7.688 -3.840 -28.086 1.00 66.00 567 THR A O 1
ATOM 4528 N N . ARG A 1 568 ? -6.288 -2.348 -27.162 1.00 73.69 568 ARG A N 1
ATOM 4529 C CA . ARG A 1 568 ? -5.770 -3.227 -26.119 1.00 73.69 568 ARG A CA 1
ATOM 4530 C C . ARG A 1 568 ? -6.779 -3.316 -24.977 1.00 73.69 568 ARG A C 1
ATOM 4532 O O . ARG A 1 568 ? -7.321 -2.286 -24.571 1.00 73.69 568 ARG A O 1
ATOM 4539 N N . ASP A 1 569 ? -6.927 -4.495 -24.387 1.00 67.25 569 ASP A N 1
ATOM 4540 C CA . ASP A 1 569 ? -7.643 -4.619 -23.119 1.00 67.25 569 ASP A CA 1
ATOM 4541 C C . ASP A 1 569 ? -6.866 -3.985 -21.954 1.00 67.25 569 ASP A C 1
ATOM 4543 O O . ASP A 1 569 ? -5.633 -3.914 -21.939 1.00 67.25 569 ASP A O 1
ATOM 4547 N N . ALA A 1 570 ? -7.598 -3.469 -20.966 1.00 53.97 570 ALA A N 1
ATOM 4548 C CA . ALA A 1 570 ? -7.014 -2.721 -19.853 1.00 53.97 570 ALA A CA 1
ATOM 4549 C C . ALA A 1 570 ? -6.133 -3.589 -18.934 1.00 53.97 570 ALA A C 1
ATOM 4551 O O . ALA A 1 570 ? -5.212 -3.061 -18.307 1.00 53.97 570 ALA A O 1
ATOM 4552 N N . GLN A 1 571 ? -6.376 -4.903 -18.889 1.00 57.56 571 GLN A N 1
ATOM 4553 C CA . GLN A 1 571 ? -5.696 -5.857 -18.012 1.00 57.56 571 GLN A CA 1
ATOM 4554 C C . GLN A 1 571 ? -5.124 -7.041 -18.819 1.00 57.56 571 GLN A C 1
ATOM 4556 O O . GLN A 1 571 ? -5.754 -7.468 -19.789 1.00 57.56 571 GLN A O 1
ATOM 4561 N N . PRO A 1 572 ? -3.934 -7.564 -18.457 1.00 64.00 572 PRO A N 1
ATOM 4562 C CA . PRO A 1 572 ? -3.413 -8.806 -19.025 1.00 64.00 572 PRO A CA 1
ATOM 4563 C C . PRO A 1 572 ? -4.323 -9.972 -18.616 1.00 64.00 572 PRO A C 1
ATOM 4565 O O . PRO A 1 572 ? -4.719 -10.072 -17.458 1.00 64.00 572 PRO A O 1
ATOM 4568 N N . LEU A 1 573 ? -4.680 -10.833 -19.570 1.00 59.25 573 LEU A N 1
ATOM 4569 C CA . LEU A 1 573 ? -5.709 -11.860 -19.361 1.00 59.25 573 LEU A CA 1
ATOM 4570 C C . LEU A 1 573 ? -5.227 -13.001 -18.450 1.00 59.25 573 LEU A C 1
ATOM 4572 O O . LEU A 1 573 ? -6.028 -13.635 -17.772 1.00 59.25 573 LEU A O 1
ATOM 4576 N N . GLU A 1 574 ? -3.918 -13.262 -18.437 1.00 60.34 574 GLU A N 1
ATOM 4577 C CA . GLU A 1 574 ? -3.314 -14.356 -17.682 1.00 60.34 574 GLU A CA 1
ATOM 4578 C C . GLU A 1 574 ? -2.174 -13.816 -16.806 1.00 60.34 574 GLU A C 1
ATOM 4580 O O . GLU A 1 574 ? -1.002 -13.808 -17.188 1.00 60.34 574 GLU A O 1
ATOM 4585 N N . ASP A 1 575 ? -2.518 -13.317 -15.614 1.00 61.88 575 ASP A N 1
ATOM 4586 C CA . ASP A 1 575 ? -1.526 -12.871 -14.636 1.00 61.88 575 ASP A CA 1
ATOM 4587 C C . ASP A 1 575 ? -0.989 -14.057 -13.817 1.00 61.88 575 ASP A C 1
ATOM 4589 O O . ASP A 1 575 ? -1.241 -14.222 -12.620 1.00 61.88 575 ASP A O 1
ATOM 4593 N N . LYS A 1 576 ? -0.207 -14.918 -14.483 1.00 70.50 576 LYS A N 1
ATOM 4594 C CA . LYS A 1 576 ? 0.511 -16.030 -13.836 1.00 70.50 576 LYS A CA 1
ATOM 4595 C C . LYS A 1 576 ? 1.513 -15.554 -12.776 1.00 70.50 576 LYS A C 1
ATOM 4597 O O . LYS A 1 576 ? 2.043 -16.388 -12.047 1.00 70.50 576 LYS A O 1
ATOM 4602 N N . ARG A 1 577 ? 1.769 -14.243 -12.642 1.00 73.00 577 ARG A N 1
ATOM 4603 C CA . ARG A 1 577 ? 2.725 -13.691 -11.667 1.00 73.00 577 ARG A CA 1
ATOM 4604 C C . ARG A 1 577 ? 2.286 -13.975 -10.243 1.00 73.00 577 ARG A C 1
ATOM 4606 O O . ARG A 1 577 ? 3.118 -14.374 -9.440 1.00 73.00 577 ARG A O 1
ATOM 4613 N N . ILE A 1 578 ? 0.997 -13.815 -9.941 1.00 77.38 578 ILE A N 1
ATOM 4614 C CA . ILE A 1 578 ? 0.469 -14.041 -8.588 1.00 77.38 578 ILE A CA 1
ATOM 4615 C C . ILE A 1 578 ? 0.486 -15.536 -8.258 1.00 77.38 578 ILE A C 1
ATOM 4617 O O . ILE A 1 578 ? 0.904 -15.920 -7.169 1.00 77.38 578 ILE A O 1
ATOM 4621 N N . ALA A 1 579 ? 0.105 -16.389 -9.213 1.00 79.38 579 ALA A N 1
ATOM 4622 C CA . ALA A 1 579 ? 0.143 -17.839 -9.038 1.00 79.38 579 ALA A CA 1
ATOM 4623 C C . ALA A 1 579 ? 1.577 -18.352 -8.817 1.00 79.38 579 ALA A C 1
ATOM 4625 O O . ALA A 1 579 ? 1.826 -19.123 -7.892 1.00 79.38 579 ALA A O 1
ATOM 4626 N N . LEU A 1 580 ? 2.535 -17.878 -9.617 1.00 81.25 580 LEU A N 1
ATOM 4627 C CA . LEU A 1 580 ? 3.938 -18.283 -9.531 1.00 81.25 580 LEU A CA 1
ATOM 4628 C C . LEU A 1 580 ? 4.617 -17.700 -8.277 1.00 81.25 580 LEU A C 1
ATOM 4630 O O . LEU A 1 580 ? 5.355 -18.406 -7.595 1.00 81.25 580 LEU A O 1
ATOM 4634 N N . ALA A 1 581 ? 4.295 -16.459 -7.897 1.00 80.94 581 ALA A N 1
ATOM 4635 C CA . ALA A 1 581 ? 4.717 -15.874 -6.622 1.00 80.94 581 ALA A CA 1
ATOM 4636 C C . ALA A 1 581 ? 4.139 -16.631 -5.414 1.00 80.94 581 ALA A C 1
ATOM 4638 O O . ALA A 1 581 ? 4.837 -16.817 -4.419 1.00 80.94 581 ALA A O 1
ATOM 4639 N N . MET A 1 582 ? 2.895 -17.114 -5.482 1.00 83.12 582 MET A N 1
ATOM 4640 C CA . MET A 1 582 ? 2.343 -17.973 -4.431 1.00 83.12 582 MET A CA 1
ATOM 4641 C C . MET A 1 582 ? 3.069 -19.319 -4.358 1.00 83.12 582 MET A C 1
ATOM 4643 O O . MET A 1 582 ? 3.413 -19.756 -3.263 1.00 83.12 582 MET A O 1
ATOM 4647 N N . GLN A 1 583 ? 3.367 -19.952 -5.495 1.00 85.69 583 GLN A N 1
ATOM 4648 C CA . GLN A 1 583 ? 4.108 -21.218 -5.521 1.00 85.69 583 GLN A CA 1
ATOM 4649 C C . GLN A 1 583 ? 5.516 -21.079 -4.923 1.00 85.69 583 GLN A C 1
ATOM 4651 O O . GLN A 1 583 ? 5.913 -21.906 -4.101 1.00 85.69 583 GLN A O 1
ATOM 4656 N N . ILE A 1 584 ? 6.247 -20.013 -5.271 1.00 86.00 584 ILE A N 1
ATOM 4657 C CA . ILE A 1 584 ? 7.572 -19.726 -4.696 1.00 86.00 584 ILE A CA 1
ATOM 4658 C C . ILE A 1 584 ? 7.466 -19.469 -3.186 1.00 86.00 584 ILE A C 1
ATOM 4660 O O . ILE A 1 584 ? 8.273 -19.987 -2.415 1.00 86.00 584 ILE A O 1
ATOM 4664 N N . PHE A 1 585 ? 6.454 -18.718 -2.746 1.00 88.31 585 PHE A N 1
ATOM 4665 C CA . PHE A 1 585 ? 6.265 -18.374 -1.337 1.00 88.31 585 PHE A CA 1
ATOM 4666 C C . PHE A 1 585 ? 5.953 -19.607 -0.483 1.00 88.31 585 PHE A C 1
ATOM 4668 O O . PHE A 1 585 ? 6.590 -19.825 0.547 1.00 88.31 585 PHE A O 1
ATOM 4675 N N . VAL A 1 586 ? 5.026 -20.454 -0.941 1.00 87.12 586 VAL A N 1
ATOM 4676 C CA . VAL A 1 586 ? 4.676 -21.713 -0.265 1.00 87.12 586 VAL A CA 1
ATOM 4677 C C . VAL A 1 586 ? 5.880 -22.655 -0.216 1.00 87.12 586 VAL A C 1
ATOM 4679 O O . VAL A 1 586 ? 6.154 -23.242 0.831 1.00 87.12 586 VAL A O 1
ATOM 4682 N N . GLY A 1 587 ? 6.646 -22.752 -1.309 1.00 88.75 587 GLY A N 1
ATOM 4683 C CA . GLY A 1 587 ? 7.886 -23.529 -1.338 1.00 88.75 587 GLY A CA 1
ATOM 4684 C C . GLY A 1 587 ? 8.917 -23.040 -0.314 1.00 88.75 587 GLY A C 1
ATOM 4685 O O . GLY A 1 587 ? 9.518 -23.848 0.394 1.00 88.75 587 GLY A O 1
ATOM 4686 N N . ALA A 1 588 ? 9.077 -21.722 -0.176 1.00 87.88 588 ALA A N 1
ATOM 4687 C CA . ALA A 1 588 ? 10.010 -21.123 0.774 1.00 87.88 588 ALA A CA 1
ATOM 4688 C C . ALA A 1 588 ? 9.579 -21.312 2.243 1.00 87.88 588 ALA A C 1
ATOM 4690 O O . ALA A 1 588 ? 10.426 -21.600 3.089 1.00 87.88 588 ALA A O 1
ATOM 4691 N N . ILE A 1 589 ? 8.277 -21.232 2.550 1.00 89.69 589 ILE A N 1
ATOM 4692 C CA . ILE A 1 589 ? 7.750 -21.535 3.894 1.00 89.69 589 ILE A CA 1
ATOM 4693 C C . ILE A 1 589 ? 7.992 -22.999 4.257 1.00 89.69 589 ILE A C 1
ATOM 4695 O O . ILE A 1 589 ? 8.478 -23.283 5.350 1.00 89.69 589 ILE A O 1
ATOM 4699 N N . MET A 1 590 ? 7.690 -23.932 3.349 1.00 89.31 590 MET A N 1
ATOM 4700 C CA . MET A 1 590 ? 7.914 -25.360 3.595 1.00 89.31 590 MET A CA 1
ATOM 4701 C C . MET A 1 590 ? 9.385 -25.650 3.901 1.00 89.31 590 MET A C 1
ATOM 4703 O O . MET A 1 590 ? 9.688 -26.375 4.847 1.00 89.31 590 MET A O 1
ATOM 4707 N N . LEU A 1 591 ? 10.307 -25.030 3.161 1.00 89.94 591 LEU A N 1
ATOM 4708 C CA . LEU A 1 591 ? 11.741 -25.177 3.400 1.00 89.94 591 LEU A CA 1
ATOM 4709 C C . LEU A 1 591 ? 12.165 -24.584 4.755 1.00 89.94 591 LEU A C 1
ATOM 4711 O O . LEU A 1 591 ? 12.961 -25.198 5.466 1.00 89.94 591 LEU A O 1
ATOM 4715 N N . ALA A 1 592 ? 11.593 -23.444 5.155 1.00 88.25 592 ALA A N 1
ATOM 4716 C CA . ALA A 1 592 ? 11.833 -22.845 6.468 1.00 88.25 592 ALA A CA 1
ATOM 4717 C C . ALA A 1 592 ? 11.309 -23.720 7.623 1.00 88.25 592 ALA A C 1
ATOM 4719 O O . ALA A 1 592 ? 11.995 -23.860 8.634 1.00 88.25 592 ALA A O 1
ATOM 4720 N N . ILE A 1 593 ? 10.140 -24.355 7.470 1.00 89.19 593 ILE A N 1
ATOM 4721 C CA . ILE A 1 593 ? 9.588 -25.294 8.463 1.00 89.19 593 ILE A CA 1
ATOM 4722 C C . ILE A 1 593 ? 10.498 -26.515 8.607 1.00 89.19 593 ILE A C 1
ATOM 4724 O O . ILE A 1 593 ? 10.814 -26.911 9.727 1.00 89.19 593 ILE A O 1
ATOM 4728 N N . VAL A 1 594 ? 10.962 -27.088 7.491 1.00 91.00 594 VAL A N 1
ATOM 4729 C CA . VAL A 1 594 ? 11.895 -28.225 7.512 1.00 91.00 594 VAL A CA 1
ATOM 4730 C C . VAL A 1 594 ? 13.204 -27.836 8.201 1.00 91.00 594 VAL A C 1
ATOM 4732 O O . VAL A 1 594 ? 13.663 -28.558 9.084 1.00 91.00 594 VAL A O 1
ATOM 4735 N N . ALA A 1 595 ? 13.775 -26.674 7.873 1.00 87.00 595 ALA A N 1
ATOM 4736 C CA . ALA A 1 595 ? 14.978 -26.173 8.535 1.00 87.00 595 ALA A CA 1
ATOM 4737 C C . ALA A 1 595 ? 14.758 -25.947 10.044 1.00 87.00 595 ALA A C 1
ATOM 4739 O O . ALA A 1 595 ? 15.588 -26.354 10.857 1.00 87.00 595 ALA A O 1
ATOM 4740 N N . GLY A 1 596 ? 13.619 -25.365 10.431 1.00 88.50 596 GLY A N 1
ATOM 4741 C CA . GLY A 1 596 ? 13.239 -25.172 11.831 1.00 88.50 596 GLY A CA 1
ATOM 4742 C C . GLY A 1 596 ? 13.087 -26.490 12.593 1.00 88.50 596 GLY A C 1
ATOM 4743 O O . GLY A 1 596 ? 13.584 -26.610 13.712 1.00 88.50 596 GLY A O 1
ATOM 4744 N N . ALA A 1 597 ? 12.477 -27.506 11.976 1.00 87.31 597 ALA A N 1
ATOM 4745 C CA . ALA A 1 597 ? 12.345 -28.841 12.557 1.00 87.31 597 ALA A CA 1
ATOM 4746 C C . ALA A 1 597 ? 13.708 -29.523 12.758 1.00 87.31 597 ALA A C 1
ATOM 4748 O O . ALA A 1 597 ? 13.931 -30.148 13.795 1.00 87.31 597 ALA A O 1
ATOM 4749 N N . VAL A 1 598 ? 14.641 -29.361 11.811 1.00 88.62 598 VAL A N 1
ATOM 4750 C CA . VAL A 1 598 ? 16.021 -29.860 11.945 1.00 88.62 598 VAL A CA 1
ATOM 4751 C C . VAL A 1 598 ? 16.734 -29.181 13.113 1.00 88.62 598 VAL A C 1
ATOM 4753 O O . VAL A 1 598 ? 17.304 -29.870 13.957 1.00 88.62 598 VAL A O 1
ATOM 4756 N N . VAL A 1 599 ? 16.661 -27.849 13.216 1.00 87.00 599 VAL A N 1
ATOM 4757 C CA . VAL A 1 599 ? 17.276 -27.098 14.325 1.00 87.00 599 VAL A CA 1
ATOM 4758 C C . VAL A 1 599 ? 16.670 -27.501 15.670 1.00 87.00 599 VAL A C 1
ATOM 4760 O O . VAL A 1 599 ? 17.406 -27.734 16.627 1.00 87.00 599 VAL A O 1
ATOM 4763 N N . TRP A 1 600 ? 15.346 -27.649 15.746 1.00 87.50 600 TRP A N 1
ATOM 4764 C CA . TRP A 1 600 ? 14.669 -28.116 16.957 1.00 87.50 600 TRP A CA 1
ATOM 4765 C C . TRP A 1 600 ? 15.106 -29.531 17.352 1.00 87.50 600 TRP A C 1
ATOM 4767 O O . TRP A 1 600 ? 15.386 -29.781 18.523 1.00 87.50 600 TRP A O 1
ATOM 4777 N N . PHE A 1 601 ? 15.233 -30.444 16.385 1.00 84.75 601 PHE A N 1
ATOM 4778 C CA . PHE A 1 601 ? 15.717 -31.799 16.641 1.00 84.75 601 PHE A CA 1
ATOM 4779 C C . PHE A 1 601 ? 17.170 -31.805 17.143 1.00 84.75 601 PHE A C 1
ATOM 4781 O O . PHE A 1 601 ? 17.497 -32.550 18.067 1.00 84.75 601 PHE A O 1
ATOM 4788 N N . MET A 1 602 ? 18.035 -30.943 16.595 1.00 81.00 602 MET A N 1
ATOM 4789 C CA . MET A 1 602 ? 19.414 -30.788 17.076 1.00 81.00 602 MET A CA 1
ATOM 4790 C C . MET A 1 602 ? 19.473 -30.212 18.496 1.00 81.00 602 MET A C 1
ATOM 4792 O O . MET A 1 602 ? 20.219 -30.731 19.322 1.00 81.00 602 MET A O 1
ATOM 4796 N N . LEU A 1 603 ? 18.665 -29.193 18.805 1.00 82.88 603 LEU A N 1
ATOM 4797 C CA . LEU A 1 603 ? 18.592 -28.601 20.146 1.00 82.88 603 LEU A CA 1
ATOM 4798 C C . LEU A 1 603 ? 18.057 -29.591 21.182 1.00 82.88 603 LEU A C 1
ATOM 4800 O O . LEU A 1 603 ? 18.626 -29.703 22.262 1.00 82.88 603 LEU A O 1
ATOM 4804 N N . ARG A 1 604 ? 17.015 -30.357 20.842 1.00 81.88 604 ARG A N 1
ATOM 4805 C CA . ARG A 1 604 ? 16.455 -31.387 21.728 1.00 81.88 604 ARG A CA 1
ATOM 4806 C C . ARG A 1 604 ? 17.449 -32.514 22.009 1.00 81.88 604 ARG A C 1
ATOM 4808 O O . ARG A 1 604 ? 17.482 -33.048 23.109 1.00 81.88 604 ARG A O 1
ATOM 4815 N N . ARG A 1 605 ? 18.268 -32.872 21.018 1.00 78.44 605 ARG A N 1
ATOM 4816 C CA . ARG A 1 605 ? 19.343 -33.855 21.195 1.00 78.44 605 ARG A CA 1
ATOM 4817 C C . ARG A 1 605 ? 20.501 -33.308 22.031 1.00 78.44 605 ARG A C 1
ATOM 4819 O O . ARG A 1 605 ? 21.173 -34.082 22.697 1.00 78.44 605 ARG A O 1
ATOM 4826 N N . ALA A 1 606 ? 20.749 -32.000 21.987 1.00 73.81 606 ALA A N 1
ATOM 4827 C CA . ALA A 1 606 ? 21.733 -31.362 22.852 1.00 73.81 606 ALA A CA 1
ATOM 4828 C C . ALA A 1 606 ? 21.228 -31.268 24.300 1.00 73.81 606 ALA A C 1
ATOM 4830 O O . ALA A 1 606 ? 21.998 -31.553 25.207 1.00 73.81 606 ALA A O 1
ATOM 4831 N N . SER A 1 607 ? 19.949 -30.939 24.523 1.00 73.38 607 SER A N 1
ATOM 4832 C CA . SER A 1 607 ? 19.387 -30.831 25.878 1.00 73.38 607 SER A CA 1
ATOM 4833 C C . SER A 1 607 ? 19.344 -32.171 26.608 1.00 73.38 607 SER A C 1
ATOM 4835 O O . SER A 1 607 ? 19.698 -32.218 27.776 1.00 73.38 607 SER A O 1
ATOM 4837 N N . SER A 1 608 ? 19.033 -33.274 25.915 1.00 68.62 608 SER A N 1
ATOM 4838 C CA . SER A 1 608 ? 19.039 -34.603 26.542 1.00 68.62 608 SER A CA 1
ATOM 4839 C C . SER A 1 608 ? 20.413 -35.013 27.084 1.00 68.62 608 SER A C 1
ATOM 4841 O O . SER A 1 608 ? 20.483 -35.777 28.029 1.00 68.62 608 SER A O 1
ATOM 4843 N N . VAL A 1 609 ? 21.508 -34.498 26.512 1.00 66.44 609 VAL A N 1
ATOM 4844 C CA . VAL A 1 609 ? 22.871 -34.768 27.010 1.00 66.44 609 VAL A CA 1
ATOM 4845 C C . VAL A 1 609 ? 23.168 -33.998 28.303 1.00 66.44 609 VAL A C 1
ATOM 4847 O O . VAL A 1 609 ? 24.014 -34.426 29.079 1.00 66.44 609 VAL A O 1
ATOM 4850 N N . PHE A 1 610 ? 22.487 -32.874 28.543 1.00 55.06 610 PHE A N 1
ATOM 4851 C CA . PHE A 1 610 ? 22.624 -32.100 29.779 1.00 55.06 610 PHE A CA 1
ATOM 4852 C C . PHE A 1 610 ? 21.705 -32.617 30.890 1.00 55.06 610 PHE A C 1
ATOM 4854 O O . PHE A 1 610 ? 22.144 -32.678 32.034 1.00 55.06 610 PHE A O 1
ATOM 4861 N N . ASP A 1 611 ? 20.490 -33.057 30.550 1.00 61.50 611 ASP A N 1
ATOM 4862 C CA . ASP A 1 611 ? 19.555 -33.639 31.524 1.00 61.50 611 ASP A CA 1
ATOM 4863 C C . ASP A 1 611 ? 20.119 -34.933 32.150 1.00 61.50 611 ASP A C 1
ATOM 4865 O O . ASP A 1 611 ? 19.948 -35.162 33.345 1.00 61.50 611 ASP A O 1
ATOM 4869 N N . ASP A 1 612 ? 20.872 -35.729 31.378 1.00 58.41 612 ASP A N 1
ATOM 4870 C CA . ASP A 1 612 ? 21.549 -36.941 31.869 1.00 58.41 612 ASP A CA 1
ATOM 4871 C C . ASP A 1 612 ? 22.728 -36.634 32.829 1.00 58.41 612 ASP A C 1
ATOM 4873 O O . ASP A 1 612 ? 23.104 -37.485 33.633 1.00 58.41 612 ASP A O 1
ATOM 4877 N N . LEU A 1 613 ? 23.318 -35.430 32.774 1.00 53.81 613 LEU A N 1
ATOM 4878 C CA . LEU A 1 613 ? 24.425 -35.010 33.653 1.00 53.81 613 LEU A CA 1
ATOM 4879 C C . LEU A 1 613 ? 23.933 -34.419 34.984 1.00 53.81 613 LEU A C 1
ATOM 4881 O O . LEU A 1 613 ? 24.613 -34.542 35.998 1.00 53.81 613 LEU A O 1
ATOM 4885 N N . GLU A 1 614 ? 22.761 -33.783 34.997 1.00 49.69 614 GLU A N 1
ATOM 4886 C CA . GLU A 1 614 ? 22.216 -33.122 36.190 1.00 49.69 614 GLU A CA 1
ATOM 4887 C C . GLU A 1 614 ? 21.517 -34.117 37.139 1.00 49.69 614 GLU A C 1
ATOM 4889 O O . GLU A 1 614 ? 21.497 -33.911 38.354 1.00 49.69 614 GLU A O 1
ATOM 4894 N N . SER A 1 615 ? 21.012 -35.246 36.620 1.00 54.88 615 SER A N 1
ATOM 4895 C CA . SER A 1 615 ? 20.409 -36.301 37.446 1.00 54.88 615 SER A CA 1
ATOM 4896 C C . SER A 1 615 ? 21.419 -37.149 38.231 1.00 54.88 615 SER A C 1
ATOM 4898 O O . SER A 1 615 ? 21.074 -37.636 39.307 1.00 54.88 615 SER A O 1
ATOM 4900 N N . ASP A 1 616 ? 22.650 -37.321 37.738 1.00 51.97 616 ASP A N 1
ATOM 4901 C CA . ASP A 1 616 ? 23.664 -38.147 38.418 1.00 51.97 616 ASP A CA 1
ATOM 4902 C C . ASP A 1 616 ? 24.301 -37.411 39.615 1.00 51.97 616 ASP A C 1
ATOM 4904 O O . ASP A 1 616 ? 24.491 -38.010 40.671 1.00 51.97 616 ASP A O 1
ATOM 4908 N N . ASP A 1 617 ? 24.538 -36.097 39.526 1.00 51.91 617 ASP A N 1
ATOM 4909 C CA . ASP A 1 617 ? 25.193 -35.337 40.607 1.00 51.91 617 ASP A CA 1
ATOM 4910 C C . ASP A 1 617 ? 24.257 -34.984 41.785 1.00 51.91 617 ASP A C 1
ATOM 4912 O O . ASP A 1 617 ? 24.711 -34.853 42.926 1.00 51.91 617 ASP A O 1
ATOM 4916 N N . LEU A 1 618 ? 22.942 -34.861 41.560 1.00 48.56 618 LEU A N 1
ATOM 4917 C CA . LEU A 1 618 ? 21.986 -34.475 42.613 1.00 48.56 618 LEU A CA 1
ATOM 4918 C C . LEU A 1 618 ? 21.554 -35.642 43.515 1.00 48.56 618 LEU A C 1
ATOM 4920 O O . LEU A 1 618 ? 21.177 -35.416 44.666 1.00 48.56 618 LEU A O 1
ATOM 4924 N N . THR A 1 619 ? 21.676 -36.890 43.056 1.00 50.91 619 THR A N 1
ATOM 4925 C CA . THR A 1 619 ? 21.338 -38.068 43.881 1.00 50.91 619 THR A CA 1
ATOM 4926 C C . THR A 1 619 ? 22.362 -38.338 44.988 1.00 50.91 619 THR A C 1
ATOM 4928 O O . THR A 1 619 ? 22.035 -38.965 45.996 1.00 50.91 619 THR A O 1
ATOM 4931 N N . HIS A 1 620 ? 23.578 -37.798 44.871 1.00 49.34 620 HIS A N 1
ATOM 4932 C CA . HIS A 1 620 ? 24.628 -37.929 45.883 1.00 49.34 620 HIS A CA 1
ATOM 4933 C C . HIS A 1 620 ? 24.527 -36.920 47.044 1.00 49.34 620 HIS A C 1
ATOM 4935 O O . HIS A 1 620 ? 25.229 -37.076 48.045 1.00 49.34 620 HIS A O 1
ATOM 4941 N N . LEU A 1 621 ? 23.651 -35.910 46.952 1.00 50.25 621 LEU A N 1
ATOM 4942 C CA . LEU A 1 621 ? 23.479 -34.877 47.986 1.00 50.25 621 LEU A CA 1
ATOM 4943 C C . LEU A 1 621 ? 22.240 -35.083 48.877 1.00 50.25 621 LEU A C 1
ATOM 4945 O O . LEU A 1 621 ? 22.157 -34.465 49.937 1.00 50.25 621 LEU A O 1
ATOM 4949 N N . GLU A 1 622 ? 21.315 -35.974 48.505 1.00 46.66 622 GLU A N 1
ATOM 4950 C CA . GLU A 1 622 ? 20.117 -36.300 49.301 1.00 46.66 622 GLU A CA 1
ATOM 4951 C C . GLU A 1 622 ? 20.323 -37.439 50.320 1.00 46.66 622 GLU A C 1
ATOM 4953 O O . GLU A 1 622 ? 19.442 -37.701 51.140 1.00 46.66 622 GLU A O 1
ATOM 4958 N N . THR A 1 623 ? 21.492 -38.092 50.361 1.00 43.84 623 THR A N 1
ATOM 4959 C CA . THR A 1 623 ? 21.828 -39.026 51.451 1.00 43.84 623 THR A CA 1
ATOM 4960 C C . THR A 1 623 ? 22.238 -38.278 52.721 1.00 43.84 623 THR A C 1
ATOM 4962 O O . THR A 1 623 ? 23.404 -38.018 53.015 1.00 43.84 623 THR A O 1
ATOM 4965 N N . GLU A 1 624 ? 21.200 -37.933 53.465 1.00 47.62 624 GLU A N 1
ATOM 4966 C CA . GLU A 1 624 ? 21.126 -37.315 54.779 1.00 47.62 624 GLU A CA 1
ATOM 4967 C C . GLU A 1 624 ? 21.725 -38.209 55.890 1.00 47.62 624 GLU A C 1
ATOM 4969 O O . GLU A 1 624 ? 21.051 -39.065 56.454 1.00 47.62 624 GLU A O 1
ATOM 4974 N N . SER A 1 625 ? 22.997 -38.009 56.258 1.00 44.97 625 SER A N 1
ATOM 4975 C CA . SER A 1 625 ? 23.510 -38.402 57.585 1.00 44.97 625 SER A CA 1
ATOM 4976 C C . SER A 1 625 ? 24.847 -37.724 57.890 1.00 44.97 625 SER A C 1
ATOM 4978 O O . SER A 1 625 ? 25.884 -38.329 57.658 1.00 44.97 625 SER A O 1
ATOM 4980 N N . LEU A 1 626 ? 24.849 -36.477 58.376 1.00 47.25 626 LEU A N 1
ATOM 4981 C CA . LEU A 1 626 ? 25.949 -35.855 59.147 1.00 47.25 626 LEU A CA 1
ATOM 4982 C C . LEU A 1 626 ? 25.579 -34.398 59.483 1.00 47.25 626 LEU A C 1
ATOM 4984 O O . LEU A 1 626 ? 26.064 -33.451 58.875 1.00 47.25 626 LEU A O 1
ATOM 4988 N N . TRP A 1 627 ? 24.721 -34.211 60.485 1.00 39.38 627 TRP A N 1
ATOM 4989 C CA . TRP A 1 627 ? 24.622 -32.942 61.214 1.00 39.38 627 TRP A CA 1
ATOM 4990 C C . TRP A 1 627 ? 24.905 -33.220 62.699 1.00 39.38 627 TRP A C 1
ATOM 4992 O O . TRP A 1 627 ? 24.121 -33.921 63.340 1.00 39.38 627 TRP A O 1
ATOM 5002 N N . PRO A 1 628 ? 26.024 -32.735 63.271 1.00 47.81 628 PRO A N 1
ATOM 5003 C CA . PRO A 1 628 ? 26.344 -32.937 64.678 1.00 47.81 628 PRO A CA 1
ATOM 5004 C C . PRO A 1 628 ? 25.744 -31.794 65.505 1.00 47.81 628 PRO A C 1
ATOM 5006 O O . PRO A 1 628 ? 26.192 -30.654 65.413 1.00 47.81 628 PRO A O 1
ATOM 5009 N N . GLY A 1 629 ? 24.727 -32.077 66.323 1.00 43.59 629 GLY A N 1
ATOM 5010 C CA . GLY A 1 629 ? 24.149 -31.026 67.164 1.00 43.59 629 GLY A CA 1
ATOM 5011 C C . GLY A 1 629 ? 22.906 -31.398 67.964 1.00 43.59 629 GLY A C 1
ATOM 5012 O O . GLY A 1 629 ? 21.918 -30.679 67.895 1.00 43.59 629 GLY A O 1
ATOM 5013 N N . SER A 1 630 ? 22.927 -32.486 68.738 1.00 42.34 630 SER A N 1
ATOM 5014 C CA . SER A 1 630 ? 21.881 -32.732 69.752 1.00 42.34 630 SER A CA 1
ATOM 5015 C C . SER A 1 630 ? 22.382 -33.512 70.976 1.00 42.34 630 SER A C 1
ATOM 5017 O O . SER A 1 630 ? 21.683 -34.370 71.511 1.00 42.34 630 SER A O 1
ATOM 5019 N N . GLN A 1 631 ? 23.604 -33.228 71.430 1.00 45.91 631 GLN A N 1
ATOM 5020 C CA . GLN A 1 631 ? 24.130 -33.728 72.704 1.00 45.91 631 GLN A CA 1
ATOM 5021 C C . GLN A 1 631 ? 24.603 -32.572 73.586 1.00 45.91 631 GLN A C 1
ATOM 5023 O O . GLN A 1 631 ? 25.798 -32.402 73.747 1.00 45.91 631 GLN A O 1
ATOM 5028 N N . VAL A 1 632 ? 23.693 -31.791 74.174 1.00 48.22 632 VAL A N 1
ATOM 5029 C CA . VAL A 1 632 ? 23.908 -31.155 75.489 1.00 48.22 632 VAL A CA 1
ATOM 5030 C C . VAL A 1 632 ? 22.530 -30.845 76.077 1.00 48.22 632 VAL A C 1
ATOM 5032 O O . VAL A 1 632 ? 21.818 -30.016 75.522 1.00 48.22 632 VAL A O 1
ATOM 5035 N N . LEU A 1 633 ? 22.173 -31.532 77.170 1.00 41.94 633 LEU A N 1
ATOM 5036 C CA . LEU A 1 633 ? 21.356 -31.091 78.323 1.00 41.94 633 LEU A CA 1
ATOM 5037 C C . LEU A 1 633 ? 20.689 -32.308 78.992 1.00 41.94 633 LEU A C 1
ATOM 5039 O O . LEU A 1 633 ? 19.474 -32.450 79.014 1.00 41.94 633 LEU A O 1
ATOM 5043 N N . ASN A 1 634 ? 21.514 -33.183 79.567 1.00 46.66 634 ASN A N 1
ATOM 5044 C CA . ASN A 1 634 ? 21.127 -33.969 80.735 1.00 46.66 634 ASN A CA 1
ATOM 5045 C C . ASN A 1 634 ? 22.085 -33.562 81.855 1.00 46.66 634 ASN A C 1
ATOM 5047 O O . ASN A 1 634 ? 23.271 -33.883 81.816 1.00 46.66 634 ASN A O 1
ATOM 5051 N N . GLY A 1 635 ? 21.565 -32.783 82.800 1.00 35.16 635 GLY A N 1
ATOM 5052 C CA . GLY A 1 635 ? 22.214 -32.405 84.052 1.00 35.16 635 GLY A CA 1
ATOM 5053 C C . GLY A 1 635 ? 21.296 -32.758 85.232 1.00 35.16 635 GLY A C 1
ATOM 5054 O O . GLY A 1 635 ? 20.088 -32.876 85.033 1.00 35.16 635 GLY A O 1
ATOM 5055 N N . PRO A 1 636 ? 21.852 -32.991 86.430 1.00 51.94 636 PRO A N 1
ATOM 5056 C CA . PRO A 1 636 ? 21.372 -34.016 87.354 1.00 51.94 636 PRO A CA 1
ATOM 5057 C C . PRO A 1 636 ? 20.472 -33.468 88.475 1.00 51.94 636 PRO A C 1
ATOM 5059 O O . PRO A 1 636 ? 20.742 -32.405 89.026 1.00 51.94 636 PRO A O 1
ATOM 5062 N N . GLY A 1 637 ? 19.463 -34.243 88.878 1.00 38.66 637 GLY A N 1
ATOM 5063 C CA . GLY A 1 637 ? 18.970 -34.278 90.264 1.00 38.66 637 GLY A CA 1
ATOM 5064 C C . GLY A 1 637 ? 19.444 -35.606 90.872 1.00 38.66 637 GLY A C 1
ATOM 5065 O O . GLY A 1 637 ? 19.385 -36.619 90.183 1.00 38.66 637 GLY A O 1
ATOM 5066 N N . GLY A 1 638 ? 20.032 -35.692 92.064 1.00 43.78 638 GLY A N 1
ATOM 5067 C CA . GLY A 1 638 ? 19.844 -34.859 93.249 1.00 43.78 638 GLY A CA 1
ATOM 5068 C C . GLY A 1 638 ? 18.864 -35.581 94.174 1.00 43.78 638 GLY A C 1
ATOM 5069 O O . GLY A 1 638 ? 17.668 -35.529 93.901 1.00 43.78 638 GLY A O 1
ATOM 5070 N N . ASP A 1 639 ? 19.419 -36.289 95.165 1.00 38.94 639 ASP A N 1
ATOM 5071 C CA . ASP A 1 639 ? 18.745 -37.032 96.248 1.00 38.94 639 ASP A CA 1
ATOM 5072 C C . ASP A 1 639 ? 17.637 -36.253 96.980 1.00 38.94 639 ASP A C 1
ATOM 5074 O O . ASP A 1 639 ? 17.755 -35.008 97.110 1.00 38.94 639 ASP A O 1
#

Mean predicted aligned error: 23.61 Å

pLDDT: mean 75.93, std 19.24, range [29.83, 97.62]

Radius of gyration: 95.15 Å; Cα contacts (8 Å, |Δi|>4): 242; chains: 1; bounding box: 216×58×312 Å

Secondary structure (DSSP, 8-state):
-----------------------PPPPPHHHHHHHHHHHHHHHHHHHHHHHHHHHHHHHHHHHHHHHHHHHHHHHHHHHHHHHHHHHHHHHHHHHHHHHHHHHHHHHHHHHHHHHHHHHHHHHHHHHHHHHHHHHHHHHHHHHHHHHHHHHHHHHHHHHHHHHHHHHHHHHHHHHHHHHHHHHHHHHHHHHHHHHHHHHHHHHHHHHHHHHHHHHHHHHHHHHHHHHHHHHHHHHHHHHHHHHHHHHHHHHHHHHHHHHHHHHHHHHHHHHTT--S-------------S---S-SSSTTSTTSSSHHHHHHHHHHHHHHHHHHHHHHHHHHHHHHHTTTHHHHHHHHHHHHHHHHHHHHHHHHHHHHHHHHHHHHHHHHHHHHHHHHHHHHHHHHHHHHHHHHHHHHHHHHHHHHHHHHHHHHHHHHHHHHHHHHH-PPBEEEEEEEE-S--TTSTTGGG--HHHHHHHHHHHHT-HHHHHHHHHHHHHTT--S-SSHHHHHHHHHHHEEEEE-SSSEEEEEEEES-TTHHHHHHHHHHHHHHHHHHHHHHHTT-----EEEEEEEE-SS-SB-HHHHHHHHHHHHHHHHHHHHHHHHHHHHHHHHHHHHHHHHHHHTTT------------------

Foldseek 3Di:
DDDDDDDDDDDDDDDDDDDDDDDDDDDDPVVVVVVVVVVVVVVVVVVVVVVVVVVVVVVVVVVVVVVVVVVVVVVVVVVVVVVVVVVVVVVVVVVVVVVVVVVVVVVVVVVVVVVVVVVVVVVVVVVVVVVVVVVVVVVVVVVVVVVVVVVVVVVVVVVVVVVVVVVVVVVVVVVVVVVVVVVVVVVVVVVVVVVVVVVVVVVVVVVVVVVVVVVVVVVVVVVVVVVVVVVVVVVVVVVVVVVVVVVVVVVVVVVVVVVVVVVVVVVVVVVVPPPDDDDDDDDDDDPPDPDDPPPDPDPPCVVPVVVVVVVVVVVVVVVVVVVVVVVVVVVVVVVVVVVVVVVVVVVVVVVVVVVVVVVVVVVVVVVVVVVVVVVVVVVVVVVVVVVVVVVVVVVVVVVVVVVCVVVVVVVVVVVVVVVVVVLVVLLVVLLVVLVVPDQFKWKKKFKKFFPAQPPDPPSVPDDPVVNQVVVVCLLLDLQLLQQLVVQCVVVVHCPDVHSVSVSVQCVVFWDWDDDDDRMIMIMGMDRDPVVRLSSVQSSSVSSVVVRCVSCVVVVHDTPIDGPGRTDIDPDRPDSCSVVSSVVSSVVVVVVVVVVVVVVVVVVVVVVVVVVVVVVVVVVVVPPDDDDDDDPDDDDDDDD

Solvent-accessible surface area (backbone atoms only — not comparable to full-atom values): 36347 Å² total; per-residue (Å²): 135,88,82,85,88,82,89,89,82,87,90,86,87,83,88,83,89,83,90,86,88,84,85,89,73,94,77,57,84,69,52,57,54,51,51,50,53,50,50,51,50,50,50,50,49,48,53,47,48,51,52,49,50,48,51,49,50,53,49,51,52,50,50,49,52,49,52,51,49,53,50,53,51,49,48,52,52,51,52,52,52,48,54,53,48,53,51,51,50,52,52,51,52,53,52,51,53,51,51,54,51,51,54,52,49,50,54,53,49,55,54,48,52,56,50,50,53,51,51,50,54,51,50,52,53,51,51,52,52,51,50,53,49,51,52,51,51,52,52,51,53,53,49,54,55,50,53,52,51,51,50,54,49,52,50,52,52,51,53,49,52,50,55,50,52,53,50,52,50,53,52,49,51,54,49,52,52,55,48,51,57,50,51,53,53,49,53,50,53,51,50,51,53,51,52,52,49,51,51,52,50,50,52,52,52,50,52,53,51,50,51,51,51,52,49,53,52,49,50,52,50,49,52,49,50,52,50,50,52,52,51,48,55,48,53,53,51,52,49,53,52,49,52,52,49,48,53,51,49,53,51,51,49,49,51,51,48,51,53,48,53,52,52,51,50,54,54,56,62,64,62,77,79,70,87,87,81,83,88,84,80,81,87,77,86,75,92,80,72,88,60,92,77,79,75,96,76,72,96,69,62,90,72,60,83,72,49,74,67,54,55,59,58,49,55,61,53,50,63,58,47,60,57,54,64,58,54,64,63,52,66,65,54,59,63,61,50,67,69,52,57,64,57,56,56,62,48,52,63,52,54,52,57,55,51,51,58,52,51,55,54,48,52,54,51,55,52,52,50,52,55,50,51,52,50,49,53,53,53,50,52,53,50,48,52,49,47,51,50,51,51,49,50,50,47,47,57,49,49,48,55,54,48,48,52,55,53,49,51,55,54,50,49,52,51,51,51,52,51,52,53,49,51,53,51,48,47,53,53,20,46,56,50,14,60,73,70,45,80,52,39,32,50,21,40,28,32,38,33,52,82,65,62,84,93,49,87,65,56,88,77,52,53,74,68,60,46,51,52,51,51,52,52,54,59,70,25,69,69,26,32,44,47,20,47,51,49,34,49,75,70,72,47,70,90,53,90,44,41,68,59,44,47,62,54,41,68,81,31,51,49,78,46,87,42,84,78,57,25,38,34,42,34,35,54,32,70,48,79,64,55,36,36,52,51,50,41,28,44,56,49,20,44,50,52,52,49,53,53,53,24,55,76,68,77,44,91,74,86,63,43,79,77,38,72,54,42,68,59,97,62,61,81,52,69,54,31,61,59,47,12,47,53,49,34,54,53,50,51,53,51,51,52,52,51,50,52,50,51,49,52,52,50,54,59,53,48,55,61,49,56,63,55,57,60,63,65,56,65,72,72,70,73,84,82,88,80,94,84,87,87,86,88,87,81,86,81,82,134

Nearest PDB structures (foldseek):
  8tsw-assembly1_J  TM=5.377E-01  e=3.157E-04  Caldimonas thermodepolymerans

Sequence (639 aa):
MDSQGSLSSVPRQHPSDTTGSAAVKPLGTEQVLDLVGELESRLGALKQWQRENQRHVDQLTAQDREVQGQRGELKRKVDYLSHRRDRLRQMRAAIGQRRTELENREKTFAAREARLTNKQAKLNNLQDEIGQRQSQLGSQIAQFKEDEREFDGQRKTYSGHIAELERQHAELTQREETLCCREEALDHGSQELKTLSFELESKRTDIKQQQHRAQAQREMLADQAAQINKLHCQVESERAELDDRQVRLDEQAGQLEQLRDDLTRQQAQQVEQGQADLAGLEEMGADMKQCERKLAENRADMARASRKVDDEKDKLKEQAKQLRTQSKKIDLRVVQLKQADAATISRKKRVHRYRELLRVRSHDLDVEKRNIQSLEQQCQSLLQQRRMLIDVKHFLETSESHMIRRWAVHKMATLVITAVLALCALAAVSYQAGQRLAQPVWRATAMVELPDIVGIANSASLSAAQWLAQCKQLTLSDAVMAETTNQLKQRGIQEYENAATLHASLVDSITMSPGIGKQIEIQLWGSDKQMVVYVLESVTRAILSHQVAKARALNRQIAARIVKTATRDAQPLEDKRIALAMQIFVGAIMLAIVAGAVVWFMLRRASSVFDDLESDDLTHLETESLWPGSQVLNGPGGD